Protein AF-A0A1F8N422-F1 (afdb_monomer)

Solvent-accessible surface area (backbone atoms only — not comparable to full-atom values): 19936 Å² total; per-residue (Å²): 132,85,66,84,59,51,69,72,65,34,72,54,84,63,34,72,61,37,48,51,51,52,52,21,50,42,45,12,54,57,44,58,40,43,26,62,42,36,45,63,30,42,44,76,55,97,70,25,42,36,47,41,44,82,74,24,45,30,50,83,42,97,75,78,74,66,43,79,41,54,53,89,69,44,58,52,29,37,40,37,36,17,7,52,69,37,64,40,37,51,39,30,50,46,73,60,44,51,88,63,47,69,27,40,32,36,19,33,44,63,91,62,82,89,84,61,88,69,41,45,75,30,61,8,36,71,86,57,52,44,71,42,6,33,52,33,42,51,53,41,56,62,69,41,58,87,51,39,64,51,23,41,36,38,36,37,38,22,60,62,24,78,20,18,51,32,37,57,32,92,81,39,52,67,66,47,54,41,49,40,51,43,45,39,49,68,77,50,61,46,54,67,80,55,48,29,40,41,55,31,61,45,27,62,39,28,24,14,40,53,44,73,50,40,62,66,14,38,35,40,38,39,34,68,37,51,40,49,42,34,64,49,48,34,63,64,22,63,72,56,27,72,33,21,13,60,58,47,53,65,53,19,52,47,39,30,51,76,50,73,35,54,88,72,39,48,68,48,54,51,56,56,47,74,62,56,54,73,92,59,53,47,34,37,41,82,65,52,69,76,52,55,70,47,66,33,11,48,38,29,68,85,60,17,34,64,53,40,21,36,50,46,28,42,77,74,68,23,49,54,37,84,74,47,71,72,42,75,44,55,28,69,64,50,50,54,52,54,52,49,51,53,51,39,18,75,76,70,42,40,100,48,60,71,64,56,40,82,40,71,45,58,62,48,35,72,90,59,87,90,65,86,78,90,83,56,54,89,112

Sequence (379 aa):
MRILNRETLASHGNIRGREALLQILEAGLEAADPYNNTRRLIRLEDGKLIVGYKDFEPTGSPKTGDEVYDLSEVGRIFVFGAGKGSQRVAQAIEDCLGDRLTGGHIIAKKGDDITLKRIGVTLGAHPVPDEDCVRGCQKILAMMQGLKEEDLVFTIAANGVSSLLTLPVPGVSLEDVRKTTYIMQIERGAHTGDLNPVRNHLDLMKGGRISIHIPPAMAIHLVVFPPSSHDQLMHHNNWLHNLPECTTFAVAIENLKKHDAWDAVPASVRKFLERADPKYETIKAEEFEKMRFRIFGIMPDHLGMIPTAMQKAAELGFKPVNLATRLDVEANQTAQVIAAIARTIETQGEPFEPPCALISGGELLVTVGQETGIGGRNQ

Radius of gyration: 22.3 Å; Cα contacts (8 Å, |Δi|>4): 754; chains: 1; bounding box: 60×45×60 Å

pLDDT: mean 95.5, std 4.01, range [69.75, 98.88]

Secondary structure (DSSP, 8-state):
---TTHHHHHSSSSHHHHHHHHHHHHHHHHHT-HHHHHHHHEEEETTEEEE--GGGSPBT-SS-S-EEEETTT---EEEEEESTTHHHHHHHHHHHHGGG--EEEEEEETT-----SSSEEEEE-SSS--HHHHHHHHHHHHHTTT--TT-EEEEEE-TTHHHHS--BPTT--HHHHHHHHHIIIIIS---HHHHHHHHHHTBSSTTTTTGGGSTTSEEEEEESS---BHHHHHHS-SS-TTS-----HHHHHHHHHHTT-TTTS-HHHHHHHHH--GGGSPPPHHHHTTS-EEEEESS-GGGSHHHHHHHHHHHTT-EEEEEEEEE-SBHHHHHHHHHHHHHHHHHH--SSPSSEEEEEEE--B---TT------TT-

Foldseek 3Di:
DPPPCLCVQQVDDPNLVSNLLVLLQVLQVVLLQLLVLLLVQWAADPQKTKGADPQWAAAPPPDHDIDIHNLVQADAEEEEEEDESVQSNVVSVCVRCPPRHQEYEYEYAPPDDRDDDRYHYFHFHPPQTDVSLQVRLVVRLVVLPPADLRYEYEYEYYHSRLRSNAHFDPLADSVLLRQLCCCQCPVQVHDPQLCLLLSLLGGCQFQLNVQVSNPPYAYEYEYSAARHHPCCQQQVDRGRRNTHDNDALVSNCVSCVVRVNQVVGDPSSNVSSVVRPVVSTHGHNVRRVVYHYGYTYSNHPCSHSQVSSCVSCVVVPAREDAPEEAPAEAQVVVVVVVVVQVVCCVPPVPPHHPPHDYDYYHDHDHDQDPHPDDDGSVD

Nearest PDB structures (foldseek):
  1x3l-assembly1_A  TM=7.450E-01  e=1.619E-24  Pyrococcus horikoshii OT3
  2b8n-assembly2_B  TM=7.972E-01  e=8.785E-23  Thermotoga maritima MSB8
  8z3k-assembly1_A  TM=4.777E-01  e=3.537E-01  Limisphaera ngatamarikiensis
  6y1v-assembly1_B  TM=2.770E-01  e=5.092E-02  Mycobacterium tuberculosis CDC1551
  4k2s-assembly1_B  TM=2.237E-01  e=5.031E-01  Chromohalobacter israelensis DSM 3043

Structure (mmCIF, N/CA/C/O backbone):
data_AF-A0A1F8N422-F1
#
_entry.id   AF-A0A1F8N422-F1
#
loop_
_atom_site.group_PDB
_atom_site.id
_atom_site.type_symbol
_atom_site.label_atom_id
_atom_site.label_alt_id
_atom_site.label_comp_id
_atom_site.label_asym_id
_atom_site.label_entity_id
_atom_site.label_seq_id
_atom_site.pdbx_PDB_ins_code
_atom_site.Cartn_x
_atom_site.Cartn_y
_atom_site.Cartn_z
_atom_site.occupancy
_atom_site.B_iso_or_equiv
_atom_site.auth_seq_id
_atom_site.auth_comp_id
_atom_site.auth_asym_id
_atom_site.auth_atom_id
_atom_site.pdbx_PDB_model_num
ATOM 1 N N . MET A 1 1 ? 11.310 -19.385 -3.125 1.00 69.75 1 MET A N 1
ATOM 2 C CA . MET A 1 1 ? 11.695 -18.986 -4.489 1.00 69.75 1 MET A CA 1
ATOM 3 C C . MET A 1 1 ? 10.525 -18.268 -5.142 1.00 69.75 1 MET A C 1
ATOM 5 O O . MET A 1 1 ? 9.423 -18.807 -5.164 1.00 69.75 1 MET A O 1
ATOM 9 N N . ARG A 1 2 ? 10.748 -17.031 -5.577 1.00 84.25 2 ARG A N 1
ATOM 10 C CA . ARG A 1 2 ? 9.801 -16.087 -6.171 1.00 84.25 2 ARG A CA 1
ATOM 11 C C . ARG A 1 2 ? 9.771 -16.223 -7.690 1.00 84.25 2 ARG A C 1
ATOM 13 O O . ARG A 1 2 ? 8.709 -16.059 -8.283 1.00 84.25 2 ARG A O 1
ATOM 20 N N . ILE A 1 3 ? 10.903 -16.554 -8.313 1.00 90.62 3 ILE A N 1
ATOM 21 C CA . ILE A 1 3 ? 10.981 -16.829 -9.751 1.00 90.62 3 ILE A CA 1
ATOM 22 C C . ILE A 1 3 ? 10.577 -18.285 -10.013 1.00 90.62 3 ILE A C 1
ATOM 24 O O . ILE A 1 3 ? 11.342 -19.213 -9.762 1.00 90.62 3 ILE A O 1
ATOM 28 N N . LEU A 1 4 ? 9.361 -18.486 -10.525 1.00 90.81 4 LEU A N 1
ATOM 29 C CA . LEU A 1 4 ? 8.748 -19.815 -10.662 1.00 90.81 4 LEU A CA 1
ATOM 30 C C . LEU A 1 4 ? 9.287 -20.632 -11.846 1.00 90.81 4 LEU A C 1
ATOM 32 O O . LEU A 1 4 ? 9.300 -21.855 -11.801 1.00 90.81 4 LEU A O 1
ATOM 36 N N . ASN A 1 5 ? 9.742 -19.966 -12.905 1.00 92.62 5 ASN A N 1
ATOM 37 C CA . ASN A 1 5 ? 10.233 -20.577 -14.143 1.00 92.62 5 ASN A CA 1
ATOM 38 C C . ASN A 1 5 ? 11.766 -20.516 -14.255 1.00 92.62 5 ASN A C 1
ATOM 40 O O . ASN A 1 5 ? 12.308 -20.368 -15.353 1.00 92.62 5 ASN A O 1
ATOM 44 N N . ARG A 1 6 ? 12.468 -20.604 -13.116 1.00 94.75 6 ARG A N 1
ATOM 45 C CA . ARG A 1 6 ? 13.930 -20.468 -13.033 1.00 94.75 6 ARG A CA 1
ATOM 46 C C . ARG A 1 6 ? 14.657 -21.398 -14.006 1.00 94.75 6 ARG A C 1
ATOM 48 O O . ARG A 1 6 ? 15.504 -20.931 -14.761 1.00 94.75 6 ARG A O 1
ATOM 55 N N . GLU A 1 7 ? 14.295 -22.681 -14.011 1.00 94.25 7 GLU A N 1
ATOM 56 C CA . GLU A 1 7 ? 14.932 -23.699 -14.856 1.00 94.25 7 GLU A CA 1
ATOM 57 C C . GLU A 1 7 ? 14.831 -23.340 -16.341 1.00 94.25 7 GLU A C 1
ATOM 59 O O . GLU A 1 7 ? 15.832 -23.349 -17.051 1.00 94.25 7 GLU A O 1
ATOM 64 N N . THR A 1 8 ? 13.647 -22.926 -16.801 1.00 96.31 8 THR A N 1
ATOM 65 C CA . THR A 1 8 ? 13.426 -22.487 -18.185 1.00 96.31 8 THR A CA 1
ATOM 66 C C . THR A 1 8 ? 14.236 -21.237 -18.528 1.00 96.31 8 THR A C 1
ATOM 68 O O . THR A 1 8 ? 14.824 -21.152 -19.603 1.00 96.31 8 THR A O 1
ATOM 71 N N . LEU A 1 9 ? 14.296 -20.255 -17.623 1.00 94.31 9 LEU A N 1
ATOM 72 C CA . LEU A 1 9 ? 15.049 -19.019 -17.855 1.00 94.31 9 LEU A CA 1
ATOM 73 C C . LEU A 1 9 ? 16.563 -19.258 -17.916 1.00 94.31 9 LEU A C 1
ATOM 75 O O . LEU A 1 9 ? 17.261 -18.531 -18.626 1.00 94.31 9 LEU A O 1
ATOM 79 N N . ALA A 1 10 ? 17.067 -20.267 -17.208 1.00 95.31 10 ALA A N 1
ATOM 80 C CA . ALA A 1 10 ? 18.482 -20.621 -17.174 1.00 95.31 10 ALA A CA 1
ATOM 81 C C . ALA A 1 10 ? 18.907 -21.647 -18.242 1.00 95.31 10 ALA A C 1
ATOM 83 O O . ALA A 1 10 ? 20.102 -21.861 -18.424 1.00 95.31 10 ALA A O 1
ATOM 84 N N . SER A 1 11 ? 17.979 -22.267 -18.981 1.00 95.69 11 SER A N 1
ATOM 85 C CA . SER A 1 11 ? 18.290 -23.429 -19.831 1.00 95.69 11 SER A CA 1
ATOM 86 C C . SER A 1 11 ? 18.901 -23.113 -21.204 1.00 95.69 11 SER A C 1
ATOM 88 O O . SER A 1 11 ? 19.131 -24.034 -21.988 1.00 95.69 11 SER A O 1
ATOM 90 N N . HIS A 1 12 ? 19.120 -21.843 -21.559 1.00 95.06 12 HIS A N 1
ATOM 91 C CA . HIS A 1 12 ? 19.567 -21.463 -22.905 1.00 95.06 12 HIS A CA 1
ATOM 92 C C . HIS A 1 12 ? 20.387 -20.162 -22.936 1.00 95.06 12 HIS A C 1
ATOM 94 O O . HIS A 1 12 ? 20.330 -19.347 -22.019 1.00 95.06 12 HIS A O 1
ATOM 100 N N . GLY A 1 13 ? 21.132 -19.931 -24.025 1.00 94.38 13 GLY A N 1
ATOM 101 C CA . GLY A 1 13 ? 21.965 -18.733 -24.200 1.00 94.38 13 GLY A CA 1
ATOM 102 C C . GLY A 1 13 ? 23.169 -18.695 -23.248 1.00 94.38 13 GLY A C 1
ATOM 103 O O . GLY A 1 13 ? 23.803 -19.718 -23.003 1.00 94.38 13 GLY A O 1
ATOM 104 N N . ASN A 1 14 ? 23.500 -17.518 -22.703 1.00 93.38 14 ASN A N 1
ATOM 105 C CA . ASN A 1 14 ? 24.531 -17.381 -21.667 1.00 93.38 14 ASN A CA 1
ATOM 106 C C . ASN A 1 14 ? 24.013 -17.912 -20.316 1.00 93.38 14 ASN A C 1
ATOM 108 O O . ASN A 1 14 ? 23.533 -17.141 -19.482 1.00 93.38 14 ASN A O 1
ATOM 112 N N . ILE A 1 15 ? 24.108 -19.230 -20.118 1.00 96.00 15 ILE A N 1
ATOM 113 C CA . ILE A 1 15 ? 23.609 -19.941 -18.927 1.00 96.00 15 ILE A CA 1
ATOM 114 C C . ILE A 1 15 ? 24.206 -19.355 -17.640 1.00 96.00 15 ILE A C 1
ATOM 116 O O . ILE A 1 15 ? 23.470 -19.023 -16.715 1.00 96.00 15 ILE A O 1
ATOM 120 N N . ARG A 1 16 ? 25.531 -19.148 -17.592 1.00 94.56 16 ARG A N 1
ATOM 121 C CA . ARG A 1 16 ? 26.214 -18.605 -16.404 1.00 94.56 16 ARG A CA 1
ATOM 122 C C . ARG A 1 16 ? 25.715 -17.201 -16.050 1.00 94.56 16 ARG A C 1
ATOM 124 O O . ARG A 1 16 ? 25.454 -16.925 -14.882 1.00 94.56 16 ARG A O 1
ATOM 131 N N . GLY A 1 17 ? 25.575 -16.323 -17.045 1.00 94.56 17 GLY A N 1
ATOM 132 C CA . GLY A 1 17 ? 25.057 -14.966 -16.847 1.00 94.56 17 GLY A CA 1
ATOM 133 C C . GLY A 1 17 ? 23.590 -14.952 -16.412 1.00 94.56 17 GLY A C 1
ATOM 134 O O . GLY A 1 17 ? 23.222 -14.193 -15.520 1.00 94.56 17 GLY A O 1
ATOM 135 N N . ARG A 1 18 ? 22.761 -15.831 -16.986 1.00 96.06 18 ARG A N 1
ATOM 136 C CA . ARG A 1 18 ? 21.348 -15.987 -16.608 1.00 96.06 18 ARG A CA 1
ATOM 137 C C . ARG A 1 18 ? 21.191 -16.496 -15.183 1.00 96.06 18 ARG A C 1
ATOM 139 O O . ARG A 1 18 ? 20.417 -15.917 -14.434 1.00 96.06 18 ARG A O 1
ATOM 146 N N . GLU A 1 19 ? 21.960 -17.500 -14.773 1.00 96.94 19 GLU A N 1
ATOM 147 C CA . GLU A 1 19 ? 21.952 -17.981 -13.387 1.00 96.94 19 GLU A CA 1
ATOM 148 C C . GLU A 1 19 ? 22.347 -16.885 -12.392 1.00 96.94 19 GLU A C 1
ATOM 150 O O . GLU A 1 19 ? 21.688 -16.723 -11.363 1.00 96.94 19 GLU A O 1
ATOM 155 N N . ALA A 1 20 ? 23.376 -16.092 -12.712 1.00 97.12 20 ALA A N 1
ATOM 156 C CA . ALA A 1 20 ? 23.759 -14.946 -11.894 1.00 97.12 20 ALA A CA 1
ATOM 157 C C . ALA A 1 20 ? 22.631 -13.904 -11.811 1.00 97.12 20 ALA A C 1
ATOM 159 O O . ALA A 1 20 ? 22.251 -13.504 -10.712 1.00 97.12 20 ALA A O 1
ATOM 160 N N . LEU A 1 21 ? 22.037 -13.522 -12.948 1.00 95.88 21 LEU A N 1
ATOM 161 C CA . LEU A 1 21 ? 20.914 -12.581 -12.997 1.00 95.88 21 LEU A CA 1
ATOM 162 C C . LEU A 1 21 ? 19.720 -13.075 -12.170 1.00 95.88 21 LEU A C 1
ATOM 164 O O . LEU A 1 21 ? 19.136 -12.306 -11.412 1.00 95.88 21 LEU A O 1
ATOM 168 N N . LEU A 1 22 ? 19.381 -14.361 -12.275 1.00 96.94 22 LEU A N 1
ATOM 169 C CA . LEU A 1 22 ? 18.289 -14.972 -11.521 1.00 96.94 22 LEU A CA 1
ATOM 170 C C . LEU A 1 22 ? 18.574 -14.993 -10.014 1.00 96.94 22 LEU A C 1
ATOM 172 O O . LEU A 1 22 ? 17.646 -14.837 -9.232 1.00 96.94 22 LEU A O 1
ATOM 176 N N . GLN A 1 23 ? 19.826 -15.176 -9.580 1.00 97.56 23 GLN A N 1
ATOM 177 C CA . GLN A 1 23 ? 20.192 -15.065 -8.157 1.00 97.56 23 GLN A CA 1
ATOM 178 C C . GLN A 1 23 ? 20.104 -13.622 -7.648 1.00 97.56 23 GLN A C 1
ATOM 180 O O . GLN A 1 23 ? 19.586 -13.394 -6.558 1.00 97.56 23 GLN A O 1
ATOM 185 N N . ILE A 1 24 ? 20.582 -12.657 -8.439 1.00 97.62 24 ILE A N 1
ATOM 186 C CA . ILE A 1 24 ? 20.517 -11.220 -8.128 1.00 97.62 24 ILE A CA 1
ATOM 187 C C . ILE A 1 24 ? 19.058 -10.769 -7.999 1.00 97.62 24 ILE A C 1
ATOM 189 O O . ILE A 1 24 ? 18.691 -10.127 -7.015 1.00 97.62 24 ILE A O 1
ATOM 193 N N . LEU A 1 25 ? 18.222 -11.134 -8.974 1.00 95.62 25 LEU A N 1
ATOM 194 C CA . LEU A 1 25 ? 16.808 -10.777 -8.997 1.00 95.62 25 LEU A CA 1
ATOM 195 C C . LEU A 1 25 ? 16.036 -11.447 -7.857 1.00 95.62 25 LEU A C 1
ATOM 197 O O . LEU A 1 25 ? 15.250 -10.779 -7.194 1.00 95.62 25 LEU A O 1
ATOM 201 N N . GLU A 1 26 ? 16.276 -12.735 -7.596 1.00 95.50 26 GLU A N 1
ATOM 202 C CA . GLU A 1 26 ? 15.645 -13.455 -6.484 1.00 95.50 26 GLU A CA 1
ATOM 203 C C . GLU A 1 26 ? 15.977 -12.796 -5.139 1.00 95.50 26 GLU A C 1
ATOM 205 O O . GLU A 1 26 ? 15.062 -12.514 -4.372 1.00 95.50 26 GLU A O 1
ATOM 210 N N . ALA A 1 27 ? 17.246 -12.448 -4.893 1.00 95.38 27 ALA A N 1
ATOM 211 C CA . ALA A 1 27 ? 17.651 -11.762 -3.665 1.00 95.38 27 ALA A CA 1
ATOM 212 C C . ALA A 1 27 ? 16.943 -10.403 -3.500 1.00 95.38 27 ALA A C 1
ATOM 214 O O . ALA A 1 27 ? 16.464 -10.077 -2.414 1.00 95.38 27 ALA A O 1
ATOM 215 N N . GLY A 1 28 ? 16.818 -9.628 -4.584 1.00 94.00 28 GLY A N 1
ATOM 216 C CA . GLY A 1 28 ? 16.046 -8.384 -4.578 1.00 94.00 28 GLY A CA 1
ATOM 217 C C . GLY A 1 28 ? 14.556 -8.611 -4.287 1.00 94.00 28 GLY A C 1
ATOM 218 O O . GLY A 1 28 ? 13.975 -7.908 -3.463 1.00 94.00 28 GLY A O 1
ATOM 219 N N . LEU A 1 29 ? 13.930 -9.612 -4.915 1.00 90.94 29 LEU A N 1
ATOM 220 C CA . LEU A 1 29 ? 12.515 -9.947 -4.706 1.00 90.94 29 LEU A CA 1
ATOM 221 C C . LEU A 1 29 ? 12.231 -10.460 -3.287 1.00 90.94 29 LEU A C 1
ATOM 223 O O . LEU A 1 29 ? 11.180 -10.151 -2.727 1.00 90.94 29 LEU A O 1
ATOM 227 N N . GLU A 1 30 ? 13.148 -11.227 -2.699 1.00 90.00 30 GLU A N 1
ATOM 228 C CA . GLU A 1 30 ? 13.057 -11.679 -1.308 1.00 90.00 30 GLU A CA 1
ATOM 229 C C . GLU A 1 30 ? 13.183 -10.512 -0.322 1.00 90.00 30 GLU A C 1
ATOM 231 O O . GLU A 1 30 ? 12.430 -10.459 0.650 1.00 90.00 30 GLU A O 1
ATOM 236 N N . ALA A 1 31 ? 14.054 -9.536 -0.601 1.00 90.00 31 ALA A N 1
ATOM 237 C CA . ALA A 1 31 ? 14.169 -8.312 0.194 1.00 90.00 31 ALA A CA 1
ATOM 238 C C . ALA A 1 31 ? 12.902 -7.437 0.145 1.00 90.00 31 ALA A C 1
ATOM 240 O O . ALA A 1 31 ? 12.569 -6.755 1.113 1.00 90.00 31 ALA A O 1
ATOM 241 N N . ALA A 1 32 ? 12.153 -7.491 -0.960 1.00 86.38 32 ALA A N 1
ATOM 242 C CA . ALA A 1 32 ? 10.843 -6.850 -1.074 1.00 86.38 32 ALA A CA 1
ATOM 243 C C . ALA A 1 32 ? 9.698 -7.613 -0.393 1.00 86.38 32 ALA A C 1
ATOM 245 O O . ALA A 1 32 ? 8.580 -7.097 -0.370 1.00 86.38 32 ALA A O 1
ATOM 246 N N . ASP A 1 33 ? 9.920 -8.819 0.141 1.00 90.31 33 ASP A N 1
ATOM 247 C CA . ASP A 1 33 ? 8.877 -9.551 0.856 1.00 90.31 33 ASP A CA 1
ATOM 248 C C . ASP A 1 33 ? 8.581 -8.887 2.206 1.00 90.31 33 ASP A C 1
ATOM 250 O O . ASP A 1 33 ? 9.391 -8.971 3.138 1.00 90.31 33 ASP A O 1
ATOM 254 N N . PRO A 1 34 ? 7.395 -8.283 2.383 1.00 93.50 34 PRO A N 1
ATOM 255 C CA . PRO A 1 34 ? 7.124 -7.524 3.588 1.00 93.50 34 PRO A CA 1
ATOM 256 C C . PRO A 1 34 ? 6.899 -8.427 4.811 1.00 93.50 34 PRO A C 1
ATOM 258 O O . PRO A 1 34 ? 6.886 -7.922 5.933 1.00 93.50 34 PRO A O 1
ATOM 261 N N . TYR A 1 35 ? 6.767 -9.753 4.634 1.00 95.69 35 TYR A N 1
ATOM 262 C CA . TYR A 1 35 ? 6.666 -10.709 5.743 1.00 95.69 35 TYR A CA 1
ATOM 263 C C . TYR A 1 35 ? 7.867 -10.598 6.693 1.00 95.69 35 TYR A C 1
ATOM 265 O O . TYR A 1 35 ? 7.691 -10.413 7.896 1.00 95.69 35 TYR A O 1
ATOM 273 N N . ASN A 1 36 ? 9.094 -10.646 6.163 1.00 93.31 36 ASN A N 1
ATOM 274 C CA . ASN A 1 36 ? 10.307 -10.659 6.986 1.00 93.31 36 ASN A CA 1
ATOM 275 C C . ASN A 1 36 ? 10.501 -9.335 7.735 1.00 93.31 36 ASN A C 1
ATOM 277 O O . ASN A 1 36 ? 10.812 -9.338 8.926 1.00 93.31 36 ASN A O 1
ATOM 281 N N . ASN A 1 37 ? 10.245 -8.203 7.076 1.00 95.12 37 ASN A N 1
ATOM 282 C CA . ASN A 1 37 ? 10.303 -6.893 7.725 1.00 95.12 37 ASN A CA 1
ATOM 283 C C . ASN A 1 37 ? 9.220 -6.748 8.800 1.00 95.12 37 ASN A C 1
ATOM 285 O O . ASN A 1 37 ? 9.491 -6.216 9.872 1.00 95.12 37 ASN A O 1
ATOM 289 N N . THR A 1 38 ? 8.031 -7.311 8.576 1.00 97.19 38 THR A N 1
ATOM 290 C CA . THR A 1 38 ? 6.969 -7.339 9.592 1.00 97.19 38 THR A CA 1
ATOM 291 C C . THR A 1 38 ? 7.359 -8.202 10.793 1.00 97.19 38 THR A C 1
ATOM 293 O O . THR A 1 38 ? 7.159 -7.774 11.924 1.00 97.19 38 THR A O 1
ATOM 296 N N . ARG A 1 39 ? 7.985 -9.371 10.585 1.00 96.62 39 ARG A N 1
ATOM 297 C CA . ARG A 1 39 ? 8.533 -10.208 11.674 1.00 96.62 39 ARG A CA 1
ATOM 298 C C . ARG A 1 39 ? 9.659 -9.516 12.445 1.00 96.62 39 ARG A C 1
ATOM 300 O O . ARG A 1 39 ? 9.850 -9.798 13.622 1.00 96.62 39 ARG A O 1
ATOM 307 N N . ARG A 1 40 ? 10.409 -8.620 11.793 1.00 95.62 40 ARG A N 1
ATOM 308 C CA . ARG A 1 40 ? 11.386 -7.759 12.469 1.00 95.62 40 ARG A CA 1
ATOM 309 C C . ARG A 1 40 ? 10.704 -6.654 13.258 1.00 95.62 40 ARG A C 1
ATOM 311 O O . ARG A 1 40 ? 11.148 -6.405 14.364 1.00 95.62 40 ARG A O 1
ATOM 318 N N . LEU A 1 41 ? 9.667 -6.009 12.724 1.00 97.25 41 LEU A N 1
ATOM 319 C CA . LEU A 1 41 ? 8.934 -4.923 13.388 1.00 97.25 41 LEU A CA 1
ATOM 320 C C . LEU A 1 41 ? 8.124 -5.407 14.600 1.00 97.25 41 LEU A C 1
ATOM 322 O O . LEU A 1 41 ? 8.074 -4.710 15.610 1.00 97.25 41 LEU A O 1
ATOM 326 N N . ILE A 1 42 ? 7.474 -6.566 14.471 1.00 98.19 42 ILE A N 1
ATOM 327 C CA . ILE A 1 42 ? 6.499 -7.102 15.423 1.00 98.19 42 ILE A CA 1
ATOM 328 C C . ILE A 1 42 ? 7.060 -8.377 16.044 1.00 98.19 42 ILE A C 1
ATOM 330 O O . ILE A 1 42 ? 7.253 -9.386 15.358 1.00 98.19 42 ILE A O 1
ATOM 334 N N . ARG A 1 43 ? 7.312 -8.323 17.350 1.00 97.75 43 ARG A N 1
ATOM 335 C CA . ARG A 1 43 ? 7.966 -9.385 18.120 1.00 97.75 43 ARG A CA 1
ATOM 336 C C . ARG A 1 43 ? 7.146 -9.712 19.362 1.00 97.75 43 ARG A C 1
ATOM 338 O O . ARG A 1 43 ? 6.422 -8.864 19.876 1.00 97.75 43 ARG A O 1
ATOM 345 N N . LEU A 1 44 ? 7.266 -10.946 19.838 1.00 96.94 44 LEU A N 1
ATOM 346 C CA . LEU A 1 44 ? 6.651 -11.399 21.080 1.00 96.94 44 LEU A CA 1
ATOM 347 C C . LEU A 1 44 ? 7.760 -11.840 22.032 1.00 96.94 44 LEU A C 1
ATOM 349 O O . LEU A 1 44 ? 8.491 -12.779 21.720 1.00 96.94 44 LEU A O 1
ATOM 353 N N . GLU A 1 45 ? 7.872 -11.165 23.171 1.00 96.31 45 GLU A N 1
ATOM 354 C CA . GLU A 1 45 ? 8.915 -11.399 24.172 1.00 96.31 45 GLU A CA 1
ATOM 355 C C . GLU A 1 45 ? 8.264 -11.411 25.561 1.00 96.31 45 GLU A C 1
ATOM 357 O O . GLU A 1 45 ? 7.587 -10.458 25.934 1.00 96.31 45 GLU A O 1
ATOM 362 N N . ASP A 1 46 ? 8.401 -12.514 26.304 1.00 94.44 46 ASP A N 1
ATOM 363 C CA . ASP A 1 46 ? 7.881 -12.673 27.674 1.00 94.44 46 ASP A CA 1
ATOM 364 C C . ASP A 1 46 ? 6.407 -12.255 27.866 1.00 94.44 46 ASP A C 1
ATOM 366 O O . ASP A 1 46 ? 6.043 -11.586 28.833 1.00 94.44 46 ASP A O 1
ATOM 370 N N . GLY A 1 47 ? 5.539 -12.629 26.917 1.00 93.69 47 GLY A N 1
ATOM 371 C CA . GLY A 1 47 ? 4.108 -12.289 26.946 1.00 93.69 47 GLY A CA 1
ATOM 372 C C . GLY A 1 47 ? 3.784 -10.845 26.545 1.00 93.69 47 GLY A C 1
ATOM 373 O O . GLY A 1 47 ? 2.616 -10.456 26.560 1.00 93.69 47 GLY A O 1
ATOM 374 N N . LYS A 1 48 ? 4.786 -10.062 26.138 1.00 97.94 48 LYS A N 1
ATOM 375 C CA . LYS A 1 48 ? 4.635 -8.686 25.667 1.00 97.94 48 LYS A CA 1
ATOM 376 C C . LYS A 1 48 ? 4.787 -8.613 24.158 1.00 97.94 48 LYS A C 1
ATOM 378 O O . LYS A 1 48 ? 5.748 -9.124 23.582 1.00 97.94 48 LYS A O 1
ATOM 383 N N . LEU A 1 49 ? 3.837 -7.949 23.517 1.00 98.44 49 LEU A N 1
ATOM 384 C CA . LEU A 1 49 ? 3.908 -7.617 22.106 1.00 98.44 49 LEU A CA 1
ATOM 385 C C . LEU A 1 49 ? 4.727 -6.340 21.941 1.00 98.44 49 LEU A C 1
ATOM 387 O O . LEU A 1 49 ? 4.332 -5.280 22.425 1.00 98.44 49 LEU A O 1
ATOM 391 N N . ILE A 1 50 ? 5.843 -6.450 21.234 1.00 98.50 50 ILE A N 1
ATOM 392 C CA . ILE A 1 50 ? 6.707 -5.327 20.892 1.00 98.50 50 ILE A CA 1
ATOM 393 C C . ILE A 1 50 ? 6.439 -4.941 19.441 1.00 98.50 50 ILE A C 1
ATOM 395 O O . ILE A 1 50 ? 6.550 -5.775 18.539 1.00 98.50 50 ILE A O 1
ATOM 399 N N . VAL A 1 51 ? 6.094 -3.675 19.216 1.00 98.25 51 VAL A N 1
ATOM 400 C CA . VAL A 1 51 ? 5.870 -3.097 17.889 1.00 98.25 51 VAL A CA 1
ATOM 401 C C . VAL A 1 51 ? 6.768 -1.880 17.733 1.00 98.25 51 VAL A C 1
ATOM 403 O O . VAL A 1 51 ? 6.483 -0.798 18.243 1.00 98.25 51 VAL A O 1
ATOM 406 N N . GLY A 1 52 ? 7.862 -2.058 17.008 1.00 96.25 52 GLY A N 1
ATOM 407 C CA . GLY A 1 52 ? 8.815 -0.988 16.757 1.00 96.25 52 GLY A CA 1
ATOM 408 C C . GLY A 1 52 ? 10.167 -1.517 16.319 1.00 96.25 52 GLY A C 1
ATOM 409 O O . GLY A 1 52 ? 10.580 -2.630 16.657 1.00 96.25 52 GLY A O 1
ATOM 410 N N . TYR A 1 53 ? 10.817 -0.735 15.468 1.00 94.44 53 TYR A N 1
ATOM 411 C CA . TYR A 1 53 ? 12.203 -0.918 15.069 1.00 94.44 53 TYR A CA 1
ATOM 412 C C . TYR A 1 53 ? 12.631 0.335 14.310 1.00 94.44 53 TYR A C 1
ATOM 414 O O . TYR A 1 53 ? 11.906 0.781 13.420 1.00 94.44 53 TYR A O 1
ATOM 422 N N . LYS A 1 54 ? 13.816 0.871 14.617 1.00 93.56 54 LYS A N 1
ATOM 423 C CA . LYS A 1 54 ? 14.294 2.156 14.077 1.00 93.56 54 LYS A CA 1
ATOM 424 C C . LYS A 1 54 ? 14.201 2.254 12.549 1.00 93.56 54 LYS A C 1
ATOM 426 O O . LYS A 1 54 ? 13.821 3.299 12.036 1.00 93.56 54 LYS A O 1
ATOM 431 N N . ASP A 1 55 ? 14.511 1.171 11.836 1.00 94.44 55 ASP A N 1
ATOM 432 C CA . ASP A 1 55 ? 14.492 1.153 10.366 1.00 94.44 55 ASP A CA 1
ATOM 433 C C . ASP A 1 55 ? 13.095 1.367 9.766 1.00 94.44 55 ASP A C 1
ATOM 435 O O . ASP A 1 55 ? 13.010 1.676 8.587 1.00 94.44 55 ASP A O 1
ATOM 439 N N . PHE A 1 56 ? 12.010 1.192 10.526 1.00 96.25 56 PHE A N 1
ATOM 440 C CA . PHE A 1 56 ? 10.635 1.286 10.016 1.00 96.25 56 PHE A CA 1
ATOM 441 C C . PHE A 1 56 ? 9.902 2.549 10.481 1.00 96.25 56 PHE A C 1
ATOM 443 O O . PHE A 1 56 ? 8.728 2.739 10.152 1.00 96.25 56 PHE A O 1
ATOM 450 N N . GLU A 1 57 ? 10.561 3.403 11.265 1.00 95.81 57 GLU A N 1
ATOM 451 C CA . GLU A 1 57 ? 9.946 4.604 11.826 1.00 95.81 57 GLU A CA 1
ATOM 452 C C . GLU A 1 57 ? 9.977 5.773 10.839 1.00 95.81 57 GLU A C 1
ATOM 454 O O . GLU A 1 57 ? 11.024 6.054 10.248 1.00 95.81 57 GLU A O 1
ATOM 459 N N . PRO A 1 58 ? 8.863 6.511 10.689 1.00 96.44 58 PRO A N 1
ATOM 460 C CA . PRO A 1 58 ? 8.873 7.769 9.967 1.00 96.44 58 PRO A CA 1
ATOM 461 C C . PRO A 1 58 ? 9.832 8.774 10.605 1.00 96.44 58 PRO A C 1
ATOM 463 O O . PRO A 1 58 ? 9.828 8.982 11.823 1.00 96.44 58 PRO A O 1
ATOM 466 N N . THR A 1 59 ? 10.626 9.455 9.783 1.00 96.81 59 THR A N 1
ATOM 467 C CA . THR A 1 59 ? 11.509 10.515 10.280 1.00 96.81 59 THR A CA 1
ATOM 468 C C . THR A 1 59 ? 10.681 11.698 10.785 1.00 96.81 59 THR A C 1
ATOM 470 O O . THR A 1 59 ? 9.689 12.087 10.171 1.00 96.81 59 THR A O 1
ATOM 473 N N . GLY A 1 60 ? 11.055 12.267 11.933 1.00 96.19 60 GLY A N 1
ATOM 474 C CA . GLY A 1 60 ? 10.295 13.361 12.553 1.00 96.19 60 GLY A CA 1
ATOM 475 C C . GLY A 1 60 ? 8.970 12.941 13.201 1.00 96.19 60 GLY A C 1
ATOM 476 O O . GLY A 1 60 ? 8.167 13.810 13.522 1.00 96.19 60 GLY A O 1
ATOM 477 N N . SER A 1 61 ? 8.727 11.637 13.400 1.00 95.19 61 SER A N 1
ATOM 478 C CA . SER A 1 61 ? 7.566 11.164 14.163 1.00 95.19 61 SER A CA 1
ATOM 479 C C . SER A 1 61 ? 7.574 11.745 15.588 1.00 95.19 61 SER A C 1
ATOM 481 O O . SER A 1 61 ? 8.617 11.691 16.248 1.00 95.19 61 SER A O 1
ATOM 483 N N . PRO A 1 62 ? 6.436 12.250 16.107 1.00 93.62 62 PRO A N 1
ATOM 484 C CA . PRO A 1 62 ? 6.350 12.792 17.466 1.00 93.62 62 PRO A CA 1
ATOM 485 C C . PRO A 1 62 ? 6.530 11.714 18.543 1.00 93.62 62 PRO A C 1
ATOM 487 O O . PRO A 1 62 ? 6.904 12.020 19.674 1.00 93.62 62 PRO A O 1
ATOM 490 N N . LYS A 1 63 ? 6.284 10.445 18.191 1.00 93.31 63 LYS A N 1
ATOM 491 C CA . LYS A 1 63 ? 6.531 9.277 19.039 1.00 93.31 63 LYS A CA 1
ATOM 492 C C . LYS A 1 63 ? 7.475 8.310 18.325 1.00 93.31 63 LYS A C 1
ATOM 494 O O . LYS A 1 63 ? 7.211 7.917 17.186 1.00 93.31 63 LYS A O 1
ATOM 499 N N . THR A 1 64 ? 8.560 7.939 18.996 1.00 95.00 64 THR A N 1
ATOM 500 C CA . THR A 1 64 ? 9.632 7.077 18.479 1.00 95.00 64 THR A CA 1
ATOM 501 C C . THR A 1 64 ? 9.933 5.939 19.449 1.00 95.00 64 THR A C 1
ATOM 503 O O . THR A 1 64 ? 9.539 5.981 20.618 1.00 95.00 64 THR A O 1
ATOM 506 N N . GLY A 1 65 ? 10.628 4.918 18.958 1.00 95.75 65 GLY A N 1
ATOM 507 C CA . GLY A 1 65 ? 10.955 3.711 19.704 1.00 95.75 65 GLY A CA 1
ATOM 508 C C . GLY A 1 65 ? 9.813 2.700 19.772 1.00 95.75 65 GLY A C 1
ATOM 509 O O . GLY A 1 65 ? 8.724 2.883 19.218 1.00 95.75 65 GLY A O 1
ATOM 510 N N . ASP A 1 66 ? 10.084 1.613 20.479 1.00 96.75 66 ASP A N 1
ATOM 511 C CA . ASP A 1 66 ? 9.184 0.473 20.584 1.00 96.75 66 ASP A CA 1
ATOM 512 C C . ASP A 1 66 ? 7.911 0.810 21.376 1.00 96.75 66 ASP A C 1
ATOM 514 O O . ASP A 1 66 ? 7.965 1.364 22.474 1.00 96.75 66 ASP A O 1
ATOM 518 N N . GLU A 1 67 ? 6.751 0.435 20.833 1.00 96.25 67 GLU A N 1
ATOM 519 C CA . GLU A 1 67 ? 5.548 0.240 21.641 1.00 96.25 67 GLU A CA 1
ATOM 520 C C . GLU A 1 67 ? 5.603 -1.141 22.278 1.00 96.25 67 GLU A C 1
ATOM 522 O O . GLU A 1 67 ? 5.852 -2.135 21.593 1.00 96.25 67 GLU A O 1
ATOM 527 N N . VAL A 1 68 ? 5.322 -1.213 23.573 1.00 97.81 68 VAL A N 1
ATOM 528 C CA . VAL A 1 68 ? 5.287 -2.473 24.311 1.00 97.81 68 VAL A CA 1
ATOM 529 C C . VAL A 1 68 ? 3.904 -2.633 24.919 1.00 97.81 68 VAL A C 1
ATOM 531 O O . VAL A 1 68 ? 3.480 -1.806 25.723 1.00 97.81 68 VAL A O 1
ATOM 534 N N . TYR A 1 69 ? 3.216 -3.703 24.536 1.00 97.88 69 TYR A N 1
ATOM 535 C CA . TYR A 1 69 ? 1.885 -4.040 25.027 1.00 97.88 69 TYR A CA 1
ATOM 536 C C . TYR A 1 69 ? 1.942 -5.322 25.849 1.00 97.88 69 TYR A C 1
ATOM 538 O O . TYR A 1 69 ? 2.341 -6.369 25.335 1.00 97.88 69 TYR A O 1
ATOM 546 N N . ASP A 1 70 ? 1.514 -5.264 27.109 1.00 97.44 70 ASP A N 1
ATOM 547 C CA . ASP A 1 70 ? 1.275 -6.473 27.893 1.00 97.44 70 ASP A CA 1
ATOM 548 C C . ASP A 1 70 ? 0.023 -7.178 27.353 1.00 97.44 70 ASP A C 1
ATOM 550 O O . ASP A 1 70 ? -1.086 -6.646 27.420 1.00 97.44 70 ASP A O 1
ATOM 554 N N . LEU A 1 71 ? 0.179 -8.378 26.783 1.00 96.88 71 LEU A N 1
ATOM 555 C CA . LEU A 1 71 ? -0.941 -9.083 26.153 1.00 96.88 71 LEU A CA 1
ATOM 556 C C . LEU A 1 71 ? -2.007 -9.567 27.141 1.00 96.88 71 LEU A C 1
ATOM 558 O O . LEU A 1 71 ? -3.063 -10.023 26.686 1.00 96.88 71 LEU A O 1
ATOM 562 N N . SER A 1 72 ? -1.740 -9.501 28.450 1.00 96.12 72 SER A N 1
ATOM 563 C CA . SER A 1 72 ? -2.744 -9.738 29.491 1.00 96.12 72 SER A CA 1
ATOM 564 C C . SER A 1 72 ? -3.686 -8.544 29.692 1.00 96.12 72 SER A C 1
ATOM 566 O O . SER A 1 72 ? -4.816 -8.740 30.137 1.00 96.12 72 SER A O 1
ATOM 568 N N . GLU A 1 73 ? -3.260 -7.339 29.303 1.00 96.56 73 GLU A N 1
ATOM 569 C CA . GLU A 1 73 ? -4.041 -6.096 29.381 1.00 96.56 73 GLU A CA 1
ATOM 570 C C . GLU A 1 73 ? -4.676 -5.715 28.034 1.00 96.56 73 GLU A C 1
ATOM 572 O O . GLU A 1 73 ? -5.644 -4.956 27.990 1.00 96.56 73 GLU A O 1
ATOM 577 N N . VAL A 1 74 ? -4.163 -6.259 26.924 1.00 97.88 74 VAL A N 1
ATOM 578 C CA . VAL A 1 74 ? -4.752 -6.079 25.590 1.00 97.88 74 VAL A CA 1
ATOM 579 C C . VAL A 1 74 ? -6.003 -6.943 25.433 1.00 97.88 74 VAL A C 1
ATOM 581 O O . VAL A 1 74 ? -5.961 -8.167 25.596 1.00 97.88 74 VAL A O 1
ATOM 584 N N . GLY A 1 75 ? -7.099 -6.296 25.034 1.00 98.00 75 GLY A N 1
ATOM 585 C CA . GLY A 1 75 ? -8.365 -6.926 24.683 1.00 98.00 75 GLY A CA 1
ATOM 586 C C . GLY A 1 75 ? -8.275 -7.718 23.377 1.00 98.00 75 GLY A C 1
ATOM 587 O O . GLY A 1 75 ? -7.594 -8.746 23.283 1.00 98.00 75 GLY A O 1
ATOM 588 N N . ARG A 1 76 ? -9.017 -7.281 22.356 1.00 98.50 76 ARG A N 1
ATOM 589 C CA . ARG A 1 76 ? -9.032 -7.938 21.043 1.00 98.50 76 ARG A CA 1
ATOM 590 C C . ARG A 1 76 ? -7.961 -7.346 20.139 1.00 98.50 76 ARG A C 1
ATOM 592 O O . ARG A 1 76 ? -7.694 -6.148 20.176 1.00 98.50 76 ARG A O 1
ATOM 599 N N . ILE A 1 77 ? -7.390 -8.189 19.286 1.00 98.75 77 ILE A N 1
ATOM 600 C CA . ILE A 1 77 ? -6.392 -7.774 18.298 1.00 98.75 77 ILE A CA 1
ATOM 601 C C . ILE A 1 77 ? -6.931 -8.049 16.902 1.00 98.75 77 ILE A C 1
ATOM 603 O O . ILE A 1 77 ? -7.242 -9.198 16.576 1.00 98.75 77 ILE A O 1
ATOM 607 N N . PHE A 1 78 ? -7.021 -7.005 16.083 1.00 98.88 78 PHE A N 1
ATOM 608 C CA . PHE A 1 78 ? -7.542 -7.088 14.722 1.00 98.88 78 PHE A CA 1
ATOM 609 C C . PHE A 1 78 ? -6.518 -6.663 13.675 1.00 98.88 78 PHE A C 1
ATOM 611 O O . PHE A 1 78 ? -5.675 -5.805 13.928 1.00 98.88 78 PHE A O 1
ATOM 618 N N . VAL A 1 79 ? -6.630 -7.233 12.474 1.00 98.88 79 VAL A N 1
ATOM 619 C CA . VAL A 1 79 ? -5.845 -6.832 11.299 1.00 98.88 79 VAL A CA 1
ATOM 620 C C . VAL A 1 79 ? -6.782 -6.530 10.131 1.00 98.88 79 VAL A C 1
ATOM 622 O O . VAL A 1 79 ? -7.494 -7.409 9.650 1.00 98.88 79 VAL A O 1
ATOM 625 N N . PHE A 1 80 ? -6.761 -5.300 9.632 1.00 98.88 80 PHE A N 1
ATOM 626 C CA . PHE A 1 80 ? -7.555 -4.885 8.474 1.00 98.88 80 PHE A CA 1
ATOM 627 C C . PHE A 1 80 ? -6.667 -4.312 7.382 1.00 98.88 80 PHE A C 1
ATOM 629 O O . PHE A 1 80 ? -5.624 -3.731 7.660 1.00 98.88 80 PHE A O 1
ATOM 636 N N . GLY A 1 81 ? -7.059 -4.423 6.120 1.00 98.12 81 GLY A N 1
ATOM 637 C CA . GLY A 1 81 ? -6.272 -3.792 5.070 1.00 98.12 81 GLY A CA 1
ATOM 638 C C . GLY A 1 81 ? -6.585 -4.261 3.670 1.00 98.12 81 GLY A C 1
ATOM 639 O O . GLY A 1 81 ? -7.421 -5.134 3.441 1.00 98.12 81 GLY A O 1
ATOM 640 N N . ALA A 1 82 ? -5.884 -3.660 2.719 1.00 98.31 82 ALA A N 1
ATOM 641 C CA . ALA A 1 82 ? -6.025 -3.983 1.314 1.00 98.31 82 ALA A CA 1
ATOM 642 C C . ALA A 1 82 ? -4.744 -3.665 0.541 1.00 98.31 82 ALA A C 1
ATOM 644 O O . ALA A 1 82 ? -3.957 -2.791 0.913 1.00 98.31 82 ALA A O 1
ATOM 645 N N . GLY A 1 83 ? -4.554 -4.371 -0.571 1.00 96.69 83 GLY A N 1
ATOM 646 C CA . GLY A 1 83 ? -3.399 -4.193 -1.446 1.00 96.69 83 GLY A CA 1
ATOM 647 C C . GLY A 1 83 ? -2.716 -5.512 -1.794 1.00 96.69 83 GLY A C 1
ATOM 648 O O . GLY A 1 83 ? -2.865 -6.524 -1.107 1.00 96.69 83 GLY A O 1
ATOM 649 N N . LYS A 1 84 ? -1.930 -5.508 -2.864 1.00 92.69 84 LYS A N 1
ATOM 650 C CA . LYS A 1 84 ? -1.068 -6.626 -3.259 1.00 92.69 84 LYS A CA 1
ATOM 651 C C . LYS A 1 84 ? -0.003 -6.845 -2.188 1.00 92.69 84 LYS A C 1
ATOM 653 O O . LYS A 1 84 ? 0.548 -5.886 -1.656 1.00 92.69 84 LYS A O 1
ATOM 658 N N . GLY A 1 85 ? 0.277 -8.102 -1.859 1.00 90.00 85 GLY A N 1
ATOM 659 C CA . GLY A 1 85 ? 1.250 -8.444 -0.817 1.00 90.00 85 GLY A CA 1
ATOM 660 C C . GLY A 1 85 ? 0.788 -8.158 0.619 1.00 90.00 85 GLY A C 1
ATOM 661 O O . GLY A 1 85 ? 1.485 -8.548 1.549 1.00 90.00 85 GLY A O 1
ATOM 662 N N . SER A 1 86 ? -0.397 -7.569 0.837 1.00 96.19 86 SER A N 1
ATOM 663 C CA . SER A 1 86 ? -0.941 -7.336 2.187 1.00 96.19 86 SER A CA 1
ATOM 664 C C . SER A 1 86 ? -1.140 -8.637 2.976 1.00 96.19 86 SER A C 1
ATOM 666 O O . SER A 1 86 ? -0.900 -8.654 4.181 1.00 96.19 86 SER A O 1
ATOM 668 N N . GLN A 1 87 ? -1.457 -9.753 2.299 1.00 97.56 87 GLN A N 1
ATOM 669 C CA . GLN A 1 87 ? -1.498 -11.082 2.922 1.00 97.56 87 GLN A CA 1
ATOM 670 C C . GLN A 1 87 ? -0.157 -11.469 3.558 1.00 97.56 87 GLN A C 1
ATOM 672 O O . GLN A 1 87 ? -0.152 -12.094 4.607 1.00 97.56 87 GLN A O 1
ATOM 677 N N . ARG A 1 88 ? 0.990 -11.075 2.987 1.00 97.00 88 ARG A N 1
ATOM 678 C CA . ARG A 1 88 ? 2.312 -11.398 3.558 1.00 97.00 88 ARG A CA 1
ATOM 679 C C . ARG A 1 88 ? 2.562 -10.664 4.875 1.00 97.00 88 ARG A C 1
ATOM 681 O O . ARG A 1 88 ? 3.115 -11.248 5.798 1.00 97.00 88 ARG A O 1
ATOM 688 N N . VAL A 1 89 ? 2.109 -9.417 4.983 1.00 98.12 89 VAL A N 1
ATOM 689 C CA . VAL A 1 89 ? 2.160 -8.638 6.233 1.00 98.12 89 VAL A CA 1
ATOM 690 C C . VAL A 1 89 ? 1.223 -9.240 7.270 1.00 98.12 89 VAL A C 1
ATOM 692 O O . VAL A 1 89 ? 1.631 -9.522 8.392 1.00 98.12 89 VAL A O 1
ATOM 695 N N . ALA A 1 90 ? -0.024 -9.496 6.873 1.00 98.56 90 ALA A N 1
ATOM 696 C CA . ALA A 1 90 ? -1.027 -10.103 7.735 1.00 98.56 90 ALA A CA 1
ATOM 697 C C . ALA A 1 90 ? -0.574 -11.478 8.251 1.00 98.56 90 ALA A C 1
ATOM 699 O O . ALA A 1 90 ? -0.701 -11.751 9.438 1.00 98.56 90 ALA A O 1
ATOM 700 N N . GLN A 1 91 ? 0.047 -12.295 7.398 1.00 98.50 91 GLN A N 1
ATOM 701 C CA . GLN A 1 91 ? 0.589 -13.602 7.765 1.00 98.50 91 GLN A CA 1
ATOM 702 C C . GLN A 1 91 ? 1.688 -13.488 8.824 1.00 98.50 91 GLN A C 1
ATOM 704 O O . GLN A 1 91 ? 1.681 -14.242 9.788 1.00 98.50 91 GLN A O 1
ATOM 709 N N . ALA A 1 92 ? 2.595 -12.513 8.707 1.00 98.38 92 ALA A N 1
ATOM 710 C CA . ALA A 1 92 ? 3.614 -12.283 9.732 1.00 98.38 92 ALA A CA 1
ATOM 711 C C . ALA A 1 92 ? 3.007 -11.907 11.093 1.00 98.38 92 ALA A C 1
ATOM 713 O O . ALA A 1 92 ? 3.570 -12.269 12.128 1.00 98.38 92 ALA A O 1
ATOM 714 N N . ILE A 1 93 ? 1.869 -11.205 11.095 1.00 98.62 93 ILE A N 1
ATOM 715 C CA . ILE A 1 93 ? 1.111 -10.885 12.311 1.00 98.62 93 ILE A CA 1
ATOM 716 C C . ILE A 1 93 ? 0.412 -12.139 12.858 1.00 98.62 93 ILE A C 1
ATOM 718 O O . ILE A 1 93 ? 0.505 -12.391 14.059 1.00 98.62 93 ILE A O 1
ATOM 722 N N . GLU A 1 94 ? -0.233 -12.948 12.006 1.00 98.31 94 GLU A N 1
ATOM 723 C CA . GLU A 1 94 ? -0.834 -14.235 12.406 1.00 98.31 94 GLU A CA 1
ATOM 724 C C . GLU A 1 94 ? 0.194 -15.159 13.056 1.00 98.31 94 GLU A C 1
ATOM 726 O O . GLU A 1 94 ? -0.048 -15.682 14.144 1.00 98.31 94 GLU A O 1
ATOM 731 N N . ASP A 1 95 ? 1.348 -15.323 12.412 1.00 98.06 95 ASP A N 1
ATOM 732 C CA . ASP A 1 95 ? 2.426 -16.192 12.877 1.00 98.06 95 ASP A CA 1
ATOM 733 C C . ASP A 1 95 ? 3.067 -15.655 14.168 1.00 98.06 95 ASP A C 1
ATOM 735 O O . ASP A 1 95 ? 3.559 -16.433 14.984 1.00 98.06 95 ASP A O 1
ATOM 739 N N . CYS A 1 96 ? 3.043 -14.333 14.390 1.00 97.94 96 CYS A N 1
ATOM 740 C CA . CYS A 1 96 ? 3.528 -13.725 15.629 1.00 97.94 96 CYS A CA 1
ATOM 741 C C . CYS A 1 96 ? 2.574 -13.917 16.809 1.00 97.94 96 CYS A C 1
ATOM 743 O O . CYS A 1 96 ? 3.019 -14.191 17.921 1.00 97.94 96 CYS A O 1
ATOM 745 N N . LEU A 1 97 ? 1.280 -13.677 16.589 1.00 97.81 97 LEU A N 1
ATOM 746 C CA . LEU A 1 97 ? 0.289 -13.571 17.660 1.00 97.81 97 LEU A CA 1
ATOM 747 C C . LEU A 1 97 ? -0.428 -14.890 17.949 1.00 97.81 97 LEU A C 1
ATOM 749 O O . LEU A 1 97 ? -0.960 -15.062 19.047 1.00 97.81 97 LEU A O 1
ATOM 753 N N . GLY A 1 98 ? -0.475 -15.812 16.983 1.00 96.31 98 GLY A N 1
ATOM 754 C CA . GLY A 1 98 ? -1.158 -17.093 17.127 1.00 96.31 98 GLY A CA 1
ATOM 755 C C . GLY A 1 98 ? -2.596 -16.921 17.624 1.00 96.31 98 GLY A C 1
ATOM 756 O O . GLY A 1 98 ? -3.397 -16.212 17.018 1.00 96.31 98 GLY A O 1
ATOM 757 N N . ASP A 1 99 ? -2.920 -17.557 18.750 1.00 95.62 99 ASP A N 1
ATOM 758 C CA . ASP A 1 99 ? -4.256 -17.515 19.362 1.00 95.62 99 ASP A CA 1
ATOM 759 C C . ASP A 1 99 ? -4.624 -16.168 20.002 1.00 95.62 99 ASP A C 1
ATOM 761 O O . ASP A 1 99 ? -5.793 -15.938 20.311 1.00 95.62 99 ASP A O 1
ATOM 765 N N . ARG A 1 100 ? -3.667 -15.249 20.191 1.00 97.25 100 ARG A N 1
ATOM 766 C CA . ARG A 1 100 ? -3.974 -13.897 20.691 1.00 97.25 100 ARG A CA 1
ATOM 767 C C . ARG A 1 100 ? -4.566 -12.991 19.618 1.00 97.25 100 ARG A C 1
ATOM 769 O O . ARG A 1 100 ? -5.210 -12.000 19.957 1.00 97.25 100 ARG A O 1
ATOM 776 N N . LEU A 1 101 ? -4.410 -13.339 18.342 1.00 98.31 101 LEU A N 1
ATOM 777 C CA . LEU A 1 101 ? -5.063 -12.625 17.256 1.00 98.31 101 LEU A CA 1
ATOM 778 C C . LEU A 1 101 ? -6.554 -12.979 17.208 1.00 98.31 101 LEU A C 1
ATOM 780 O O . LEU A 1 101 ? -6.920 -14.127 16.967 1.00 98.31 101 LEU A O 1
ATOM 784 N N . THR A 1 102 ? -7.419 -11.980 17.394 1.00 98.31 102 THR A N 1
ATOM 785 C CA . THR A 1 102 ? -8.878 -12.167 17.362 1.00 98.31 102 THR A CA 1
ATOM 786 C C . THR A 1 102 ? -9.388 -12.424 15.948 1.00 98.31 102 THR A C 1
ATOM 788 O O . THR A 1 102 ? -10.321 -13.199 15.759 1.00 98.31 102 THR A O 1
ATOM 791 N N . GLY A 1 103 ? -8.778 -11.789 14.950 1.00 97.94 103 GLY A N 1
ATOM 792 C CA . GLY A 1 103 ? -9.102 -12.000 13.546 1.00 97.94 103 GLY A CA 1
ATOM 793 C C . GLY A 1 103 ? -8.862 -10.742 12.731 1.00 97.94 103 GLY A C 1
ATOM 794 O O . GLY A 1 103 ? -8.022 -9.908 13.061 1.00 97.94 103 GLY A O 1
ATOM 795 N N . GLY A 1 104 ? -9.610 -10.594 11.648 1.00 98.56 104 GLY A N 1
ATOM 796 C CA . GLY A 1 104 ? -9.460 -9.460 10.755 1.00 98.56 104 GLY A CA 1
ATOM 797 C C . GLY A 1 104 ? -9.959 -9.770 9.359 1.00 98.56 104 GLY A C 1
ATOM 798 O O . GLY A 1 104 ? -10.494 -10.855 9.115 1.00 98.56 104 GLY A O 1
ATOM 799 N N . HIS A 1 105 ? -9.744 -8.837 8.435 1.00 98.88 105 HIS A N 1
ATOM 800 C CA . HIS A 1 105 ? -10.069 -9.058 7.032 1.00 98.88 105 HIS A CA 1
ATOM 801 C C . HIS A 1 105 ? -9.140 -8.286 6.091 1.00 98.88 105 HIS A C 1
ATOM 803 O O . HIS A 1 105 ? -8.919 -7.086 6.264 1.00 98.88 105 HIS A O 1
ATOM 809 N N . ILE A 1 106 ? -8.626 -8.975 5.073 1.00 98.62 106 ILE A N 1
ATOM 810 C CA . ILE A 1 106 ? -7.740 -8.433 4.040 1.00 98.62 106 ILE A CA 1
ATOM 811 C C . ILE A 1 106 ? -8.415 -8.508 2.673 1.00 98.62 106 ILE A C 1
ATOM 813 O O . ILE A 1 106 ? -9.004 -9.526 2.305 1.00 98.62 106 ILE A O 1
ATOM 817 N N . ILE A 1 107 ? -8.289 -7.440 1.887 1.00 98.69 107 ILE A N 1
ATOM 818 C CA . ILE A 1 107 ? -8.676 -7.440 0.473 1.00 98.69 107 ILE A CA 1
ATOM 819 C C . ILE A 1 107 ? -7.418 -7.594 -0.387 1.00 98.69 107 ILE A C 1
ATOM 821 O O . ILE A 1 107 ? -6.625 -6.659 -0.539 1.00 98.69 107 ILE A O 1
ATOM 825 N N . ALA A 1 108 ? -7.235 -8.791 -0.939 1.00 97.81 108 ALA A N 1
ATOM 826 C CA . ALA A 1 108 ? -6.111 -9.151 -1.802 1.00 97.81 108 ALA A CA 1
ATOM 827 C C . ALA A 1 108 ? -6.545 -9.219 -3.274 1.00 97.81 108 ALA A C 1
ATOM 829 O O . ALA A 1 108 ? -7.727 -9.080 -3.591 1.00 97.81 108 ALA A O 1
ATOM 830 N N . LYS A 1 109 ? -5.595 -9.386 -4.199 1.00 96.31 109 LYS A N 1
ATOM 831 C CA . LYS A 1 109 ? -5.889 -9.360 -5.635 1.00 96.31 109 LYS A CA 1
ATOM 832 C C . LYS A 1 109 ? -6.401 -10.725 -6.107 1.00 96.31 109 LYS A C 1
ATOM 834 O O . LYS A 1 109 ? -5.856 -11.763 -5.754 1.00 96.31 109 LYS A O 1
ATOM 839 N N . LYS A 1 110 ? -7.393 -10.728 -7.000 1.00 96.06 110 LYS A N 1
ATOM 840 C CA . LYS A 1 110 ? -7.798 -11.933 -7.743 1.00 96.06 110 LYS A CA 1
ATOM 841 C C . LYS A 1 110 ? -6.619 -12.601 -8.461 1.00 96.06 110 LYS A C 1
ATOM 843 O O . LYS A 1 110 ? -5.810 -11.941 -9.126 1.00 96.06 110 LYS A O 1
ATOM 848 N N . GLY A 1 111 ? -6.575 -13.925 -8.343 1.00 92.50 111 GLY A N 1
ATOM 849 C CA . GLY A 1 111 ? -5.482 -14.769 -8.822 1.00 92.50 111 GLY A CA 1
ATOM 850 C C . GLY A 1 111 ? -4.385 -15.024 -7.786 1.00 92.50 111 GLY A C 1
ATOM 851 O O . GLY A 1 111 ? -3.515 -15.840 -8.062 1.00 92.50 111 GLY A O 1
ATOM 852 N N . ASP A 1 112 ? -4.423 -14.366 -6.624 1.00 92.69 112 ASP A N 1
ATOM 853 C CA . ASP A 1 112 ? -3.561 -14.723 -5.496 1.00 92.69 112 ASP A CA 1
ATOM 854 C C . ASP A 1 112 ? -4.158 -15.925 -4.741 1.00 92.69 112 ASP A C 1
ATOM 856 O O . ASP A 1 112 ? -5.380 -16.023 -4.581 1.00 92.69 112 ASP A O 1
ATOM 860 N N . ASP A 1 113 ? -3.297 -16.798 -4.217 1.00 94.44 113 ASP A N 1
ATOM 861 C CA . ASP A 1 113 ? -3.704 -17.832 -3.264 1.00 94.44 113 ASP A CA 1
ATOM 862 C C . ASP A 1 113 ? -4.072 -17.212 -1.909 1.00 94.44 113 ASP A C 1
ATOM 864 O O . ASP A 1 113 ? -3.501 -16.202 -1.483 1.00 94.44 113 ASP A O 1
ATOM 868 N N . ILE A 1 114 ? -5.012 -17.840 -1.199 1.00 97.25 114 ILE A N 1
ATOM 869 C CA . ILE A 1 114 ? -5.348 -17.468 0.180 1.00 97.25 114 ILE A CA 1
ATOM 870 C C . ILE A 1 114 ? -4.389 -18.198 1.119 1.00 97.25 114 ILE A C 1
ATOM 872 O O . ILE A 1 114 ? -4.433 -19.422 1.230 1.00 97.25 114 ILE A O 1
ATOM 876 N N . THR A 1 115 ? -3.529 -17.442 1.804 1.00 94.12 115 THR A N 1
ATOM 877 C CA . THR A 1 115 ? -2.491 -18.006 2.688 1.00 94.12 115 THR A CA 1
ATOM 878 C C . THR A 1 115 ? -2.784 -17.831 4.178 1.00 94.12 115 THR A C 1
ATOM 880 O O . THR A 1 115 ? -2.106 -18.441 5.003 1.00 94.12 115 THR A O 1
ATOM 883 N N . LEU A 1 116 ? -3.754 -16.982 4.526 1.00 98.00 116 LEU A N 1
ATOM 884 C CA . LEU A 1 116 ? -4.114 -16.647 5.906 1.00 98.00 116 LEU A CA 1
ATOM 885 C C . LEU A 1 116 ? -5.034 -17.703 6.519 1.00 98.00 116 LEU A C 1
ATOM 887 O O . LEU A 1 116 ? -5.865 -18.293 5.825 1.00 98.00 116 LEU A O 1
ATOM 891 N N . LYS A 1 117 ? -4.887 -17.936 7.826 1.00 96.69 117 LYS A N 1
ATOM 892 C CA . LYS A 1 117 ? -5.644 -18.970 8.556 1.00 96.69 117 LYS A CA 1
ATOM 893 C C . LYS A 1 117 ? -6.677 -18.402 9.525 1.00 96.69 117 LYS A C 1
ATOM 895 O O . LYS A 1 117 ? -7.670 -19.070 9.798 1.00 96.69 117 LYS A O 1
ATOM 900 N N . ARG A 1 118 ? -6.439 -17.210 10.078 1.00 96.94 118 ARG A N 1
ATOM 901 C CA . ARG A 1 118 ? -7.273 -16.573 11.118 1.00 96.94 118 ARG A CA 1
ATOM 902 C C . ARG A 1 118 ? -7.947 -15.298 10.619 1.00 96.94 118 ARG A C 1
ATOM 904 O O . ARG A 1 118 ? -9.041 -14.956 11.056 1.00 96.94 118 ARG A O 1
ATOM 911 N N . ILE A 1 119 ? -7.295 -14.597 9.707 1.00 98.62 119 ILE A N 1
ATOM 912 C CA . ILE A 1 119 ? -7.739 -13.369 9.068 1.00 98.62 119 ILE A CA 1
ATOM 913 C C . ILE A 1 119 ? -8.483 -13.751 7.789 1.00 98.62 119 ILE A C 1
ATOM 915 O O . ILE A 1 119 ? -7.975 -14.497 6.950 1.00 98.62 119 ILE A O 1
ATOM 919 N N . GLY A 1 120 ? -9.696 -13.226 7.624 1.00 98.62 120 GLY A N 1
ATOM 920 C CA . GLY A 1 120 ? -10.478 -13.439 6.413 1.00 98.62 120 GLY A CA 1
ATOM 921 C C . GLY A 1 120 ? -9.827 -12.778 5.196 1.00 98.62 120 GLY A C 1
ATOM 922 O O . GLY A 1 120 ? -9.182 -11.737 5.305 1.00 98.62 120 GLY A O 1
ATOM 923 N N . VAL A 1 121 ? -10.022 -13.362 4.014 1.00 98.81 121 VAL A N 1
ATOM 924 C CA . VAL A 1 121 ? -9.535 -12.788 2.753 1.00 98.81 121 VAL A CA 1
ATOM 925 C C . VAL A 1 121 ? -10.685 -12.670 1.763 1.00 98.81 121 VAL A C 1
ATOM 927 O O . VAL A 1 121 ? -11.446 -13.616 1.560 1.00 98.81 121 VAL A O 1
ATOM 930 N N . THR A 1 122 ? -10.823 -11.501 1.139 1.00 98.75 122 THR A N 1
ATOM 931 C CA . THR A 1 122 ? -11.613 -11.337 -0.088 1.00 98.75 122 THR A CA 1
ATOM 932 C C . THR A 1 122 ? -10.661 -11.051 -1.241 1.00 98.75 122 THR A C 1
ATOM 934 O O . THR A 1 122 ? -9.809 -10.172 -1.134 1.00 98.75 122 THR A O 1
ATOM 937 N N . LEU A 1 123 ? -10.815 -11.773 -2.351 1.00 98.50 123 LEU A N 1
ATOM 938 C CA . LEU A 1 123 ? -10.046 -11.539 -3.570 1.00 98.50 123 LEU A CA 1
ATOM 939 C C . LEU A 1 123 ? -10.813 -10.571 -4.481 1.00 98.50 123 LEU A C 1
ATOM 941 O O . LEU A 1 123 ? -11.808 -10.962 -5.087 1.00 98.50 123 LEU A O 1
ATOM 945 N N . GLY A 1 124 ? -10.360 -9.320 -4.566 1.00 97.44 124 GLY A N 1
ATOM 946 C CA . GLY A 1 124 ? -10.951 -8.255 -5.385 1.00 97.44 124 GLY A CA 1
ATOM 947 C C . GLY A 1 124 ? -10.207 -8.000 -6.700 1.00 97.44 124 GLY A C 1
ATOM 948 O O . GLY A 1 124 ? -9.044 -8.390 -6.872 1.00 97.44 124 GLY A O 1
ATOM 949 N N . ALA A 1 125 ? -10.870 -7.343 -7.653 1.00 94.56 125 ALA A N 1
ATOM 950 C CA . ALA A 1 125 ? -10.250 -6.977 -8.924 1.00 94.56 125 ALA A CA 1
ATOM 951 C C . ALA A 1 125 ? -9.291 -5.775 -8.817 1.00 94.56 125 ALA A C 1
ATOM 953 O O . ALA A 1 125 ? -9.453 -4.834 -8.036 1.00 94.56 125 ALA A O 1
ATOM 954 N N . HIS A 1 126 ? -8.256 -5.825 -9.654 1.00 90.81 126 HIS A N 1
ATOM 955 C CA . HIS A 1 126 ? -7.267 -4.773 -9.862 1.00 90.81 126 HIS A CA 1
ATOM 956 C C . HIS A 1 126 ? -6.776 -4.868 -11.317 1.00 90.81 126 HIS A C 1
ATOM 958 O O . HIS A 1 126 ? -6.473 -5.982 -11.754 1.00 90.81 126 HIS A O 1
ATOM 964 N N . PRO A 1 127 ? -6.590 -3.751 -12.051 1.00 85.12 127 PRO A N 1
ATOM 965 C CA . PRO A 1 127 ? -6.551 -2.360 -11.566 1.00 85.12 127 PRO A CA 1
ATOM 966 C C . PRO A 1 127 ? -7.906 -1.652 -11.456 1.00 85.12 127 PRO A C 1
ATOM 968 O O . PRO A 1 127 ? -7.960 -0.560 -10.900 1.00 85.12 127 PRO A O 1
ATOM 971 N N . VAL A 1 128 ? -8.976 -2.260 -11.968 1.00 88.06 128 VAL A N 1
ATOM 972 C CA . VAL A 1 128 ? -10.339 -1.718 -11.908 1.00 88.06 128 VAL A CA 1
ATOM 973 C C . VAL A 1 128 ? -11.129 -2.492 -10.843 1.00 88.06 128 VAL A C 1
ATOM 975 O O . VAL A 1 128 ? -11.092 -3.724 -10.883 1.00 88.06 128 VAL A O 1
ATOM 978 N N . PRO A 1 129 ? -11.817 -1.818 -9.900 1.00 94.69 129 PRO A N 1
ATOM 979 C CA . PRO A 1 129 ? -12.524 -2.478 -8.804 1.00 94.69 129 PRO A CA 1
ATOM 980 C C . PRO A 1 129 ? -13.761 -3.244 -9.279 1.00 94.69 129 PRO A C 1
ATOM 982 O O . PRO A 1 129 ? -14.396 -2.871 -10.266 1.00 94.69 129 PRO A O 1
ATOM 985 N N . ASP A 1 130 ? -14.135 -4.274 -8.526 1.00 96.94 130 ASP A N 1
ATOM 986 C CA . ASP A 1 130 ? -15.340 -5.077 -8.736 1.00 96.94 130 ASP A CA 1
ATOM 987 C C . ASP A 1 130 ? -16.154 -5.246 -7.440 1.00 96.94 130 ASP A C 1
ATOM 989 O O . ASP A 1 130 ? -15.867 -4.645 -6.400 1.00 96.94 130 ASP A O 1
ATOM 993 N N . GLU A 1 131 ? -17.214 -6.047 -7.498 1.00 98.38 131 GLU A N 1
ATOM 994 C CA . GLU A 1 131 ? -18.133 -6.257 -6.382 1.00 98.38 131 GLU A CA 1
ATOM 995 C C . GLU A 1 131 ? -17.472 -6.985 -5.202 1.00 98.38 131 GLU A C 1
ATOM 997 O O . GLU A 1 131 ? -17.933 -6.853 -4.067 1.00 98.38 131 GLU A O 1
ATOM 1002 N N . ASP A 1 132 ? -16.397 -7.745 -5.436 1.00 98.62 132 ASP A N 1
ATOM 1003 C CA . ASP A 1 132 ? -15.609 -8.353 -4.362 1.00 98.62 132 ASP A CA 1
ATOM 1004 C C . ASP A 1 132 ? -14.864 -7.294 -3.544 1.00 98.62 132 ASP A C 1
ATOM 1006 O O . ASP A 1 132 ? -14.828 -7.407 -2.317 1.00 98.62 132 ASP A O 1
ATOM 1010 N N . CYS A 1 133 ? -14.353 -6.230 -4.176 1.00 98.56 133 CYS A N 1
ATOM 1011 C CA . CYS A 1 133 ? -13.788 -5.089 -3.445 1.00 98.56 133 CYS A CA 1
ATOM 1012 C C . CYS A 1 133 ? -14.818 -4.502 -2.463 1.00 98.56 133 CYS A C 1
ATOM 1014 O O . CYS A 1 133 ? -14.541 -4.370 -1.269 1.00 98.56 133 CYS A O 1
ATOM 1016 N N . VAL A 1 134 ? -16.045 -4.259 -2.942 1.00 98.75 134 VAL A N 1
ATOM 1017 C CA . VAL A 1 134 ? -17.153 -3.722 -2.130 1.00 98.75 134 VAL A CA 1
ATOM 1018 C C . VAL A 1 134 ? -17.503 -4.657 -0.973 1.00 98.75 134 VAL A C 1
ATOM 1020 O O . VAL A 1 134 ? -17.597 -4.216 0.175 1.00 98.75 134 VAL A O 1
ATOM 1023 N N . ARG A 1 135 ? -17.642 -5.963 -1.241 1.00 98.81 135 ARG A N 1
ATOM 1024 C CA . ARG A 1 135 ? -17.911 -6.967 -0.198 1.00 98.81 135 ARG A CA 1
ATOM 1025 C C . ARG A 1 135 ? -16.799 -7.029 0.847 1.00 98.81 135 ARG A C 1
ATOM 1027 O O . ARG A 1 135 ? -17.084 -7.188 2.031 1.00 98.81 135 ARG A O 1
ATOM 1034 N N . GLY A 1 136 ? -15.538 -6.933 0.425 1.00 98.75 136 GLY A N 1
ATOM 1035 C CA . GLY A 1 136 ? -14.385 -6.892 1.324 1.00 98.75 136 GLY A CA 1
ATOM 1036 C C . GLY A 1 136 ? -14.437 -5.690 2.267 1.00 98.75 136 GLY A C 1
ATOM 1037 O O . GLY A 1 136 ? -14.315 -5.859 3.479 1.00 98.75 136 GLY A O 1
ATOM 1038 N N . CYS A 1 137 ? -14.709 -4.501 1.728 1.00 98.75 137 CYS A N 1
ATOM 1039 C CA . CYS A 1 137 ? -14.873 -3.275 2.507 1.00 98.75 137 CYS A CA 1
ATOM 1040 C C . CYS A 1 137 ? -16.018 -3.377 3.525 1.00 98.75 137 CYS A C 1
ATOM 1042 O O . CYS A 1 137 ? -15.846 -3.025 4.690 1.00 98.75 137 CYS A O 1
ATOM 1044 N N . GLN A 1 138 ? -17.168 -3.920 3.117 1.00 98.69 138 GLN A N 1
ATOM 1045 C CA . GLN A 1 138 ? -18.313 -4.124 4.011 1.00 98.69 138 GLN A CA 1
ATOM 1046 C C . GLN A 1 138 ? -17.989 -5.070 5.175 1.00 98.69 138 GLN A C 1
ATOM 1048 O O . GLN A 1 138 ? -18.381 -4.793 6.307 1.00 98.69 138 GLN A O 1
ATOM 1053 N N . LYS A 1 139 ? -17.240 -6.155 4.925 1.00 98.81 139 LYS A N 1
ATOM 1054 C CA . LYS A 1 139 ? -16.771 -7.062 5.986 1.00 98.81 139 LYS A CA 1
ATOM 1055 C C . LYS A 1 139 ? -15.848 -6.350 6.973 1.00 98.81 139 LYS A C 1
ATOM 1057 O O . LYS A 1 139 ? -16.048 -6.487 8.175 1.00 98.81 139 LYS A O 1
ATOM 1062 N N . ILE A 1 140 ? -14.883 -5.569 6.476 1.00 98.81 140 ILE A N 1
ATOM 1063 C CA . ILE A 1 140 ? -13.981 -4.777 7.328 1.00 98.81 140 ILE A CA 1
ATOM 1064 C C . ILE A 1 140 ? -14.793 -3.829 8.218 1.00 98.81 140 ILE A C 1
ATOM 1066 O O . ILE A 1 140 ? -14.640 -3.862 9.435 1.00 98.81 140 ILE A O 1
ATOM 1070 N N . LEU A 1 141 ? -15.704 -3.041 7.635 1.00 98.31 141 LEU A N 1
ATOM 1071 C CA . LEU A 1 141 ? -16.524 -2.092 8.396 1.00 98.31 141 LEU A CA 1
ATOM 1072 C C . LEU A 1 141 ? -17.392 -2.773 9.453 1.00 98.31 141 LEU A C 1
ATOM 1074 O O . LEU A 1 141 ? -17.506 -2.258 10.561 1.00 98.31 141 LEU A O 1
ATOM 1078 N N . ALA A 1 142 ? -17.978 -3.931 9.139 1.00 98.38 142 ALA A N 1
ATOM 1079 C CA . ALA A 1 142 ? -18.762 -4.693 10.105 1.00 98.38 142 ALA A CA 1
ATOM 1080 C C . ALA A 1 142 ? -17.913 -5.145 11.306 1.00 98.38 142 ALA A C 1
ATOM 1082 O O . ALA A 1 142 ? -18.373 -5.079 12.441 1.00 98.38 142 ALA A O 1
ATOM 1083 N N . MET A 1 143 ? -16.663 -5.557 11.073 1.00 98.12 143 MET A N 1
ATOM 1084 C CA . MET A 1 143 ? -15.748 -5.991 12.136 1.00 98.12 143 MET A CA 1
ATOM 1085 C C . MET A 1 143 ? -15.172 -4.835 12.962 1.00 98.12 143 MET A C 1
ATOM 1087 O O . MET A 1 143 ? -14.785 -5.050 14.107 1.00 98.12 143 MET A O 1
ATOM 1091 N N . MET A 1 144 ? -15.123 -3.623 12.406 1.00 98.19 144 MET A N 1
ATOM 1092 C CA . MET A 1 144 ? -14.704 -2.416 13.127 1.00 98.19 144 MET A CA 1
ATOM 1093 C C . MET A 1 144 ? -15.795 -1.862 14.061 1.00 98.19 144 MET A C 1
ATOM 1095 O O . MET A 1 144 ? -15.540 -0.939 14.830 1.00 98.19 144 MET A O 1
ATOM 1099 N N . GLN A 1 145 ? -17.018 -2.403 14.033 1.00 96.50 145 GLN A N 1
ATOM 1100 C CA . GLN A 1 145 ? -18.079 -1.950 14.930 1.00 96.50 145 GLN A CA 1
ATOM 1101 C C . GLN A 1 145 ? -17.809 -2.358 16.382 1.00 96.50 145 GLN A C 1
ATOM 1103 O O . GLN A 1 145 ? -17.550 -3.521 16.692 1.00 96.50 145 GLN A O 1
ATOM 1108 N N . GLY A 1 146 ? -17.938 -1.391 17.294 1.00 95.19 146 GLY A N 1
ATOM 1109 C CA . GLY A 1 146 ? -17.818 -1.633 18.731 1.00 95.19 146 GLY A CA 1
ATOM 1110 C C . GLY A 1 146 ? -16.397 -1.968 19.182 1.00 95.19 146 GLY A C 1
ATOM 1111 O O . GLY A 1 146 ? -16.237 -2.751 20.121 1.00 95.19 146 GLY A O 1
ATOM 1112 N N . LEU A 1 147 ? -15.379 -1.427 18.504 1.00 98.38 147 LEU A N 1
ATOM 1113 C CA . LEU A 1 147 ? -14.007 -1.399 19.011 1.00 98.38 147 LEU A CA 1
ATOM 1114 C C . LEU A 1 147 ? -13.948 -0.642 20.344 1.00 98.38 147 LEU A C 1
ATOM 1116 O O . LEU A 1 147 ? -14.717 0.292 20.581 1.00 98.38 147 LEU A O 1
ATOM 1120 N N . LYS A 1 148 ? -13.063 -1.090 21.231 1.00 98.38 148 LYS A N 1
ATOM 1121 C CA . LYS A 1 148 ? -12.921 -0.593 22.601 1.00 98.38 148 LYS A CA 1
ATOM 1122 C C . LYS A 1 148 ? -11.513 -0.074 22.858 1.00 98.38 148 LYS A C 1
ATOM 1124 O O . LYS A 1 148 ? -10.604 -0.301 22.070 1.00 98.38 148 LYS A O 1
ATOM 1129 N N . GLU A 1 149 ? -11.335 0.628 23.968 1.00 98.25 149 GLU A N 1
ATOM 1130 C CA . GLU A 1 149 ? -10.087 1.321 24.292 1.00 98.25 149 GLU A CA 1
ATOM 1131 C C . GLU A 1 149 ? -8.908 0.358 24.512 1.00 98.25 149 GLU A C 1
ATOM 1133 O O . GLU A 1 149 ? -7.766 0.705 24.195 1.00 98.25 149 GLU A O 1
ATOM 1138 N N . GLU A 1 150 ? -9.204 -0.847 25.007 1.00 98.19 150 GLU A N 1
ATOM 1139 C CA . GLU A 1 150 ? -8.269 -1.951 25.231 1.00 98.19 150 GLU A CA 1
ATOM 1140 C C . GLU A 1 150 ? -7.943 -2.769 23.967 1.00 98.19 150 GLU A C 1
ATOM 1142 O O . GLU A 1 150 ? -7.062 -3.631 24.004 1.00 98.19 150 GLU A O 1
ATOM 1147 N N . ASP A 1 151 ? -8.645 -2.539 22.852 1.00 98.69 151 ASP A N 1
ATOM 1148 C CA . ASP A 1 151 ? -8.380 -3.247 21.601 1.00 98.69 151 ASP A CA 1
ATOM 1149 C C . ASP A 1 151 ? -7.163 -2.656 20.865 1.00 98.69 151 ASP A C 1
ATOM 1151 O O . ASP A 1 151 ? -6.861 -1.458 20.936 1.00 98.69 151 ASP A O 1
ATOM 1155 N N . LEU A 1 152 ? -6.491 -3.509 20.088 1.00 98.81 152 LEU A N 1
ATOM 1156 C CA . LEU A 1 152 ? -5.370 -3.148 19.223 1.00 98.81 152 LEU A CA 1
ATOM 1157 C C . LEU A 1 152 ? -5.708 -3.470 17.765 1.00 98.81 152 LEU A C 1
ATOM 1159 O O . LEU A 1 152 ? -6.047 -4.605 17.426 1.00 98.81 152 LEU A O 1
ATOM 1163 N N . VAL A 1 153 ? -5.590 -2.484 16.881 1.00 98.88 153 VAL A N 1
ATOM 1164 C CA . VAL A 1 153 ? -5.954 -2.622 15.468 1.00 98.88 153 VAL A CA 1
ATOM 1165 C C . VAL A 1 153 ? -4.754 -2.340 14.580 1.00 98.88 153 VAL A C 1
ATOM 1167 O O . VAL A 1 153 ? -4.288 -1.210 14.478 1.00 98.88 153 VAL A O 1
ATOM 1170 N N . PHE A 1 154 ? -4.290 -3.358 13.864 1.00 98.88 154 PHE A N 1
ATOM 1171 C CA . PHE A 1 154 ? -3.351 -3.185 12.766 1.00 98.88 154 PHE A CA 1
ATOM 1172 C C . PHE A 1 154 ? -4.113 -2.835 11.491 1.00 98.88 154 PHE A C 1
ATOM 1174 O O . PHE A 1 154 ? -5.086 -3.502 11.134 1.00 98.88 154 PHE A O 1
ATOM 1181 N N . THR A 1 155 ? -3.639 -1.826 10.764 1.00 98.81 155 THR A N 1
ATOM 1182 C CA . THR A 1 155 ? -4.111 -1.558 9.400 1.00 98.81 155 THR A CA 1
ATOM 1183 C C . THR A 1 155 ? -2.980 -1.721 8.401 1.00 98.81 155 THR A C 1
ATOM 1185 O O . THR A 1 155 ? -1.847 -1.350 8.693 1.00 98.81 155 THR A O 1
ATOM 1188 N N . ILE A 1 156 ? -3.277 -2.259 7.221 1.00 98.62 156 ILE A N 1
ATOM 1189 C CA . ILE A 1 156 ? -2.291 -2.509 6.168 1.00 98.62 156 ILE A CA 1
ATOM 1190 C C . ILE A 1 156 ? -2.725 -1.787 4.893 1.00 98.62 156 ILE A C 1
ATOM 1192 O O . ILE A 1 156 ? -3.790 -2.075 4.340 1.00 98.62 156 ILE A O 1
ATOM 1196 N N . ALA A 1 157 ? -1.871 -0.892 4.398 1.00 97.75 157 ALA A N 1
ATOM 1197 C CA . ALA A 1 157 ? -2.008 -0.285 3.077 1.00 97.75 157 ALA A CA 1
ATOM 1198 C C . ALA A 1 157 ? -0.824 -0.688 2.193 1.00 97.75 157 ALA A C 1
ATOM 1200 O O . ALA A 1 157 ? 0.333 -0.440 2.536 1.00 97.75 157 ALA A O 1
ATOM 1201 N N . ALA A 1 158 ? -1.116 -1.321 1.054 1.00 96.19 158 ALA A N 1
ATOM 1202 C CA . ALA A 1 158 ? -0.107 -1.787 0.104 1.00 96.19 158 ALA A CA 1
ATOM 1203 C C . ALA A 1 158 ? -0.444 -1.405 -1.347 1.00 96.19 158 ALA A C 1
ATOM 1205 O O . ALA A 1 158 ? -1.530 -0.913 -1.655 1.00 96.19 158 ALA A O 1
ATOM 1206 N N . ASN A 1 159 ? 0.477 -1.665 -2.277 1.00 92.31 159 ASN A N 1
ATOM 1207 C CA . ASN A 1 159 ? 0.281 -1.370 -3.699 1.00 92.31 159 ASN A CA 1
ATOM 1208 C C . ASN A 1 159 ? -1.044 -1.918 -4.251 1.00 92.31 159 ASN A C 1
ATOM 1210 O O . ASN A 1 159 ? -1.397 -3.074 -4.041 1.00 92.31 159 ASN A O 1
ATOM 1214 N N . GLY A 1 160 ? -1.791 -1.090 -4.984 1.00 92.69 160 GLY A N 1
ATOM 1215 C CA . GLY A 1 160 ? -3.124 -1.439 -5.491 1.00 92.69 160 GLY A CA 1
ATOM 1216 C C . GLY A 1 160 ? -4.281 -1.227 -4.504 1.00 92.69 160 GLY A C 1
ATOM 1217 O O . GLY A 1 160 ? -5.424 -1.520 -4.866 1.00 92.69 160 GLY A O 1
ATOM 1218 N N . VAL A 1 161 ? -4.020 -0.687 -3.303 1.00 96.75 161 VAL A N 1
ATOM 1219 C CA . VAL A 1 161 ? -5.044 -0.373 -2.286 1.00 96.75 161 VAL A CA 1
ATOM 1220 C C . VAL A 1 161 ? -6.201 0.460 -2.846 1.00 96.75 161 VAL A C 1
ATOM 1222 O O . VAL A 1 161 ? -7.344 0.178 -2.517 1.00 96.75 161 VAL A O 1
ATOM 1225 N N . SER A 1 162 ? -5.963 1.406 -3.760 1.00 94.62 162 SER A N 1
ATOM 1226 C CA . SER A 1 162 ? -7.029 2.269 -4.296 1.00 94.62 162 SER A CA 1
ATOM 1227 C C . SER A 1 162 ? -8.074 1.535 -5.140 1.00 94.62 162 SER A C 1
ATOM 1229 O O . SER A 1 162 ? -9.214 1.981 -5.205 1.00 94.62 162 SER A O 1
ATOM 1231 N N . SER A 1 163 ? -7.716 0.413 -5.772 1.00 94.38 163 SER A N 1
ATOM 1232 C CA . SER A 1 163 ? -8.698 -0.456 -6.440 1.00 94.38 163 SER A CA 1
ATOM 1233 C C . SER A 1 163 ? -9.341 -1.408 -5.434 1.00 94.38 163 SER A C 1
ATOM 1235 O O . SER A 1 163 ? -10.559 -1.558 -5.396 1.00 94.38 163 SER A O 1
ATOM 1237 N N . LEU A 1 164 ? -8.529 -2.045 -4.589 1.00 98.06 164 LEU A N 1
ATOM 1238 C CA . LEU A 1 164 ? -8.988 -3.125 -3.714 1.00 98.06 164 LEU A CA 1
ATOM 1239 C C . LEU A 1 164 ? -9.857 -2.625 -2.548 1.00 98.06 164 LEU A C 1
ATOM 1241 O O . LEU A 1 164 ? -10.847 -3.263 -2.211 1.00 98.06 164 LEU A O 1
ATOM 1245 N N . LEU A 1 165 ? -9.543 -1.464 -1.974 1.00 98.06 165 LEU A N 1
ATOM 1246 C CA . LEU A 1 165 ? -10.338 -0.811 -0.934 1.00 98.06 165 LEU A CA 1
ATOM 1247 C C . LEU A 1 165 ? -11.388 0.104 -1.574 1.00 98.06 165 LEU A C 1
ATOM 1249 O O . LEU A 1 165 ? -11.247 1.324 -1.517 1.00 98.06 165 LEU A O 1
ATOM 1253 N N . THR A 1 166 ? -12.395 -0.469 -2.238 1.00 98.38 166 THR A N 1
ATOM 1254 C CA . THR A 1 166 ? -13.445 0.307 -2.918 1.00 98.38 166 THR A CA 1
ATOM 1255 C C . THR A 1 166 ? -14.830 0.068 -2.339 1.00 98.38 166 THR A C 1
ATOM 1257 O O . THR A 1 166 ? -15.379 -1.022 -2.464 1.00 98.38 166 THR A O 1
ATOM 1260 N N . LEU A 1 167 ? -15.414 1.127 -1.782 1.00 98.50 167 LEU A N 1
ATOM 1261 C CA . LEU A 1 167 ? -16.782 1.200 -1.292 1.00 98.50 167 LEU A CA 1
ATOM 1262 C C . LEU A 1 167 ? -17.393 2.552 -1.701 1.00 98.50 167 LEU A C 1
ATOM 1264 O O . LEU A 1 167 ? -17.186 3.543 -1.001 1.00 98.50 167 LEU A O 1
ATOM 1268 N N . PRO A 1 168 ? -18.132 2.620 -2.823 1.00 98.56 168 PRO A N 1
ATOM 1269 C CA . PRO A 1 168 ? -18.656 3.880 -3.336 1.00 98.56 168 PRO A CA 1
ATOM 1270 C C . PRO A 1 168 ? -19.560 4.619 -2.341 1.00 98.56 168 PRO A C 1
ATOM 1272 O O . PRO A 1 168 ? -20.316 4.015 -1.577 1.00 98.56 168 PRO A O 1
ATOM 1275 N N . VAL A 1 169 ? -19.505 5.945 -2.393 1.00 98.50 169 VAL A N 1
ATOM 1276 C CA . VAL A 1 169 ? -20.406 6.845 -1.660 1.00 98.50 169 VAL A CA 1
ATOM 1277 C C . VAL A 1 169 ? -21.872 6.720 -2.114 1.00 98.50 169 VAL A C 1
ATOM 1279 O O . VAL A 1 169 ? -22.145 6.354 -3.261 1.00 98.50 169 VAL A O 1
ATOM 1282 N N . PRO A 1 170 ? -22.853 7.074 -1.257 1.00 97.50 170 PRO A N 1
ATOM 1283 C CA . PRO A 1 170 ? -24.263 7.039 -1.634 1.00 97.50 170 PRO A CA 1
ATOM 1284 C C . PRO A 1 170 ? -24.565 7.894 -2.869 1.00 97.50 170 PRO A C 1
ATOM 1286 O O . PRO A 1 170 ? -24.188 9.064 -2.939 1.00 97.50 170 PRO A O 1
ATOM 1289 N N . GLY A 1 171 ? -25.304 7.318 -3.818 1.00 97.38 171 GLY A N 1
ATOM 1290 C CA . GLY A 1 171 ? -25.687 7.981 -5.069 1.00 97.38 171 GLY A CA 1
ATOM 1291 C C . GLY A 1 171 ? -24.677 7.834 -6.211 1.00 97.38 171 GLY A C 1
ATOM 1292 O O . GLY A 1 171 ? -24.990 8.244 -7.327 1.00 97.38 171 GLY A O 1
ATOM 1293 N N . VAL A 1 172 ? -23.518 7.214 -5.968 1.00 98.62 172 VAL A N 1
ATOM 1294 C CA . VAL A 1 172 ? -22.534 6.857 -6.999 1.00 98.62 172 VAL A CA 1
ATOM 1295 C C . VAL A 1 172 ? -22.437 5.336 -7.070 1.00 98.62 172 VAL A C 1
ATOM 1297 O O . VAL A 1 172 ? -22.198 4.670 -6.065 1.00 98.62 172 VAL A O 1
ATOM 1300 N N . SER A 1 173 ? -22.658 4.763 -8.253 1.00 98.56 173 SER A N 1
ATOM 1301 C CA . SER A 1 173 ? -22.566 3.311 -8.432 1.00 98.56 173 SER A CA 1
ATOM 1302 C C . SER A 1 173 ? -21.108 2.853 -8.561 1.00 98.56 173 SER A C 1
ATOM 1304 O O . SER A 1 173 ? -20.235 3.625 -8.960 1.00 98.56 173 SER A O 1
ATOM 1306 N N . LEU A 1 174 ? -20.834 1.573 -8.282 1.00 98.44 174 LEU A N 1
ATOM 1307 C CA . LEU A 1 174 ? -19.519 0.983 -8.566 1.00 98.44 174 LEU A CA 1
ATOM 1308 C C . LEU A 1 174 ? -19.154 1.132 -10.050 1.00 98.44 174 LEU A C 1
ATOM 1310 O O . LEU A 1 174 ? -18.012 1.443 -10.372 1.00 98.44 174 LEU A O 1
ATOM 1314 N N . GLU A 1 175 ? -20.125 0.966 -10.947 1.00 98.44 175 GLU A N 1
ATOM 1315 C CA . GLU A 1 175 ? -19.913 1.132 -12.384 1.00 98.44 175 GLU A CA 1
ATOM 1316 C C . GLU A 1 175 ? -19.494 2.564 -12.746 1.00 98.44 175 GLU A C 1
ATOM 1318 O O . GLU A 1 175 ? -18.610 2.758 -13.578 1.00 98.44 175 GLU A O 1
ATOM 1323 N N . ASP A 1 176 ? -20.046 3.578 -12.078 1.00 98.50 176 ASP A N 1
ATOM 1324 C CA . ASP A 1 176 ? -19.633 4.966 -12.300 1.00 98.50 176 ASP A CA 1
ATOM 1325 C C . ASP A 1 176 ? -18.201 5.230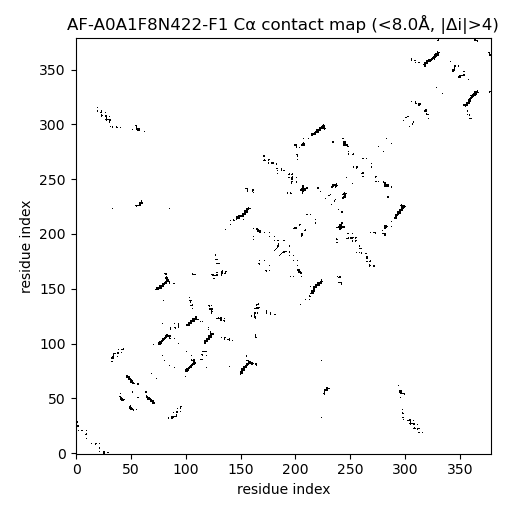 -11.816 1.00 98.50 176 ASP A C 1
ATOM 1327 O O . ASP A 1 176 ? -17.446 5.950 -12.476 1.00 98.50 176 ASP A O 1
ATOM 1331 N N . VAL A 1 177 ? -17.793 4.609 -10.702 1.00 98.00 177 VAL A N 1
ATOM 1332 C CA . VAL A 1 177 ? -16.398 4.644 -10.224 1.00 98.00 177 VAL A CA 1
ATOM 1333 C C . VAL A 1 177 ? -15.460 3.960 -11.225 1.00 98.00 177 VAL A C 1
ATOM 1335 O O . VAL A 1 177 ? -14.388 4.495 -11.532 1.00 98.00 177 VAL A O 1
ATOM 1338 N N . ARG A 1 178 ? -15.862 2.808 -11.783 1.00 97.00 178 ARG A N 1
ATOM 1339 C CA . ARG A 1 178 ? -15.097 2.082 -12.812 1.00 97.00 178 ARG A CA 1
ATOM 1340 C C . ARG A 1 178 ? -14.933 2.917 -14.078 1.00 97.00 178 ARG A C 1
ATOM 1342 O O . ARG A 1 178 ? -13.806 3.085 -14.539 1.00 97.00 178 ARG A O 1
ATOM 1349 N N . LYS A 1 179 ? -16.023 3.495 -14.591 1.00 97.38 179 LYS A N 1
ATOM 1350 C CA . LYS A 1 179 ? -16.011 4.391 -15.758 1.00 97.38 179 LYS A CA 1
ATOM 1351 C C . LYS A 1 179 ? -15.136 5.614 -15.530 1.00 97.38 179 LYS A C 1
ATOM 1353 O O . LYS A 1 179 ? -14.310 5.930 -16.373 1.00 97.38 179 LYS A O 1
ATOM 1358 N N . THR A 1 180 ? -15.256 6.258 -14.373 1.00 96.81 180 THR A N 1
ATOM 1359 C CA . THR A 1 180 ? -14.425 7.422 -14.020 1.00 96.81 180 THR A CA 1
ATOM 1360 C C . THR A 1 180 ? -12.940 7.072 -14.010 1.00 96.81 180 THR A C 1
ATOM 1362 O O . THR A 1 180 ? -12.126 7.805 -14.564 1.00 96.81 180 THR A O 1
ATOM 1365 N N . THR A 1 181 ? -12.591 5.924 -13.423 1.00 93.38 181 THR A N 1
ATOM 1366 C CA . THR A 1 181 ? -11.212 5.414 -13.406 1.00 93.38 181 THR A CA 1
ATOM 1367 C C . THR A 1 181 ? -10.710 5.127 -14.821 1.00 93.38 181 THR A C 1
ATOM 1369 O O . THR A 1 181 ? -9.601 5.529 -15.158 1.00 93.38 181 THR A O 1
ATOM 1372 N N . TYR A 1 182 ? -11.525 4.481 -15.657 1.00 92.50 182 TYR A N 1
ATOM 1373 C CA . TYR A 1 182 ? -11.182 4.172 -17.045 1.00 92.50 182 TYR A CA 1
ATOM 1374 C C . TYR A 1 182 ? -10.960 5.436 -17.883 1.00 92.50 182 TYR A C 1
ATOM 1376 O O . TYR A 1 182 ? -9.915 5.563 -18.514 1.00 92.50 182 TYR A O 1
ATOM 1384 N N . ILE A 1 183 ? -11.889 6.395 -17.829 1.00 94.06 183 ILE A N 1
ATOM 1385 C CA . ILE A 1 183 ? -11.775 7.676 -18.538 1.00 94.06 183 ILE A CA 1
ATOM 1386 C C . ILE A 1 183 ? -10.473 8.367 -18.137 1.00 94.06 183 ILE A C 1
ATOM 1388 O O . ILE A 1 183 ? -9.658 8.702 -18.988 1.00 94.06 183 ILE A O 1
ATOM 1392 N N . MET A 1 184 ? -10.231 8.523 -16.835 1.00 92.75 184 MET A N 1
ATOM 1393 C CA . MET A 1 184 ? -9.036 9.208 -16.351 1.00 92.75 184 MET A CA 1
ATOM 1394 C C . MET A 1 184 ? -7.745 8.478 -16.742 1.00 92.75 184 MET A C 1
ATOM 1396 O O . MET A 1 184 ? -6.864 9.096 -17.324 1.00 92.75 184 MET A O 1
ATOM 1400 N N . GLN A 1 185 ? -7.606 7.182 -16.447 1.00 86.25 185 GLN A N 1
ATOM 1401 C CA . GLN A 1 185 ? -6.330 6.477 -16.646 1.00 86.25 185 GLN A CA 1
ATOM 1402 C C . GLN A 1 185 ? -6.069 6.087 -18.097 1.00 86.25 185 GLN A C 1
ATOM 1404 O O . GLN A 1 185 ? -4.930 6.162 -18.545 1.00 86.25 185 GLN A O 1
ATOM 1409 N N . ILE A 1 186 ? -7.098 5.617 -18.801 1.00 84.94 186 ILE A N 1
ATOM 1410 C CA . ILE A 1 186 ? -6.951 4.992 -20.117 1.00 84.94 186 ILE A CA 1
ATOM 1411 C C . ILE A 1 186 ? -7.241 5.999 -21.224 1.00 84.94 186 ILE A C 1
ATOM 1413 O O . ILE A 1 186 ? -6.412 6.172 -22.109 1.00 84.94 186 ILE A O 1
ATOM 1417 N N . GLU A 1 187 ? -8.383 6.690 -21.178 1.00 88.12 187 GLU A N 1
ATOM 1418 C CA . GLU A 1 187 ? -8.755 7.615 -22.259 1.00 88.12 187 GLU A CA 1
ATOM 1419 C C . GLU A 1 187 ? -7.990 8.942 -22.193 1.00 88.12 187 GLU A C 1
ATOM 1421 O O . GLU A 1 187 ? -7.671 9.522 -23.230 1.00 88.12 187 GLU A O 1
ATOM 1426 N N . ARG A 1 188 ? -7.709 9.437 -20.981 1.00 88.12 188 ARG A N 1
ATOM 1427 C CA . ARG A 1 188 ? -7.054 10.737 -20.754 1.00 88.12 188 ARG A CA 1
ATOM 1428 C C . ARG A 1 188 ? -5.588 10.637 -20.341 1.00 88.12 188 ARG A C 1
ATOM 1430 O O . ARG A 1 188 ? -4.909 11.655 -20.316 1.00 88.12 188 ARG A O 1
ATOM 1437 N N . GLY A 1 189 ? -5.091 9.440 -20.023 1.00 84.12 189 GLY A N 1
ATOM 1438 C CA . GLY A 1 189 ? -3.701 9.247 -19.599 1.00 84.12 189 GLY A CA 1
ATOM 1439 C C . GLY A 1 189 ? -3.341 9.985 -18.303 1.00 84.12 189 GLY A C 1
ATOM 1440 O O . GLY A 1 189 ? -2.183 10.346 -18.100 1.00 84.12 189 GLY A O 1
ATOM 1441 N N . ALA A 1 190 ? -4.318 10.241 -17.430 1.00 87.75 190 ALA A N 1
ATOM 1442 C CA . ALA A 1 190 ? -4.107 10.973 -16.192 1.00 87.75 190 ALA A CA 1
ATOM 1443 C C . ALA A 1 190 ? -3.174 10.203 -15.250 1.00 87.75 190 ALA A C 1
ATOM 1445 O O . ALA A 1 190 ? -3.383 9.022 -14.950 1.00 87.75 190 ALA A O 1
ATOM 1446 N N . HIS A 1 191 ? -2.169 10.901 -14.719 1.00 85.19 191 HIS A N 1
ATOM 1447 C CA . HIS A 1 191 ? -1.267 10.337 -13.722 1.00 85.19 191 HIS A CA 1
ATOM 1448 C C . HIS A 1 191 ? -2.031 9.908 -12.462 1.00 85.19 191 HIS A C 1
ATOM 1450 O O . HIS A 1 191 ? -2.964 10.577 -12.009 1.00 85.19 191 HIS A O 1
ATOM 1456 N N . THR A 1 192 ? -1.585 8.816 -11.836 1.00 85.44 192 THR A N 1
ATOM 1457 C CA . THR A 1 192 ? -2.224 8.250 -10.635 1.00 85.44 192 THR A CA 1
ATOM 1458 C C . THR A 1 192 ? -2.380 9.271 -9.505 1.00 85.44 192 THR A C 1
ATOM 1460 O O . THR A 1 192 ? -3.401 9.255 -8.819 1.00 85.44 192 THR A O 1
ATOM 1463 N N . GLY A 1 193 ? -1.413 10.182 -9.339 1.00 90.12 193 GLY A N 1
ATOM 1464 C CA . GLY A 1 193 ? -1.470 11.246 -8.333 1.00 90.12 193 GLY A CA 1
ATOM 1465 C C . GLY A 1 193 ? -2.654 12.202 -8.510 1.00 90.12 193 GLY A C 1
ATOM 1466 O O . GLY A 1 193 ? -3.245 12.606 -7.515 1.00 90.12 193 GLY A O 1
ATOM 1467 N N . ASP A 1 194 ? -3.061 12.490 -9.750 1.00 94.00 194 ASP A N 1
ATOM 1468 C CA . ASP A 1 194 ? -4.212 13.358 -10.037 1.00 94.00 194 ASP A CA 1
ATOM 1469 C C . ASP A 1 194 ? -5.543 12.599 -9.919 1.00 94.00 194 ASP A C 1
ATOM 1471 O O . ASP A 1 194 ? -6.570 13.154 -9.522 1.00 94.00 194 ASP A O 1
ATOM 1475 N N . LEU A 1 195 ? -5.538 11.301 -10.225 1.00 94.94 195 LEU A N 1
ATOM 1476 C CA . LEU A 1 195 ? -6.715 10.448 -10.083 1.00 94.94 195 LEU A CA 1
ATOM 1477 C C . LEU A 1 195 ? -7.044 10.113 -8.621 1.00 94.94 195 LEU A C 1
ATOM 1479 O O . LEU A 1 195 ? -8.209 9.895 -8.281 1.00 94.94 195 LEU A O 1
ATOM 1483 N N . ASN A 1 196 ? -6.032 10.023 -7.760 1.00 96.44 196 ASN A N 1
ATOM 1484 C CA . ASN A 1 196 ? -6.192 9.692 -6.346 1.00 96.44 196 ASN A CA 1
ATOM 1485 C C . ASN A 1 196 ? -7.254 10.568 -5.653 1.00 96.44 196 ASN A C 1
ATOM 1487 O O . ASN A 1 196 ? -8.247 9.991 -5.205 1.00 96.44 196 ASN A O 1
ATOM 1491 N N . PRO A 1 197 ? -7.158 11.914 -5.674 1.00 97.81 197 PRO A N 1
ATOM 1492 C CA . PRO A 1 197 ? -8.175 12.794 -5.096 1.00 97.81 197 PRO A CA 1
ATOM 1493 C C . PRO A 1 197 ? -9.588 12.478 -5.578 1.00 97.81 197 PRO A C 1
ATOM 1495 O O . PRO A 1 197 ? -10.506 12.368 -4.772 1.00 97.81 197 PRO A O 1
ATOM 1498 N N . VAL A 1 198 ? -9.770 12.241 -6.880 1.00 98.00 198 VAL A N 1
ATOM 1499 C CA . VAL A 1 198 ? -11.082 11.908 -7.453 1.00 98.00 198 VAL A CA 1
ATOM 1500 C C . VAL A 1 198 ? -11.636 10.622 -6.845 1.00 98.00 198 VAL A C 1
ATOM 1502 O O . VAL A 1 198 ? -12.764 10.601 -6.362 1.00 98.00 198 VAL A O 1
ATOM 1505 N N . ARG A 1 199 ? -10.846 9.542 -6.824 1.00 96.81 199 ARG A N 1
ATOM 1506 C CA . ARG A 1 199 ? -11.297 8.248 -6.283 1.00 96.81 199 ARG A CA 1
ATOM 1507 C C . ARG A 1 199 ? -11.554 8.308 -4.784 1.00 96.81 199 ARG A C 1
ATOM 1509 O O . ARG A 1 199 ? -12.492 7.672 -4.315 1.00 96.81 199 ARG A O 1
ATOM 1516 N N . ASN A 1 200 ? -10.744 9.060 -4.046 1.00 98.00 200 ASN A N 1
ATOM 1517 C CA . ASN A 1 200 ? -10.851 9.152 -2.594 1.00 98.00 200 ASN A CA 1
ATOM 1518 C C . ASN A 1 200 ? -12.144 9.872 -2.182 1.00 98.00 200 ASN A C 1
ATOM 1520 O O . ASN A 1 200 ? -12.858 9.414 -1.291 1.00 98.00 200 ASN A O 1
ATOM 1524 N N . HIS A 1 201 ? -12.520 10.925 -2.913 1.00 98.50 201 HIS A N 1
ATOM 1525 C CA . HIS A 1 201 ? -13.761 11.669 -2.678 1.00 98.50 201 HIS A CA 1
ATOM 1526 C C . HIS A 1 201 ? -15.029 10.931 -3.132 1.00 98.50 201 HIS A C 1
ATOM 1528 O O . HIS A 1 201 ? -16.130 11.343 -2.777 1.00 98.50 201 HIS A O 1
ATOM 1534 N N . LEU A 1 202 ? -14.900 9.821 -3.863 1.00 98.31 202 LEU A N 1
ATOM 1535 C CA . LEU A 1 202 ? -16.017 8.969 -4.284 1.00 98.31 202 LEU A CA 1
ATOM 1536 C C . LEU A 1 202 ? -16.170 7.701 -3.430 1.00 98.31 202 LEU A C 1
ATOM 1538 O O . LEU A 1 202 ? -16.972 6.830 -3.773 1.00 98.31 202 LEU A O 1
ATOM 1542 N N . ASP A 1 203 ? -15.428 7.575 -2.327 1.00 98.31 203 ASP A N 1
ATOM 1543 C CA . ASP A 1 203 ? -15.334 6.332 -1.560 1.00 98.31 203 ASP A CA 1
ATOM 1544 C C . A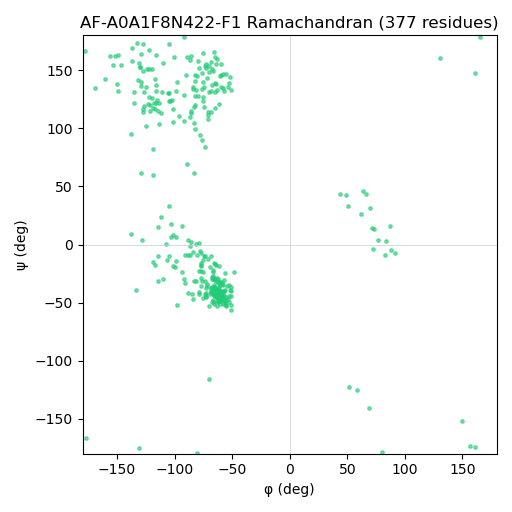SP A 1 203 ? -15.526 6.514 -0.050 1.00 98.31 203 ASP A C 1
ATOM 1546 O O . ASP A 1 203 ? -15.029 7.461 0.540 1.00 98.31 203 ASP A O 1
ATOM 1550 N N . LEU A 1 204 ? -16.209 5.592 0.620 1.00 98.12 204 LEU A N 1
ATOM 1551 C CA . LEU A 1 204 ? -16.493 5.678 2.054 1.00 98.12 204 LEU A CA 1
ATOM 1552 C C . LEU A 1 204 ? -15.313 5.316 2.968 1.00 98.12 204 LEU A C 1
ATOM 1554 O O . LEU A 1 204 ? -15.371 5.635 4.149 1.00 98.12 204 LEU A O 1
ATOM 1558 N N . MET A 1 205 ? -14.263 4.664 2.463 1.00 97.75 205 MET A N 1
ATOM 1559 C CA . MET A 1 205 ? -13.140 4.171 3.274 1.00 97.75 205 MET A CA 1
ATOM 1560 C C . MET A 1 205 ? -11.790 4.811 2.931 1.00 97.75 205 MET A C 1
ATOM 1562 O O . MET A 1 205 ? -10.855 4.722 3.728 1.00 97.75 205 MET A O 1
ATOM 1566 N N . LYS A 1 206 ? -11.663 5.441 1.759 1.00 98.19 206 LYS A N 1
ATOM 1567 C CA . LYS A 1 206 ? -10.419 6.093 1.324 1.00 98.19 206 LYS A CA 1
ATOM 1568 C C . LYS A 1 206 ? -10.166 7.432 2.031 1.00 98.19 206 LYS A C 1
ATOM 1570 O O . LYS A 1 206 ? -11.060 8.001 2.649 1.00 98.19 206 LYS A O 1
ATOM 1575 N N . GLY A 1 207 ? -8.930 7.926 1.932 1.00 97.31 207 GLY A N 1
ATOM 1576 C CA . GLY A 1 207 ? -8.531 9.245 2.446 1.00 97.31 207 GLY A CA 1
ATOM 1577 C C . GLY A 1 207 ? -8.651 9.388 3.962 1.00 97.31 207 GLY A C 1
ATOM 1578 O O . GLY A 1 207 ? -9.262 10.334 4.451 1.00 97.31 207 GLY A O 1
ATOM 1579 N N . GLY A 1 208 ? -8.167 8.391 4.703 1.00 97.75 208 GLY A N 1
ATOM 1580 C CA . GLY A 1 208 ? -8.190 8.343 6.166 1.00 97.75 208 GLY A CA 1
ATOM 1581 C C . GLY A 1 208 ? -9.511 7.862 6.765 1.00 97.75 208 GLY A C 1
ATOM 1582 O O . GLY A 1 208 ? -9.564 7.573 7.960 1.00 97.75 208 GLY A O 1
ATOM 1583 N N . ARG A 1 209 ? -10.574 7.708 5.962 1.00 97.88 209 ARG A N 1
ATOM 1584 C CA . ARG A 1 209 ? -11.916 7.366 6.466 1.00 97.88 209 ARG A CA 1
ATOM 1585 C C . ARG A 1 209 ? -12.011 5.970 7.067 1.00 97.88 209 ARG A C 1
ATOM 1587 O O . ARG A 1 209 ? -12.771 5.781 8.001 1.00 97.88 209 ARG A O 1
ATOM 1594 N N . ILE A 1 210 ? -11.216 4.996 6.622 1.00 98.12 210 ILE A N 1
ATOM 1595 C CA . ILE A 1 210 ? -11.140 3.695 7.310 1.00 98.12 210 ILE A CA 1
ATOM 1596 C C . ILE A 1 210 ? -10.699 3.847 8.778 1.00 98.12 210 ILE A C 1
ATOM 1598 O O . ILE A 1 210 ? -11.167 3.106 9.639 1.00 98.12 210 ILE A O 1
ATOM 1602 N N . SER A 1 211 ? -9.835 4.819 9.079 1.00 98.25 211 SER A N 1
ATOM 1603 C CA . SER A 1 211 ? -9.233 4.983 10.406 1.00 98.25 211 SER A CA 1
ATOM 1604 C C . SER A 1 211 ? -10.166 5.653 11.411 1.00 98.25 211 SER A C 1
ATOM 1606 O O . SER A 1 211 ? -10.043 5.385 12.603 1.00 98.25 211 SER A O 1
ATOM 1608 N N . ILE A 1 212 ? -11.168 6.422 10.962 1.00 96.88 212 ILE A N 1
ATOM 1609 C CA . ILE A 1 212 ? -12.165 7.038 11.863 1.00 96.88 212 ILE A CA 1
ATOM 1610 C C . ILE A 1 212 ? -13.030 6.001 12.587 1.00 96.88 212 ILE A C 1
ATOM 1612 O O . ILE A 1 212 ? -13.694 6.323 13.567 1.00 96.88 212 ILE A O 1
ATOM 1616 N N . HIS A 1 213 ? -13.043 4.760 12.097 1.00 98.06 213 HIS A N 1
ATOM 1617 C CA . HIS A 1 213 ? -13.773 3.655 12.707 1.00 98.06 213 HIS A CA 1
ATOM 1618 C C . HIS A 1 213 ? -12.995 2.970 13.837 1.00 98.06 213 HIS A C 1
ATOM 1620 O O . HIS A 1 213 ? -13.551 2.091 14.485 1.00 98.06 213 HIS A O 1
ATOM 1626 N N . ILE A 1 214 ? -11.726 3.334 14.061 1.00 98.62 214 ILE A N 1
ATOM 1627 C CA . ILE A 1 214 ? -10.853 2.684 15.046 1.00 98.62 214 ILE A CA 1
ATOM 1628 C C . ILE A 1 214 ? -11.021 3.242 16.470 1.00 98.62 214 ILE A C 1
ATOM 1630 O O . ILE A 1 214 ? -11.060 2.430 17.398 1.00 98.62 214 ILE A O 1
ATOM 1634 N N . PRO A 1 215 ? -11.126 4.571 16.699 1.00 98.31 215 PRO A N 1
ATOM 1635 C CA . PRO A 1 215 ? -11.295 5.104 18.047 1.00 98.31 215 PRO A CA 1
ATOM 1636 C C . PRO A 1 215 ? -12.464 4.450 18.807 1.00 98.31 215 PRO A C 1
ATOM 1638 O O . PRO A 1 215 ? -13.529 4.240 18.221 1.00 98.31 215 PRO A O 1
ATOM 1641 N N . PRO A 1 216 ? -12.297 4.147 20.111 1.00 98.00 216 PRO A N 1
ATOM 1642 C CA . PRO A 1 216 ? -11.189 4.561 20.987 1.00 98.00 216 PRO A CA 1
ATOM 1643 C C . PRO A 1 216 ? -9.957 3.626 21.002 1.00 98.00 216 PRO A C 1
ATOM 1645 O O . PRO A 1 216 ? -9.027 3.871 21.777 1.00 98.00 216 PRO A O 1
ATOM 1648 N N . ALA A 1 217 ? -9.936 2.569 20.183 1.00 98.69 217 ALA A N 1
ATOM 1649 C CA . ALA A 1 217 ? -8.847 1.588 20.145 1.00 98.69 217 ALA A CA 1
ATOM 1650 C C . ALA A 1 217 ? -7.510 2.190 19.676 1.00 98.69 217 ALA A C 1
ATOM 1652 O O . ALA A 1 217 ? -7.467 3.244 19.036 1.00 98.69 217 ALA A O 1
ATOM 1653 N N . MET A 1 218 ? -6.408 1.493 19.968 1.00 98.38 218 MET A N 1
ATOM 1654 C CA . MET A 1 218 ? -5.080 1.850 19.460 1.00 98.38 218 MET A CA 1
ATOM 1655 C C . MET A 1 218 ? -4.905 1.370 18.014 1.00 98.38 218 MET A C 1
ATOM 1657 O O . MET A 1 218 ? -5.077 0.183 17.731 1.00 98.38 218 MET A O 1
ATOM 1661 N N . ALA A 1 219 ? -4.493 2.262 17.110 1.00 98.62 219 ALA A N 1
ATOM 1662 C CA . ALA A 1 219 ? -4.183 1.928 15.722 1.00 98.62 219 ALA A CA 1
ATOM 1663 C C . ALA A 1 219 ? -2.671 1.759 15.479 1.00 98.62 219 ALA A C 1
ATOM 1665 O O . ALA A 1 219 ? -1.867 2.626 15.811 1.00 98.62 219 ALA A O 1
ATOM 1666 N N . ILE A 1 220 ? -2.269 0.681 14.813 1.00 98.75 220 ILE A N 1
ATOM 1667 C CA . ILE A 1 220 ? -0.923 0.508 14.255 1.00 98.75 220 ILE A CA 1
ATOM 1668 C C . ILE A 1 220 ? -1.043 0.475 12.732 1.00 98.75 220 ILE A C 1
ATOM 1670 O O . ILE A 1 220 ? -1.468 -0.519 12.139 1.00 98.75 220 ILE A O 1
ATOM 1674 N N . HIS A 1 221 ? -0.684 1.573 12.077 1.00 98.75 221 HIS A N 1
ATOM 1675 C CA . HIS A 1 221 ? -0.712 1.694 10.624 1.00 98.75 221 HIS A CA 1
ATOM 1676 C C . HIS A 1 221 ? 0.585 1.157 10.016 1.00 98.75 221 HIS A C 1
ATOM 1678 O O . HIS A 1 221 ? 1.659 1.723 10.204 1.00 98.75 221 HIS A O 1
ATOM 1684 N N . LEU A 1 222 ? 0.475 0.071 9.255 1.00 98.56 222 LEU A N 1
ATOM 1685 C CA . LEU A 1 222 ? 1.561 -0.519 8.483 1.00 98.56 222 LEU A CA 1
ATOM 1686 C C . LEU A 1 222 ? 1.409 -0.105 7.020 1.00 98.56 222 LEU A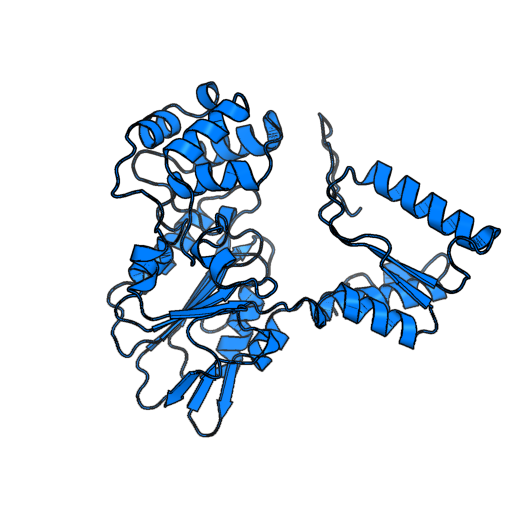 C 1
ATOM 1688 O O . LEU A 1 222 ? 0.432 -0.460 6.352 1.00 98.56 222 LEU A O 1
ATOM 1692 N N . VAL A 1 223 ? 2.387 0.640 6.514 1.00 97.00 223 VAL A N 1
ATOM 1693 C CA . VAL A 1 223 ? 2.456 1.004 5.097 1.00 97.00 223 VAL A CA 1
ATOM 1694 C C . VAL A 1 223 ? 3.517 0.148 4.424 1.00 97.00 223 VAL A C 1
ATOM 1696 O O . VAL A 1 223 ? 4.672 0.098 4.852 1.00 97.00 223 VAL A O 1
ATOM 1699 N N . VAL A 1 224 ? 3.121 -0.576 3.377 1.00 95.31 224 VAL A N 1
ATOM 1700 C CA . VAL A 1 224 ? 4.005 -1.478 2.621 1.00 95.31 224 VAL A CA 1
ATOM 1701 C C . VAL A 1 224 ? 4.782 -0.660 1.587 1.00 95.31 224 VAL A C 1
ATOM 1703 O O . VAL A 1 224 ? 4.601 -0.798 0.378 1.00 95.31 224 VAL A O 1
ATOM 1706 N N . PHE A 1 225 ? 5.571 0.276 2.111 1.00 92.00 225 PHE A N 1
ATOM 1707 C CA . PHE A 1 225 ? 6.380 1.260 1.401 1.00 92.00 225 PHE A CA 1
ATOM 1708 C C . PHE A 1 225 ? 7.534 1.715 2.322 1.00 92.00 225 PHE A C 1
ATOM 1710 O O . PHE A 1 225 ? 7.453 1.486 3.538 1.00 92.00 225 PHE A O 1
ATOM 1717 N N . PRO A 1 226 ? 8.612 2.326 1.793 1.00 92.00 226 PRO A N 1
ATOM 1718 C CA . PRO A 1 226 ? 9.633 2.940 2.632 1.00 92.00 226 PRO A CA 1
ATOM 1719 C C . PRO A 1 226 ? 9.063 3.912 3.675 1.00 92.00 226 PRO A C 1
ATOM 1721 O O . PRO A 1 226 ? 8.091 4.624 3.388 1.00 92.00 226 PRO A O 1
ATOM 1724 N N . PRO A 1 227 ? 9.656 3.971 4.883 1.00 91.50 227 PRO A N 1
ATOM 1725 C CA . PRO A 1 227 ? 9.288 4.971 5.871 1.00 91.50 227 PRO A CA 1
ATOM 1726 C C . PRO A 1 227 ? 9.581 6.361 5.300 1.00 91.50 227 PRO A C 1
ATOM 1728 O O . PRO A 1 227 ? 10.704 6.680 4.917 1.00 91.50 227 PRO A O 1
ATOM 1731 N N . SER A 1 228 ? 8.536 7.178 5.206 1.00 93.56 228 SER A N 1
ATOM 1732 C CA . SER A 1 228 ? 8.624 8.580 4.781 1.00 93.56 228 SER A CA 1
ATOM 1733 C C . SER A 1 228 ? 8.803 9.495 5.997 1.00 93.56 228 SER A C 1
ATOM 1735 O O . SER A 1 228 ? 8.820 9.020 7.131 1.00 93.56 228 SER A O 1
ATOM 1737 N N . SER A 1 229 ? 8.925 10.810 5.801 1.00 96.94 229 SER A N 1
ATOM 1738 C CA . SER A 1 229 ? 8.812 11.731 6.936 1.00 96.94 229 SER A CA 1
ATOM 1739 C C . SER A 1 229 ? 7.386 11.734 7.488 1.00 96.94 229 SER A C 1
ATOM 1741 O O . SER A 1 229 ? 6.420 11.497 6.759 1.00 96.94 229 SER A O 1
ATOM 1743 N N . HIS A 1 230 ? 7.245 12.013 8.781 1.00 96.88 230 HIS A N 1
ATOM 1744 C CA . HIS A 1 230 ? 5.940 12.169 9.414 1.00 96.88 230 HIS A CA 1
ATOM 1745 C C . HIS A 1 230 ? 5.122 13.269 8.725 1.00 96.88 230 HIS A C 1
ATOM 1747 O O . HIS A 1 230 ? 3.972 13.041 8.369 1.00 96.88 230 HIS A O 1
ATOM 1753 N N . ASP A 1 231 ? 5.755 14.402 8.421 1.00 97.56 231 ASP A N 1
ATOM 1754 C CA . ASP A 1 231 ? 5.156 15.509 7.670 1.00 97.56 231 ASP A CA 1
ATOM 1755 C C . ASP A 1 231 ? 4.603 15.069 6.299 1.00 97.56 231 ASP A C 1
ATOM 1757 O O . ASP A 1 231 ? 3.444 15.332 5.977 1.00 97.56 231 ASP A O 1
ATOM 1761 N N . GLN A 1 232 ? 5.367 14.276 5.535 1.00 97.44 232 GLN A N 1
ATOM 1762 C CA . GLN A 1 232 ? 4.912 13.734 4.252 1.00 97.44 232 GLN A CA 1
ATOM 1763 C C . GLN A 1 232 ? 3.669 12.845 4.408 1.00 97.44 232 GLN A C 1
ATOM 1765 O O . GLN A 1 232 ? 2.758 12.896 3.580 1.00 97.44 232 GLN A O 1
ATOM 1770 N N . LEU A 1 233 ? 3.633 12.016 5.454 1.00 97.19 233 LEU A N 1
ATOM 1771 C CA . LEU A 1 233 ? 2.524 11.097 5.719 1.00 97.19 233 LEU A CA 1
ATOM 1772 C C . LEU A 1 233 ? 1.264 11.824 6.204 1.00 97.19 233 LEU A C 1
ATOM 1774 O O . LEU A 1 233 ? 0.163 11.386 5.877 1.00 97.19 233 LEU A O 1
ATOM 1778 N N . MET A 1 234 ? 1.422 12.915 6.956 1.00 97.75 234 MET A N 1
ATOM 1779 C CA . MET A 1 234 ? 0.311 13.651 7.561 1.00 97.75 234 MET A CA 1
ATOM 1780 C C . MET A 1 234 ? -0.264 14.733 6.639 1.00 97.75 234 MET A C 1
ATOM 1782 O O . MET A 1 234 ? -1.483 14.869 6.535 1.00 97.75 234 MET A O 1
ATOM 1786 N N . HIS A 1 235 ? 0.595 15.480 5.940 1.00 97.56 235 HIS A N 1
ATOM 1787 C CA . HIS A 1 235 ? 0.208 16.708 5.232 1.00 97.56 235 HIS A CA 1
ATOM 1788 C C . HIS A 1 235 ? 0.333 16.629 3.707 1.00 97.56 235 HIS A C 1
ATOM 1790 O O . HIS A 1 235 ? -0.171 17.504 3.003 1.00 97.56 235 HIS A O 1
ATOM 1796 N N . HIS A 1 236 ? 0.954 15.576 3.169 1.00 96.81 236 HIS A N 1
ATOM 1797 C CA . HIS A 1 236 ? 1.192 15.436 1.727 1.00 96.81 236 HIS A CA 1
ATOM 1798 C C . HIS A 1 236 ? 0.713 14.101 1.140 1.00 96.81 236 HIS A C 1
ATOM 1800 O O . HIS A 1 236 ? 0.909 13.832 -0.048 1.00 96.81 236 HIS A O 1
ATOM 1806 N N . ASN A 1 237 ? 0.067 13.257 1.945 1.00 96.44 237 ASN A N 1
ATOM 1807 C CA . ASN A 1 237 ? -0.484 11.989 1.493 1.00 96.44 237 ASN A CA 1
ATOM 1808 C C . ASN A 1 237 ? -1.777 12.178 0.679 1.00 96.44 237 ASN A C 1
ATOM 1810 O O . ASN A 1 237 ? -2.653 12.964 1.033 1.00 96.44 237 ASN A O 1
ATOM 1814 N N . ASN A 1 238 ? -1.920 11.392 -0.391 1.00 94.62 238 ASN A N 1
ATOM 1815 C CA . ASN A 1 238 ? -3.155 11.267 -1.173 1.00 94.62 238 ASN A CA 1
ATOM 1816 C C . ASN A 1 238 ? -3.479 9.812 -1.564 1.00 94.62 238 ASN A C 1
ATOM 1818 O O . ASN A 1 238 ? -4.352 9.559 -2.390 1.00 94.62 238 ASN A O 1
ATOM 1822 N N . TRP A 1 239 ? -2.758 8.833 -1.017 1.00 94.50 239 TRP A N 1
ATOM 1823 C CA . TRP A 1 239 ? -2.789 7.455 -1.513 1.00 94.50 239 TRP A CA 1
ATOM 1824 C C . TRP A 1 239 ? -2.931 6.416 -0.402 1.00 94.50 239 TRP A C 1
ATOM 1826 O O . TRP A 1 239 ? -3.665 5.439 -0.552 1.00 94.50 239 TRP A O 1
ATOM 1836 N N . LEU A 1 240 ? -2.261 6.629 0.727 1.00 96.62 240 LEU A N 1
ATOM 1837 C CA . LEU A 1 240 ? -2.292 5.735 1.877 1.00 96.62 240 LEU A CA 1
ATOM 1838 C C . LEU A 1 240 ? -3.616 5.943 2.612 1.00 96.62 240 LEU A C 1
ATOM 1840 O O . LEU A 1 240 ? -3.748 6.821 3.453 1.00 96.62 240 LEU A O 1
ATOM 1844 N N . HIS A 1 241 ? -4.632 5.173 2.231 1.00 97.69 241 HIS A N 1
ATOM 1845 C CA . HIS A 1 241 ? -6.021 5.391 2.644 1.00 97.69 241 HIS A CA 1
ATOM 1846 C C . HIS A 1 241 ? -6.295 5.207 4.142 1.00 97.69 241 HIS A C 1
ATOM 1848 O O . HIS A 1 241 ? -7.336 5.649 4.612 1.00 97.69 241 HIS A O 1
ATOM 1854 N N . ASN A 1 242 ? -5.383 4.577 4.883 1.00 97.38 242 ASN A N 1
ATOM 1855 C CA . ASN A 1 242 ? -5.416 4.462 6.341 1.00 97.38 242 ASN A CA 1
ATOM 1856 C C . ASN A 1 242 ? -4.768 5.654 7.071 1.00 97.38 242 ASN A C 1
ATOM 1858 O O . ASN A 1 242 ? -4.762 5.672 8.298 1.00 97.38 242 ASN A O 1
ATOM 1862 N N . LEU A 1 243 ? -4.232 6.628 6.340 1.00 98.38 243 LEU A N 1
ATOM 1863 C CA . LEU A 1 243 ? -3.603 7.850 6.845 1.00 98.38 243 LEU A CA 1
ATOM 1864 C C . LEU A 1 243 ? -4.415 9.080 6.395 1.00 98.38 243 LEU A C 1
ATOM 1866 O O . LEU A 1 243 ? -5.233 8.941 5.477 1.00 98.38 243 LEU A O 1
ATOM 1870 N N . PRO A 1 244 ? -4.231 10.266 7.010 1.00 98.12 244 PRO A N 1
ATOM 1871 C CA . PRO A 1 244 ? -4.945 11.464 6.579 1.00 98.12 244 PRO A CA 1
ATOM 1872 C C . PRO A 1 244 ? -4.560 11.850 5.153 1.00 98.12 244 PRO A C 1
ATOM 1874 O O . PRO A 1 244 ? -3.514 11.455 4.635 1.00 98.12 244 PRO A O 1
ATOM 1877 N N . GLU A 1 245 ? -5.419 12.627 4.510 1.00 96.19 245 GLU A N 1
ATOM 1878 C CA . GLU A 1 245 ? -5.236 13.081 3.141 1.00 96.19 245 GLU A CA 1
ATOM 1879 C C . GLU A 1 245 ? -5.418 14.595 3.025 1.00 96.19 245 GLU A C 1
ATOM 1881 O O . GLU A 1 245 ? -6.354 15.183 3.566 1.00 96.19 245 GLU A O 1
ATOM 1886 N N . CYS A 1 246 ? -4.526 15.232 2.266 1.00 96.25 246 CYS A N 1
ATOM 1887 C CA . CYS A 1 246 ? -4.469 16.688 2.150 1.00 96.25 246 CYS A CA 1
ATOM 1888 C C . CYS A 1 246 ? -5.357 17.286 1.050 1.00 96.25 246 CYS A C 1
ATOM 1890 O O . CYS A 1 246 ? -5.499 18.504 0.969 1.00 96.25 246 CYS A O 1
ATOM 1892 N N . THR A 1 247 ? -5.956 16.460 0.191 1.00 97.94 247 THR A N 1
ATOM 1893 C CA . THR A 1 247 ? -6.716 16.939 -0.978 1.00 97.94 247 THR A CA 1
ATOM 1894 C C . THR A 1 247 ? -8.180 17.179 -0.638 1.00 97.94 247 THR A C 1
ATOM 1896 O O . THR A 1 247 ? -8.648 16.687 0.375 1.00 97.94 247 THR A O 1
ATOM 1899 N N . THR A 1 248 ? -8.910 17.952 -1.438 1.00 98.38 248 THR A N 1
ATOM 1900 C CA . THR A 1 248 ? -10.311 18.319 -1.159 1.00 98.38 248 THR A CA 1
ATOM 1901 C C . THR A 1 248 ? -11.217 18.004 -2.341 1.00 98.38 248 THR A C 1
ATOM 1903 O O . THR A 1 248 ? -10.740 17.714 -3.445 1.00 98.38 248 THR A O 1
ATOM 1906 N N . PHE A 1 249 ? -12.531 18.155 -2.153 1.00 98.69 249 PHE A N 1
ATOM 1907 C CA . PHE A 1 249 ? -13.482 18.117 -3.269 1.00 98.69 249 PHE A CA 1
ATOM 1908 C C . PHE A 1 249 ? -13.095 19.069 -4.408 1.00 98.69 249 PHE A C 1
ATOM 1910 O O . PHE A 1 249 ? -13.209 18.701 -5.577 1.00 98.69 249 PHE A O 1
ATOM 1917 N N . ALA A 1 250 ? -12.596 20.267 -4.084 1.00 98.56 250 ALA A N 1
ATOM 1918 C CA . ALA A 1 250 ? -12.149 21.231 -5.087 1.00 98.56 250 ALA A CA 1
ATOM 1919 C C . ALA A 1 250 ? -10.980 20.674 -5.912 1.00 98.56 250 ALA A C 1
ATOM 1921 O O . ALA A 1 250 ? -11.052 20.687 -7.138 1.00 98.56 250 ALA A O 1
ATOM 1922 N N . VAL A 1 251 ? -9.978 20.077 -5.258 1.00 98.44 251 VAL A N 1
ATOM 1923 C CA . VAL A 1 251 ? -8.839 19.431 -5.936 1.00 98.44 251 VAL A CA 1
ATOM 1924 C C . VAL A 1 251 ? -9.302 18.267 -6.818 1.00 98.44 251 VAL A C 1
ATOM 1926 O O . VAL A 1 251 ? -8.823 18.108 -7.939 1.00 98.44 251 VAL A O 1
ATOM 1929 N N . ALA A 1 252 ? -10.267 17.462 -6.363 1.00 98.56 252 ALA A N 1
ATOM 1930 C CA . ALA A 1 252 ? -10.839 16.391 -7.180 1.00 98.56 252 ALA A CA 1
ATOM 1931 C C . ALA A 1 252 ? -11.504 16.933 -8.463 1.00 98.56 252 ALA A C 1
ATOM 1933 O O . ALA A 1 252 ? -11.286 16.397 -9.551 1.00 98.56 252 ALA A O 1
ATOM 1934 N N . ILE A 1 253 ? -12.283 18.014 -8.358 1.00 98.75 253 ILE A N 1
ATOM 1935 C CA . ILE A 1 253 ? -12.917 18.672 -9.513 1.00 98.75 253 ILE A CA 1
ATOM 1936 C C . ILE A 1 253 ? -11.861 19.297 -10.435 1.00 98.75 253 ILE A C 1
ATOM 1938 O O . ILE A 1 253 ? -11.950 19.156 -11.655 1.00 98.75 253 ILE A O 1
ATOM 1942 N N . GLU A 1 254 ? -10.858 19.969 -9.873 1.00 98.62 254 GLU A N 1
ATOM 1943 C CA . GLU A 1 254 ? -9.745 20.561 -10.621 1.00 98.62 254 GLU A CA 1
ATOM 1944 C C . GLU A 1 254 ? -8.974 19.505 -11.409 1.00 98.62 254 GLU A C 1
ATOM 1946 O O . GLU A 1 254 ? -8.727 19.706 -12.594 1.00 98.62 254 GLU A O 1
ATOM 1951 N N . ASN A 1 255 ? -8.683 18.347 -10.813 1.00 98.31 255 ASN A N 1
ATOM 1952 C CA . ASN A 1 255 ? -8.004 17.251 -11.503 1.00 98.31 255 ASN A CA 1
ATOM 1953 C C . ASN A 1 255 ? -8.845 16.667 -12.644 1.00 98.31 255 ASN A C 1
ATOM 1955 O O . ASN A 1 255 ? -8.307 16.374 -13.709 1.00 98.31 255 ASN A O 1
ATOM 1959 N N . LEU A 1 256 ? -10.164 16.544 -12.471 1.00 98.50 256 LEU A N 1
ATOM 1960 C CA . LEU A 1 256 ? -11.051 16.142 -13.569 1.00 98.50 256 LEU A CA 1
ATOM 1961 C C . LEU A 1 256 ? -11.048 17.162 -14.715 1.00 98.50 256 LEU A C 1
ATOM 1963 O O . LEU A 1 256 ? -11.097 16.771 -15.879 1.00 98.50 256 LEU A O 1
ATOM 1967 N N . LYS A 1 257 ? -10.994 18.461 -14.410 1.00 98.44 257 LYS A N 1
ATOM 1968 C CA . LYS A 1 257 ? -10.936 19.525 -15.425 1.00 98.44 257 LYS A CA 1
ATOM 1969 C C . LYS A 1 257 ? -9.572 19.599 -16.108 1.00 98.44 257 LYS A C 1
ATOM 1971 O O . LYS A 1 257 ? -9.523 19.716 -17.322 1.00 98.44 257 LYS A O 1
ATOM 1976 N N . LYS A 1 258 ? -8.483 19.471 -15.345 1.00 97.44 258 LYS A N 1
ATOM 1977 C CA . LYS A 1 258 ? -7.092 19.451 -15.826 1.00 97.44 258 LYS A CA 1
ATOM 1978 C C . LYS A 1 258 ? -6.874 18.417 -16.934 1.00 97.44 258 LYS A C 1
ATOM 1980 O O . LYS A 1 258 ? -6.075 18.657 -17.828 1.00 97.44 258 LYS A O 1
ATOM 1985 N N . HIS A 1 259 ? -7.575 17.286 -16.853 1.00 95.06 259 HIS A N 1
ATOM 1986 C CA . HIS A 1 259 ? -7.479 16.167 -17.798 1.00 95.06 259 HIS A CA 1
ATOM 1987 C C . HIS A 1 259 ? -8.650 16.095 -18.793 1.00 95.06 259 HIS A C 1
ATOM 1989 O O . HIS A 1 259 ? -8.895 15.032 -19.362 1.00 95.06 259 HIS A O 1
ATOM 1995 N N . ASP A 1 260 ? -9.421 17.178 -18.969 1.00 96.50 260 ASP A N 1
ATOM 1996 C CA . ASP A 1 260 ? -10.595 17.233 -19.862 1.00 96.50 260 ASP A CA 1
ATOM 1997 C C . ASP A 1 260 ? -11.590 16.066 -19.646 1.00 96.50 260 ASP A C 1
ATOM 1999 O O . ASP A 1 260 ? -12.233 15.543 -20.567 1.00 96.50 260 ASP A O 1
ATOM 2003 N N . ALA A 1 261 ? -11.704 15.615 -18.394 1.00 97.44 261 ALA A N 1
ATOM 2004 C CA . ALA A 1 261 ? -12.517 14.473 -17.986 1.00 97.44 261 ALA A CA 1
ATOM 2005 C C . ALA A 1 261 ? -13.846 14.889 -17.342 1.00 97.44 261 ALA A C 1
ATOM 2007 O O . ALA A 1 261 ? -14.770 14.078 -17.287 1.00 97.44 261 ALA A O 1
ATOM 2008 N N . TRP A 1 262 ? -13.973 16.136 -16.874 1.00 98.31 262 TRP A N 1
ATOM 2009 C CA . TRP A 1 262 ? -15.145 16.616 -16.130 1.00 98.31 262 TRP A CA 1
ATOM 2010 C C . TRP A 1 262 ? -16.477 16.319 -16.832 1.00 98.31 262 TRP A C 1
ATOM 2012 O O . TRP A 1 262 ? -17.370 15.698 -16.252 1.00 98.31 262 TRP A O 1
ATOM 2022 N N . ASP A 1 263 ? -16.604 16.690 -18.104 1.00 97.94 263 ASP A N 1
ATOM 2023 C CA . ASP A 1 263 ? -17.847 16.484 -18.854 1.00 97.94 263 ASP A CA 1
ATOM 2024 C C . ASP A 1 263 ? -18.038 15.031 -19.324 1.00 97.94 263 ASP A C 1
ATOM 2026 O O . ASP A 1 263 ? -19.170 14.607 -19.574 1.00 97.94 263 ASP A O 1
ATOM 2030 N N . ALA A 1 264 ? -16.961 14.240 -19.355 1.00 97.56 264 ALA A N 1
ATOM 2031 C CA . ALA A 1 264 ? -16.975 12.839 -19.771 1.00 97.56 264 ALA A CA 1
ATOM 2032 C C . ALA A 1 264 ? -17.386 11.871 -18.648 1.00 97.56 264 ALA A C 1
ATOM 2034 O O . ALA A 1 264 ? -17.995 10.835 -18.923 1.00 97.56 264 ALA A O 1
ATOM 2035 N N . VAL A 1 265 ? -17.078 12.184 -17.383 1.00 98.38 265 VAL A N 1
ATOM 2036 C CA . VAL A 1 265 ? -17.437 11.303 -16.260 1.00 98.38 265 VAL A CA 1
ATOM 2037 C C . VAL A 1 265 ? -18.957 11.245 -16.029 1.00 98.38 265 VAL A C 1
ATOM 2039 O O . VAL A 1 265 ? -19.685 12.168 -16.404 1.00 98.38 265 VAL A O 1
ATOM 2042 N N . PRO A 1 266 ? -19.478 10.177 -15.396 1.00 98.69 266 PRO A N 1
ATOM 2043 C CA . PRO A 1 266 ? -20.908 10.041 -15.133 1.00 98.69 266 PRO A CA 1
ATOM 2044 C C . PRO A 1 266 ? -21.509 11.219 -14.354 1.00 98.69 266 PRO A C 1
ATOM 2046 O O . PRO A 1 266 ? -20.893 11.792 -13.454 1.00 98.69 266 PRO A O 1
ATOM 2049 N N . ALA A 1 267 ? -22.771 11.546 -14.642 1.00 98.50 267 ALA A N 1
ATOM 2050 C CA . ALA A 1 267 ? -23.461 12.659 -13.988 1.00 98.50 267 ALA A CA 1
ATOM 2051 C C . ALA A 1 267 ? -23.610 12.473 -12.464 1.00 98.50 267 ALA A C 1
ATOM 2053 O O . ALA A 1 267 ? -23.643 13.461 -11.736 1.00 98.50 267 ALA A O 1
ATOM 2054 N N . SER A 1 268 ? -23.697 11.230 -11.977 1.00 98.69 268 SER A N 1
ATOM 2055 C CA . SER A 1 268 ? -23.706 10.898 -10.543 1.00 98.69 268 SER A CA 1
ATOM 2056 C C . SER A 1 268 ? -22.427 11.364 -9.843 1.00 98.69 268 SER A C 1
ATOM 2058 O O . SER A 1 268 ? -22.501 11.953 -8.769 1.00 98.69 268 SER A O 1
ATOM 2060 N N . VAL A 1 269 ? -21.273 11.172 -10.487 1.00 98.75 269 VAL A N 1
ATOM 2061 C CA . VAL A 1 269 ? -19.954 11.587 -9.991 1.00 98.75 269 VAL A CA 1
ATOM 2062 C C . VAL A 1 269 ? -19.857 13.104 -9.922 1.00 98.75 269 VAL A C 1
ATOM 2064 O O . VAL A 1 269 ? -19.553 13.634 -8.855 1.00 98.75 269 VAL A O 1
ATOM 2067 N N . ARG A 1 270 ? -20.195 13.812 -11.011 1.00 98.62 270 ARG A N 1
ATOM 2068 C CA . ARG A 1 270 ? -20.206 15.286 -11.013 1.00 98.62 270 ARG A CA 1
ATOM 2069 C C .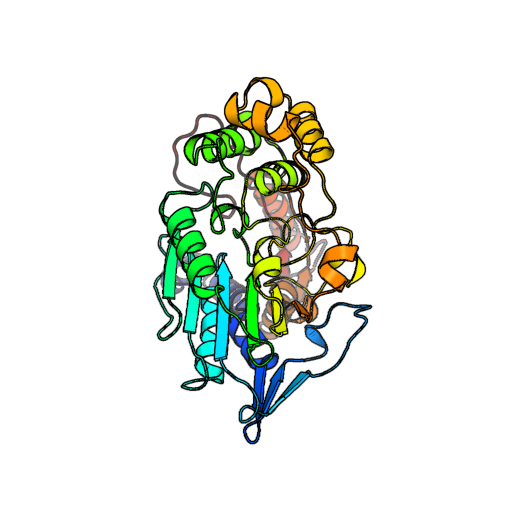 ARG A 1 270 ? -21.095 15.845 -9.908 1.00 98.62 270 ARG A C 1
ATOM 2071 O O . ARG A 1 270 ? -20.619 16.609 -9.078 1.00 98.62 270 ARG A O 1
ATOM 2078 N N . LYS A 1 271 ? -22.352 15.388 -9.844 1.00 98.44 271 LYS A N 1
ATOM 2079 C CA . LYS A 1 271 ? -23.322 15.834 -8.833 1.00 98.44 271 LYS A CA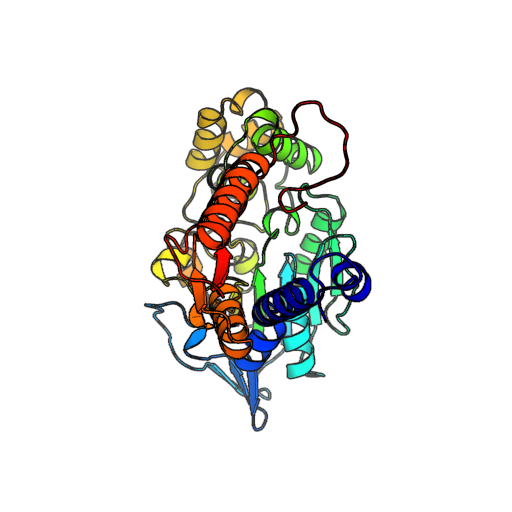 1
ATOM 2080 C C . LYS A 1 271 ? -22.833 15.579 -7.409 1.00 98.44 271 LYS A C 1
ATOM 2082 O O . LYS A 1 271 ? -23.063 16.408 -6.534 1.00 98.44 271 LYS A O 1
ATOM 2087 N N . PHE A 1 272 ? -22.193 14.434 -7.161 1.00 98.75 272 PHE A N 1
ATOM 2088 C CA . PHE A 1 272 ? -21.657 14.120 -5.840 1.00 98.75 272 PHE A CA 1
ATOM 2089 C C . PHE A 1 272 ? -20.509 15.062 -5.459 1.00 98.75 272 PHE A C 1
ATOM 2091 O O . PHE A 1 272 ? -20.525 15.610 -4.358 1.00 98.75 272 PHE A O 1
ATOM 2098 N N . LEU A 1 273 ? -19.548 15.275 -6.366 1.00 98.62 273 LEU A N 1
ATOM 2099 C CA . LEU A 1 273 ? -18.396 16.148 -6.124 1.00 98.62 273 LEU A CA 1
ATOM 2100 C C . LEU A 1 273 ? -18.811 17.620 -5.976 1.00 98.62 273 LEU A C 1
ATOM 2102 O O . LEU A 1 273 ? -18.343 18.284 -5.058 1.00 98.62 273 LEU A O 1
ATOM 2106 N N . GLU A 1 274 ? -19.727 18.117 -6.815 1.00 98.25 274 GLU A N 1
ATOM 2107 C CA . GLU A 1 274 ? -20.251 19.494 -6.740 1.00 98.25 274 GLU A CA 1
ATOM 2108 C C . GLU A 1 274 ? -21.016 19.770 -5.446 1.00 98.25 274 GLU A C 1
ATOM 2110 O O . GLU A 1 274 ? -21.006 20.897 -4.956 1.00 98.25 274 GLU A O 1
ATOM 2115 N N . ARG A 1 275 ? -21.673 18.750 -4.875 1.00 97.75 275 ARG A N 1
ATOM 2116 C CA . ARG A 1 275 ? -22.353 18.893 -3.584 1.00 97.75 275 ARG A CA 1
ATOM 2117 C C . ARG A 1 275 ? -21.370 19.243 -2.466 1.00 97.75 275 ARG A C 1
ATOM 2119 O O . ARG A 1 275 ? -21.782 19.919 -1.530 1.00 97.75 275 ARG A O 1
ATOM 2126 N N . ALA A 1 276 ? -20.127 18.752 -2.556 1.00 97.25 276 ALA A N 1
ATOM 2127 C CA . ALA A 1 276 ? -19.041 18.999 -1.605 1.00 97.25 276 ALA A CA 1
ATOM 2128 C C . ALA A 1 276 ? -19.486 18.903 -0.131 1.00 97.25 276 ALA A C 1
ATOM 2130 O O . ALA A 1 276 ? -19.156 19.750 0.695 1.00 97.25 276 ALA A O 1
ATOM 2131 N N . ASP A 1 277 ? -20.291 17.882 0.184 1.00 98.00 277 ASP A N 1
ATOM 2132 C CA . ASP A 1 277 ? -20.825 17.676 1.531 1.00 98.00 277 ASP A CA 1
ATOM 2133 C C . ASP A 1 277 ? -19.662 17.368 2.494 1.00 98.00 277 ASP A C 1
ATOM 2135 O O . ASP A 1 277 ? -19.016 16.327 2.319 1.00 98.00 277 ASP A O 1
ATOM 2139 N N . PRO A 1 278 ? -19.402 18.216 3.515 1.00 96.25 278 PRO A N 1
ATOM 2140 C CA . PRO A 1 278 ? -18.267 18.052 4.425 1.00 96.25 278 PRO A CA 1
ATOM 2141 C C . PRO A 1 278 ? -18.235 16.699 5.137 1.00 96.25 278 PRO A C 1
ATOM 2143 O O . PRO A 1 278 ? -17.163 16.227 5.505 1.00 96.25 278 PRO A O 1
ATOM 2146 N N . LYS A 1 279 ? -19.389 16.030 5.285 1.00 95.81 279 LYS A N 1
ATOM 2147 C CA . LYS A 1 279 ? -19.472 14.672 5.843 1.00 95.81 279 LYS A CA 1
ATOM 2148 C C . LYS A 1 279 ? -18.628 13.655 5.066 1.00 95.81 279 LYS A C 1
ATOM 2150 O O . LYS A 1 279 ? -18.196 12.655 5.633 1.00 95.81 279 LYS A O 1
ATOM 2155 N N . TYR A 1 280 ? -18.457 13.874 3.766 1.00 96.69 280 TYR A N 1
ATOM 2156 C CA . TYR A 1 280 ? -17.697 13.005 2.873 1.00 96.69 280 TYR A CA 1
ATOM 2157 C C . TYR A 1 280 ? -16.411 13.679 2.391 1.00 96.69 280 TYR A C 1
ATOM 2159 O O . TYR A 1 280 ? -15.907 13.316 1.331 1.00 96.69 280 TYR A O 1
ATOM 2167 N N . GLU A 1 281 ? -15.881 14.658 3.123 1.00 97.88 281 GLU A N 1
ATOM 2168 C CA . GLU A 1 281 ? -14.518 15.150 2.912 1.00 97.88 281 GLU A CA 1
ATOM 2169 C C . GLU A 1 281 ? -13.510 14.098 3.421 1.00 97.88 281 GLU A C 1
ATOM 2171 O O . GLU A 1 281 ? -13.845 13.174 4.170 1.00 97.88 281 GLU A O 1
ATOM 2176 N N . THR A 1 282 ? -12.290 14.107 2.893 1.00 97.75 282 THR A N 1
ATOM 2177 C CA . THR A 1 282 ? -11.207 13.242 3.386 1.00 97.75 282 THR A CA 1
ATOM 2178 C C . THR A 1 282 ? -10.695 13.748 4.735 1.00 97.75 282 THR A C 1
ATOM 2180 O O . THR A 1 282 ? -10.811 14.932 5.055 1.00 97.75 282 THR A O 1
ATOM 2183 N N . ILE A 1 283 ? -10.140 12.848 5.543 1.00 98.25 283 ILE A N 1
ATOM 2184 C CA . ILE A 1 283 ? -9.717 13.162 6.909 1.00 98.25 283 ILE A CA 1
ATOM 2185 C C . ILE A 1 283 ? -8.422 13.961 6.868 1.00 98.25 283 ILE A C 1
ATOM 2187 O O . ILE A 1 283 ? -7.432 13.503 6.298 1.00 98.25 283 ILE A O 1
ATOM 2191 N N . LYS A 1 284 ? -8.424 15.149 7.477 1.00 98.12 284 LYS A N 1
ATOM 2192 C CA . LYS A 1 284 ? -7.243 16.020 7.547 1.00 98.12 284 LYS A CA 1
ATOM 2193 C C . LYS A 1 284 ? -6.356 15.656 8.728 1.00 98.12 284 LYS A C 1
ATOM 2195 O O . LYS A 1 284 ? -6.795 14.987 9.666 1.00 98.12 284 LYS A O 1
ATOM 2200 N N . ALA A 1 285 ? -5.110 16.117 8.679 1.00 98.00 285 ALA A N 1
ATOM 2201 C CA . ALA A 1 285 ? -4.121 15.856 9.716 1.00 98.00 285 ALA A CA 1
ATOM 2202 C C . ALA A 1 285 ? -4.635 16.242 11.110 1.00 98.00 285 ALA A C 1
ATOM 2204 O O . ALA A 1 285 ? -4.553 15.424 12.021 1.00 98.00 285 ALA A O 1
ATOM 2205 N N . GLU A 1 286 ? -5.271 17.411 11.263 1.00 97.19 286 GLU A N 1
ATOM 2206 C CA . GLU A 1 286 ? -5.718 17.895 12.577 1.00 97.19 286 GLU A CA 1
ATOM 2207 C C . GLU A 1 286 ? -6.823 17.023 13.195 1.00 97.19 286 GLU A C 1
ATOM 2209 O O . GLU A 1 286 ? -6.981 16.966 14.415 1.00 97.19 286 GLU A O 1
ATOM 2214 N N . GLU A 1 287 ? -7.638 16.363 12.369 1.00 97.12 287 GLU A N 1
ATOM 2215 C CA . GLU A 1 287 ? -8.636 15.402 12.842 1.00 97.12 287 GLU A CA 1
ATOM 2216 C C . GLU A 1 287 ? -7.991 14.056 13.178 1.00 97.12 287 GLU A C 1
ATOM 2218 O O . GLU A 1 287 ? -8.291 13.472 14.220 1.00 97.12 287 GLU A O 1
ATOM 2223 N N . PHE A 1 288 ? -7.078 13.589 12.327 1.00 98.19 288 PHE A N 1
ATOM 2224 C CA . PHE A 1 288 ? -6.383 12.317 12.499 1.00 98.19 288 PHE A CA 1
ATOM 2225 C C . PHE A 1 288 ? -5.486 12.298 13.744 1.00 98.19 288 PHE A C 1
ATOM 2227 O O . PHE A 1 288 ? -5.454 11.304 14.466 1.00 98.19 288 PHE A O 1
ATOM 2234 N N . GLU A 1 289 ? -4.818 13.411 14.054 1.00 97.31 289 GLU A N 1
ATOM 2235 C CA . GLU A 1 289 ? -3.946 13.576 15.230 1.00 97.31 289 GLU A CA 1
ATOM 2236 C C . GLU A 1 289 ? -4.664 13.403 16.573 1.00 97.31 289 GLU A C 1
ATOM 2238 O O . GLU A 1 289 ? -4.027 13.134 17.589 1.00 97.31 289 GLU A O 1
ATOM 2243 N N . LYS A 1 290 ? -5.997 13.508 16.593 1.00 97.31 290 LYS A N 1
ATOM 2244 C CA . LYS A 1 290 ? -6.803 13.267 17.800 1.00 97.31 290 LYS A CA 1
ATOM 2245 C C . LYS A 1 290 ? -6.933 11.777 18.132 1.00 97.31 290 LYS A C 1
ATOM 2247 O O . LYS A 1 290 ? -7.406 11.437 19.216 1.00 97.31 290 LYS A O 1
ATOM 2252 N N . MET A 1 291 ? -6.573 10.890 17.205 1.00 97.56 291 MET A N 1
ATOM 2253 C CA . MET A 1 291 ? -6.666 9.440 17.367 1.00 97.56 291 MET A CA 1
ATOM 2254 C C . MET A 1 291 ? -5.408 8.870 18.035 1.00 97.56 291 MET A C 1
ATOM 2256 O O . MET A 1 291 ? -4.327 9.450 17.988 1.00 97.56 291 MET A O 1
ATOM 2260 N N . ARG A 1 292 ? -5.529 7.682 18.634 1.00 97.69 292 ARG A N 1
ATOM 2261 C CA . ARG A 1 292 ? -4.390 6.941 19.196 1.00 97.69 292 ARG A CA 1
ATOM 2262 C C . ARG A 1 292 ? -3.764 6.087 18.100 1.00 97.69 292 ARG A C 1
ATOM 2264 O O . ARG A 1 292 ? -4.377 5.104 17.685 1.00 97.69 292 ARG A O 1
ATOM 2271 N N . PHE A 1 293 ? -2.563 6.436 17.635 1.00 98.19 293 PHE A N 1
ATOM 2272 C CA . PHE A 1 293 ? -1.926 5.675 16.564 1.00 98.19 293 PHE A CA 1
ATOM 2273 C C . PHE A 1 293 ? -0.392 5.640 16.594 1.00 98.19 293 PHE A C 1
ATOM 2275 O O . PHE A 1 293 ? 0.275 6.467 17.214 1.00 98.19 293 PHE A O 1
ATOM 2282 N N . ARG A 1 294 ? 0.165 4.677 15.852 1.00 98.06 294 ARG A N 1
ATOM 2283 C CA . ARG A 1 294 ? 1.546 4.661 15.347 1.00 98.06 294 ARG A CA 1
ATOM 2284 C C . ARG A 1 294 ? 1.545 4.355 13.856 1.00 98.06 294 ARG A C 1
ATOM 2286 O O . ARG A 1 294 ? 0.643 3.681 13.367 1.00 98.06 294 ARG A O 1
ATOM 2293 N N . ILE A 1 295 ? 2.568 4.824 13.147 1.00 98.31 295 ILE A N 1
ATOM 2294 C CA . ILE A 1 295 ? 2.759 4.563 11.716 1.00 98.31 295 ILE A CA 1
ATOM 2295 C C . ILE A 1 295 ? 4.140 3.946 11.513 1.00 98.31 295 ILE A C 1
ATOM 2297 O O . ILE A 1 295 ? 5.115 4.443 12.073 1.00 98.31 295 ILE A O 1
ATOM 2301 N N . PHE A 1 296 ? 4.221 2.896 10.696 1.00 98.31 296 PHE A N 1
ATOM 2302 C CA . PHE A 1 296 ? 5.473 2.246 10.320 1.00 98.31 296 PHE A CA 1
ATOM 2303 C C . PHE A 1 296 ? 5.517 1.960 8.818 1.00 98.31 296 PHE A C 1
ATOM 2305 O O . PHE A 1 296 ? 4.579 1.381 8.262 1.00 98.31 296 PHE A O 1
ATOM 2312 N N . GLY A 1 297 ? 6.625 2.334 8.175 1.00 97.06 297 GLY A N 1
ATOM 2313 C CA . GLY A 1 297 ? 6.938 1.975 6.792 1.00 97.06 297 GLY A CA 1
ATOM 2314 C C . GLY A 1 297 ? 7.834 0.748 6.749 1.00 97.06 297 GLY A C 1
ATOM 2315 O O . GLY A 1 297 ? 8.994 0.807 7.143 1.00 97.06 297 GLY A O 1
ATOM 2316 N N . ILE A 1 298 ? 7.302 -0.382 6.287 1.00 95.25 298 ILE A N 1
ATOM 2317 C CA . ILE A 1 298 ? 7.954 -1.693 6.450 1.00 95.25 298 ILE A CA 1
ATOM 2318 C C . ILE A 1 298 ? 8.826 -2.114 5.259 1.00 95.25 298 ILE A C 1
ATOM 2320 O O . ILE A 1 298 ? 9.166 -3.289 5.125 1.00 95.25 298 ILE A O 1
ATOM 2324 N N . MET A 1 299 ? 9.183 -1.185 4.371 1.00 94.25 299 MET A N 1
ATOM 2325 C CA . MET A 1 299 ? 10.080 -1.446 3.235 1.00 94.25 299 MET A CA 1
ATOM 2326 C C . MET A 1 299 ? 11.223 -0.425 3.162 1.00 94.25 299 MET A C 1
ATOM 2328 O O . MET A 1 299 ? 11.294 0.323 2.193 1.00 94.25 299 MET A O 1
ATOM 2332 N N . PRO A 1 300 ? 12.102 -0.330 4.169 1.00 93.25 300 PRO A N 1
ATOM 2333 C CA . PRO A 1 300 ? 13.123 0.706 4.200 1.00 93.25 300 PRO A CA 1
ATOM 2334 C C . PRO A 1 300 ? 14.128 0.553 3.065 1.00 93.25 300 PRO A C 1
ATOM 2336 O O . PRO A 1 300 ? 14.561 -0.557 2.754 1.00 93.25 300 PRO A O 1
ATOM 2339 N N . ASP A 1 301 ? 14.505 1.683 2.465 1.00 90.62 301 ASP A N 1
ATOM 2340 C CA . ASP A 1 301 ? 15.269 1.713 1.216 1.00 90.62 301 ASP A CA 1
ATOM 2341 C C . ASP A 1 301 ? 16.588 0.940 1.312 1.00 90.62 301 ASP A C 1
ATOM 2343 O O . ASP A 1 301 ? 16.926 0.205 0.387 1.00 90.62 301 ASP A O 1
ATOM 2347 N N . HIS A 1 302 ? 17.306 1.033 2.441 1.00 90.19 302 HIS A N 1
ATOM 2348 C CA . HIS A 1 302 ? 18.590 0.343 2.643 1.00 90.19 302 HIS A CA 1
ATOM 2349 C C . HIS A 1 302 ? 18.468 -1.180 2.759 1.00 90.19 302 HIS A C 1
ATOM 2351 O O . HIS A 1 302 ? 19.457 -1.875 2.546 1.00 90.19 302 HIS A O 1
ATOM 2357 N N . LEU A 1 303 ? 17.275 -1.696 3.069 1.00 90.00 303 LEU A N 1
ATOM 2358 C CA . LEU A 1 303 ? 16.955 -3.129 3.063 1.00 90.00 303 LEU A CA 1
ATOM 2359 C C . LEU A 1 303 ? 16.141 -3.532 1.824 1.00 90.00 303 LEU A C 1
ATOM 2361 O O . LEU A 1 303 ? 15.628 -4.645 1.768 1.00 90.00 303 LEU A O 1
ATOM 2365 N N . GLY A 1 304 ? 15.949 -2.610 0.879 1.00 89.69 304 GLY A N 1
ATOM 2366 C CA . GLY A 1 304 ? 15.083 -2.791 -0.275 1.00 89.69 304 GLY A CA 1
ATOM 2367 C C . GLY A 1 304 ? 15.724 -3.585 -1.413 1.00 89.69 304 GLY A C 1
ATOM 2368 O O . GLY A 1 304 ? 16.884 -3.995 -1.376 1.00 89.69 304 GLY A O 1
ATOM 2369 N N . MET A 1 305 ? 14.953 -3.745 -2.491 1.00 91.94 305 MET A N 1
ATOM 2370 C CA . MET A 1 305 ? 15.319 -4.572 -3.649 1.00 91.94 305 MET A CA 1
ATOM 2371 C C . MET A 1 305 ? 16.679 -4.212 -4.252 1.00 91.94 305 MET A C 1
ATOM 2373 O O . MET A 1 305 ? 17.477 -5.099 -4.542 1.00 91.94 305 MET A O 1
ATOM 2377 N N . ILE A 1 306 ? 16.934 -2.916 -4.469 1.00 93.69 306 ILE A N 1
ATOM 2378 C CA . ILE A 1 306 ? 18.120 -2.453 -5.199 1.00 93.69 306 ILE A CA 1
ATOM 2379 C C . ILE A 1 306 ? 19.398 -2.691 -4.384 1.00 93.69 306 ILE A C 1
ATOM 2381 O O . ILE A 1 306 ? 20.286 -3.356 -4.918 1.00 93.69 306 ILE A O 1
ATOM 2385 N N . PRO A 1 307 ? 19.521 -2.245 -3.115 1.00 94.75 307 PRO A N 1
ATOM 2386 C CA . PRO A 1 307 ? 20.721 -2.528 -2.326 1.00 94.75 307 PRO A CA 1
ATOM 2387 C C . PRO A 1 307 ? 21.005 -4.023 -2.171 1.00 94.75 307 PRO A C 1
ATOM 2389 O O . PRO A 1 307 ? 22.152 -4.439 -2.336 1.00 94.75 307 PRO A O 1
ATOM 2392 N N . THR A 1 308 ? 19.978 -4.850 -1.945 1.00 95.31 308 THR A N 1
ATOM 2393 C CA . THR A 1 308 ? 20.167 -6.303 -1.832 1.00 95.31 308 THR A CA 1
ATOM 2394 C C . THR A 1 308 ? 20.598 -6.936 -3.156 1.00 95.31 308 THR A C 1
ATOM 2396 O O . THR A 1 308 ? 21.510 -7.764 -3.169 1.00 95.31 308 THR A O 1
ATOM 2399 N N . ALA A 1 309 ? 20.015 -6.521 -4.286 1.00 96.69 309 ALA A N 1
ATOM 2400 C CA . ALA A 1 309 ? 20.451 -6.973 -5.606 1.00 96.69 309 ALA A CA 1
ATOM 2401 C C . ALA A 1 309 ? 21.905 -6.559 -5.893 1.00 96.69 309 ALA A C 1
ATOM 2403 O O . ALA A 1 309 ? 22.697 -7.370 -6.371 1.00 96.69 309 ALA A O 1
ATOM 2404 N N . MET A 1 310 ? 22.289 -5.324 -5.553 1.00 97.31 310 MET A N 1
ATOM 2405 C CA . MET A 1 310 ? 23.665 -4.837 -5.698 1.00 97.31 310 MET A CA 1
ATOM 2406 C C . MET A 1 310 ? 24.650 -5.641 -4.844 1.00 97.31 310 MET A C 1
ATOM 2408 O O . MET A 1 310 ? 25.715 -6.015 -5.334 1.00 97.31 310 MET A O 1
ATOM 2412 N N . GLN A 1 311 ? 24.289 -5.947 -3.594 1.00 97.81 311 GLN A N 1
ATOM 2413 C CA . GLN A 1 311 ? 25.104 -6.783 -2.716 1.00 97.81 311 GLN A CA 1
ATOM 2414 C C . GLN A 1 311 ? 25.268 -8.193 -3.296 1.00 97.81 311 GLN A C 1
ATOM 2416 O O . GLN A 1 311 ? 26.394 -8.674 -3.424 1.00 97.81 311 GLN A O 1
ATOM 2421 N N . LYS A 1 312 ? 24.170 -8.836 -3.717 1.00 98.31 312 LYS A N 1
ATOM 2422 C CA . LYS A 1 312 ? 24.229 -10.170 -4.330 1.00 98.31 312 LYS A CA 1
ATOM 2423 C C . LYS A 1 312 ? 25.059 -10.167 -5.618 1.00 98.31 312 LYS A C 1
ATOM 2425 O O . LYS A 1 312 ? 25.792 -11.118 -5.872 1.00 98.31 312 LYS A O 1
ATOM 2430 N N . ALA A 1 313 ? 24.991 -9.105 -6.419 1.00 98.19 313 ALA A N 1
ATOM 2431 C CA . ALA A 1 313 ? 25.823 -8.966 -7.611 1.00 98.19 313 ALA A CA 1
ATOM 2432 C C . ALA A 1 313 ? 27.321 -8.911 -7.263 1.00 98.19 313 ALA A C 1
ATOM 2434 O O . ALA A 1 313 ? 28.114 -9.616 -7.890 1.00 98.19 313 ALA A O 1
ATOM 2435 N N . ALA A 1 314 ? 27.691 -8.147 -6.230 1.00 98.19 314 ALA A N 1
ATOM 2436 C CA . ALA A 1 314 ? 29.064 -8.080 -5.734 1.00 98.19 314 ALA A CA 1
ATOM 2437 C C . ALA A 1 314 ? 29.562 -9.437 -5.204 1.00 98.19 314 ALA A C 1
ATOM 2439 O O . ALA A 1 314 ? 30.667 -9.855 -5.544 1.00 98.19 314 ALA A O 1
ATOM 2440 N N . GLU A 1 315 ? 28.733 -10.164 -4.446 1.00 98.25 315 GLU A N 1
ATOM 2441 C CA . GLU A 1 315 ? 29.034 -11.525 -3.963 1.00 98.25 315 GLU A CA 1
ATOM 2442 C C . GLU A 1 315 ? 29.310 -12.514 -5.107 1.00 98.25 315 GLU A C 1
ATOM 2444 O O . GLU A 1 315 ? 30.121 -13.427 -4.963 1.00 98.25 315 GLU A O 1
ATOM 2449 N N . LEU A 1 316 ? 28.657 -12.325 -6.256 1.00 98.06 316 LEU A N 1
ATOM 2450 C CA . LEU A 1 316 ? 28.838 -13.144 -7.458 1.00 98.06 316 LEU A CA 1
ATOM 2451 C C . LEU A 1 316 ? 30.006 -12.680 -8.349 1.00 98.06 316 LEU A C 1
ATOM 2453 O O . LEU A 1 316 ? 30.239 -13.273 -9.404 1.00 98.06 316 LEU A O 1
ATOM 2457 N N . GLY A 1 317 ? 30.746 -11.646 -7.935 1.00 97.44 317 GLY A N 1
ATOM 2458 C CA . GLY A 1 317 ? 31.925 -11.135 -8.637 1.00 97.44 317 GLY A CA 1
ATOM 2459 C C . GLY A 1 317 ? 31.635 -10.096 -9.723 1.00 97.44 317 GLY A C 1
ATOM 2460 O O . GLY A 1 317 ? 32.505 -9.839 -10.553 1.00 97.44 317 GLY A O 1
ATOM 2461 N N . PHE A 1 318 ? 30.441 -9.497 -9.740 1.00 97.69 318 PHE A N 1
ATOM 2462 C CA . PHE A 1 318 ? 30.107 -8.393 -10.642 1.00 97.69 318 PHE A CA 1
ATOM 2463 C C . PHE A 1 318 ? 30.249 -7.056 -9.922 1.00 97.69 318 PHE A C 1
ATOM 2465 O O . PHE A 1 318 ? 29.786 -6.909 -8.794 1.00 97.69 318 PHE A O 1
ATOM 2472 N N . LYS A 1 319 ? 30.792 -6.035 -10.593 1.00 97.62 319 LYS A N 1
ATOM 2473 C CA . LYS A 1 319 ? 30.690 -4.651 -10.110 1.00 97.62 319 LYS A CA 1
ATOM 2474 C C . LYS A 1 319 ? 29.227 -4.183 -10.215 1.00 97.62 319 LYS A C 1
ATOM 2476 O O . LYS A 1 319 ? 28.728 -4.073 -11.339 1.00 97.62 319 LYS A O 1
ATOM 2481 N N . PRO A 1 320 ? 28.510 -3.913 -9.109 1.00 97.62 320 PRO A N 1
ATOM 2482 C CA . PRO A 1 320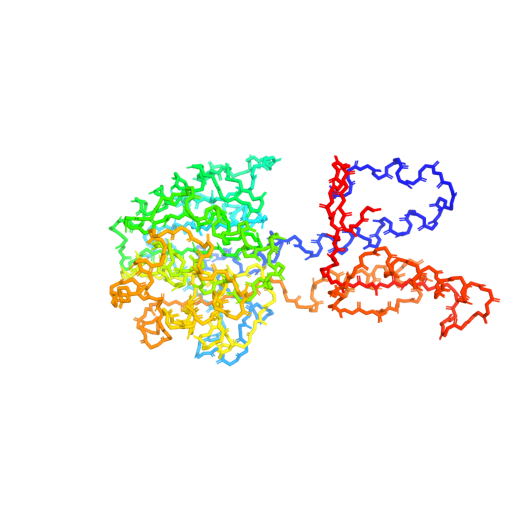 ? 27.133 -3.448 -9.193 1.00 97.62 320 PRO A CA 1
ATOM 2483 C C . PRO A 1 320 ? 27.086 -1.981 -9.628 1.00 97.62 320 PRO A C 1
ATOM 2485 O O . PRO A 1 320 ? 27.825 -1.142 -9.112 1.00 97.62 320 PRO A O 1
ATOM 2488 N N . VAL A 1 321 ? 26.183 -1.662 -10.550 1.00 96.94 321 VAL A N 1
ATOM 2489 C CA . VAL A 1 321 ? 25.937 -0.300 -11.028 1.00 96.94 321 VAL A CA 1
ATOM 2490 C C . VAL A 1 321 ? 24.446 -0.014 -10.909 1.00 96.94 321 VAL A C 1
ATOM 2492 O O . VAL A 1 321 ? 23.638 -0.614 -11.615 1.00 96.94 321 VAL A O 1
ATOM 2495 N N . ASN A 1 322 ? 24.078 0.921 -10.032 1.00 95.00 322 ASN A N 1
ATOM 2496 C CA . ASN A 1 322 ? 22.723 1.465 -9.998 1.00 95.00 322 ASN A CA 1
ATOM 2497 C C . ASN A 1 322 ? 22.581 2.488 -11.131 1.00 95.00 322 ASN A C 1
ATOM 2499 O O . ASN A 1 322 ? 22.989 3.639 -10.989 1.00 95.00 322 ASN A O 1
ATOM 2503 N N . LEU A 1 323 ? 22.082 2.031 -12.276 1.00 94.31 323 LEU A N 1
ATOM 2504 C CA . LEU A 1 323 ? 22.045 2.797 -13.516 1.00 94.31 323 LEU A CA 1
ATOM 2505 C C . LEU A 1 323 ? 20.987 3.903 -13.471 1.00 94.31 3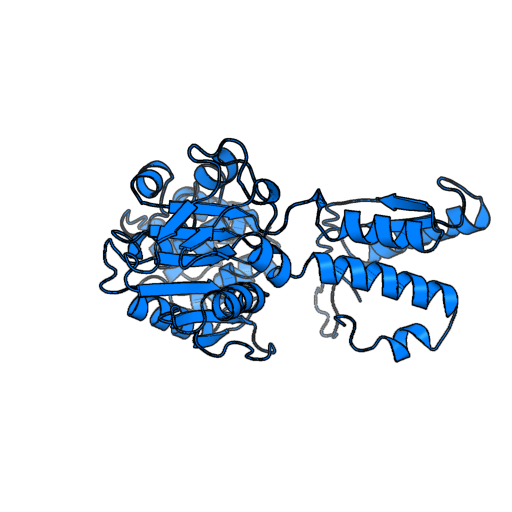23 LEU A C 1
ATOM 2507 O O . LEU A 1 323 ? 21.249 5.025 -13.891 1.00 94.31 323 LEU A O 1
ATOM 2511 N N . ALA A 1 324 ? 19.792 3.579 -12.977 1.00 91.56 324 ALA A N 1
ATOM 2512 C CA . ALA A 1 324 ? 18.693 4.524 -12.847 1.00 91.56 324 ALA A CA 1
ATOM 2513 C C . ALA A 1 324 ? 17.655 4.012 -11.848 1.00 91.56 324 ALA A C 1
ATOM 2515 O O . ALA A 1 324 ? 17.318 2.830 -11.830 1.00 91.56 324 ALA A O 1
ATOM 2516 N N . THR A 1 325 ? 17.088 4.924 -11.068 1.00 88.38 325 THR A N 1
ATOM 2517 C CA . THR A 1 325 ? 15.906 4.651 -10.243 1.00 88.38 325 THR A CA 1
ATOM 2518 C C . THR A 1 325 ? 14.804 5.625 -10.642 1.00 88.38 325 THR A C 1
ATOM 2520 O O . THR A 1 325 ? 15.118 6.735 -11.067 1.00 88.38 325 THR A O 1
ATOM 2523 N N . ARG A 1 326 ? 13.535 5.222 -10.501 1.00 84.94 326 ARG A N 1
ATOM 2524 C CA . ARG A 1 326 ? 12.349 6.017 -10.881 1.00 84.94 326 ARG A CA 1
ATOM 2525 C C . ARG A 1 326 ? 12.219 6.250 -12.392 1.00 84.94 326 ARG A C 1
ATOM 2527 O O . ARG A 1 326 ? 11.948 7.353 -12.851 1.00 84.94 326 ARG A O 1
ATOM 2534 N N . LEU A 1 327 ? 12.456 5.200 -13.175 1.00 89.00 327 LEU A N 1
ATOM 2535 C CA . LEU A 1 327 ? 12.136 5.206 -14.601 1.00 89.00 327 LEU A CA 1
ATOM 2536 C C . LEU A 1 327 ? 10.615 5.152 -14.807 1.00 89.00 327 LEU A C 1
ATOM 2538 O O . LEU A 1 327 ? 10.021 4.091 -14.632 1.00 89.00 327 LEU A O 1
ATOM 2542 N N . ASP A 1 328 ? 10.027 6.268 -15.233 1.00 85.50 328 ASP A N 1
ATOM 2543 C CA . ASP A 1 328 ? 8.593 6.409 -15.529 1.00 85.50 328 ASP A CA 1
ATOM 2544 C C . ASP A 1 328 ? 8.398 6.786 -17.010 1.00 85.50 328 ASP A C 1
ATOM 2546 O O . ASP A 1 328 ? 7.920 7.863 -17.366 1.00 85.50 328 ASP A O 1
ATOM 2550 N N . VAL A 1 329 ? 8.879 5.911 -17.894 1.00 87.56 329 VAL A N 1
ATOM 2551 C CA . VAL A 1 329 ? 8.968 6.115 -19.351 1.00 87.56 329 VAL A CA 1
ATOM 2552 C C . VAL A 1 329 ? 8.528 4.857 -20.107 1.00 87.56 329 VAL A C 1
ATOM 2554 O O . VAL A 1 329 ? 8.342 3.795 -19.515 1.00 87.56 329 VAL A O 1
ATOM 2557 N N . GLU A 1 330 ? 8.350 4.958 -21.425 1.00 90.88 330 GLU A N 1
ATOM 2558 C CA . GLU A 1 330 ? 7.913 3.837 -22.266 1.00 90.88 330 GLU A CA 1
ATOM 2559 C C . GLU A 1 330 ? 8.936 2.678 -22.258 1.00 90.88 330 GLU A C 1
ATOM 2561 O O . GLU A 1 330 ? 10.153 2.876 -22.404 1.00 90.88 330 GLU A O 1
ATOM 2566 N N . ALA A 1 331 ? 8.435 1.454 -22.065 1.00 91.94 331 ALA A N 1
ATOM 2567 C CA . ALA A 1 331 ? 9.256 0.274 -21.805 1.00 91.94 331 ALA A CA 1
ATOM 2568 C C . ALA A 1 331 ? 10.173 -0.103 -22.978 1.00 91.94 331 ALA A C 1
ATOM 2570 O O . ALA A 1 331 ? 11.364 -0.348 -22.780 1.00 91.94 331 ALA A O 1
ATOM 2571 N N . ASN A 1 332 ? 9.643 -0.094 -24.204 1.00 92.56 332 ASN A N 1
ATOM 2572 C CA . ASN A 1 332 ? 10.387 -0.472 -25.409 1.00 92.56 332 ASN A CA 1
ATOM 2573 C C . ASN A 1 332 ? 11.603 0.447 -25.637 1.00 92.56 332 ASN A C 1
ATOM 2575 O O . ASN A 1 332 ? 12.731 -0.016 -25.804 1.00 92.56 332 ASN A O 1
ATOM 2579 N N . GLN A 1 333 ? 11.398 1.761 -25.562 1.00 94.44 333 GLN A N 1
ATOM 2580 C CA . GLN A 1 333 ? 12.438 2.774 -25.733 1.00 94.44 333 GLN A CA 1
ATOM 2581 C C . GLN A 1 333 ? 13.518 2.610 -24.661 1.00 94.44 333 GLN A C 1
ATOM 2583 O O . GLN A 1 333 ? 14.712 2.644 -24.961 1.00 94.44 333 GLN A O 1
ATOM 2588 N N . THR A 1 334 ? 13.103 2.364 -23.418 1.00 94.00 334 THR A N 1
ATOM 2589 C CA . THR A 1 334 ? 14.023 2.135 -22.299 1.00 94.00 334 THR A CA 1
ATOM 2590 C C . THR A 1 334 ? 14.876 0.889 -22.515 1.00 94.00 334 THR A C 1
ATOM 2592 O O . THR A 1 334 ? 16.095 0.938 -22.336 1.00 94.00 334 THR A O 1
ATOM 2595 N N . ALA A 1 335 ? 14.272 -0.211 -22.971 1.00 94.25 335 ALA A N 1
ATOM 2596 C CA . ALA A 1 335 ? 14.987 -1.445 -23.275 1.00 94.25 335 ALA A CA 1
ATOM 2597 C C . ALA A 1 335 ? 16.047 -1.240 -24.370 1.00 94.25 335 ALA A C 1
ATOM 2599 O O . ALA A 1 335 ? 17.171 -1.726 -24.233 1.00 94.25 335 ALA A O 1
ATOM 2600 N N . GLN A 1 336 ? 15.734 -0.475 -25.423 1.00 96.31 336 GLN A N 1
ATOM 2601 C CA . GLN A 1 336 ? 16.689 -0.171 -26.496 1.00 96.31 336 GLN A CA 1
ATOM 2602 C C . GLN A 1 336 ? 17.909 0.604 -25.985 1.00 96.31 336 GLN A C 1
ATOM 2604 O O . GLN A 1 336 ? 19.043 0.261 -26.333 1.00 96.31 336 GLN A O 1
ATOM 2609 N N . VAL A 1 337 ? 17.688 1.607 -25.131 1.00 96.06 337 VAL A N 1
ATOM 2610 C CA . VAL A 1 337 ? 18.760 2.413 -24.527 1.00 96.06 337 VAL A CA 1
ATOM 2611 C C . VAL A 1 337 ? 19.623 1.566 -23.591 1.00 96.06 337 VAL A C 1
ATOM 2613 O O . VAL A 1 337 ? 20.845 1.553 -23.736 1.00 96.06 337 VAL A O 1
ATOM 2616 N N . ILE A 1 338 ? 19.012 0.803 -22.678 1.00 95.25 338 ILE A N 1
ATOM 2617 C CA . ILE A 1 338 ? 19.750 -0.063 -21.743 1.00 95.25 338 ILE A CA 1
ATOM 2618 C C . ILE A 1 338 ? 20.550 -1.129 -22.505 1.00 95.25 338 ILE A C 1
ATOM 2620 O O . ILE A 1 338 ? 21.710 -1.381 -22.178 1.00 95.25 338 ILE A O 1
ATOM 2624 N N . ALA A 1 339 ? 19.982 -1.715 -23.562 1.00 95.44 339 ALA A N 1
ATOM 2625 C CA . ALA A 1 339 ? 20.687 -2.683 -24.397 1.00 95.44 339 ALA A CA 1
ATOM 2626 C C . ALA A 1 339 ? 21.866 -2.053 -25.155 1.00 95.44 339 ALA A C 1
ATOM 2628 O O . ALA A 1 339 ? 22.903 -2.696 -25.311 1.00 95.44 339 ALA A O 1
ATOM 2629 N N . ALA A 1 340 ? 21.734 -0.808 -25.625 1.00 97.00 340 ALA A N 1
ATOM 2630 C CA . ALA A 1 340 ? 22.844 -0.083 -26.238 1.00 97.00 340 ALA A CA 1
ATOM 2631 C C . ALA A 1 340 ? 23.978 0.160 -25.233 1.00 97.00 340 ALA A C 1
ATOM 2633 O O . ALA A 1 340 ? 25.123 -0.145 -25.550 1.00 97.00 340 ALA A O 1
ATOM 2634 N N . ILE A 1 341 ? 23.656 0.597 -24.010 1.00 96.94 341 ILE A N 1
ATOM 2635 C CA . ILE A 1 341 ? 24.632 0.779 -22.923 1.00 96.94 341 ILE A CA 1
ATOM 2636 C C . ILE A 1 341 ? 25.361 -0.536 -22.619 1.00 96.94 341 ILE A C 1
ATOM 2638 O O . ILE A 1 341 ? 26.587 -0.554 -22.560 1.00 96.94 341 ILE A O 1
ATOM 2642 N N . ALA A 1 342 ? 24.628 -1.646 -22.481 1.00 95.44 342 ALA A N 1
ATOM 2643 C CA . ALA A 1 342 ? 25.221 -2.955 -22.210 1.00 95.44 342 ALA A CA 1
ATOM 2644 C C . ALA A 1 342 ? 26.192 -3.407 -23.318 1.00 95.44 342 ALA A C 1
ATOM 2646 O O . ALA A 1 342 ? 27.274 -3.906 -23.013 1.00 95.44 342 ALA A O 1
ATOM 2647 N N . ARG A 1 343 ? 25.848 -3.184 -24.596 1.00 96.06 343 ARG A N 1
ATOM 2648 C CA . ARG A 1 343 ? 26.740 -3.487 -25.731 1.00 96.06 343 ARG A CA 1
ATOM 2649 C C . ARG A 1 343 ? 27.977 -2.593 -25.756 1.00 96.06 343 ARG A C 1
ATOM 2651 O O . ARG A 1 343 ? 29.065 -3.080 -26.055 1.00 96.06 343 ARG A O 1
ATOM 2658 N N . THR A 1 344 ? 27.833 -1.302 -25.456 1.00 97.81 344 THR A N 1
ATOM 2659 C CA . THR A 1 344 ? 28.977 -0.381 -25.364 1.00 97.81 344 THR A CA 1
ATOM 2660 C C . THR A 1 344 ? 29.939 -0.828 -24.266 1.00 97.81 344 THR A C 1
ATOM 2662 O O . THR A 1 344 ? 31.131 -0.940 -24.522 1.00 97.81 344 THR A O 1
ATOM 2665 N N . ILE A 1 345 ? 29.428 -1.206 -23.092 1.00 97.56 345 ILE A N 1
ATOM 2666 C CA . ILE A 1 345 ? 30.236 -1.746 -21.988 1.00 97.56 345 ILE A CA 1
ATOM 2667 C C . ILE A 1 345 ? 30.989 -3.009 -22.409 1.00 97.56 345 ILE A C 1
ATOM 2669 O O . ILE A 1 345 ? 32.187 -3.122 -22.171 1.00 97.56 345 ILE A O 1
ATOM 2673 N N . GLU A 1 346 ? 30.304 -3.956 -23.052 1.00 94.50 346 GLU A N 1
ATOM 2674 C CA . GLU A 1 346 ? 30.915 -5.217 -23.482 1.00 94.50 346 GLU A CA 1
ATOM 2675 C C . GLU A 1 346 ? 32.020 -5.008 -24.528 1.00 94.50 346 GLU A C 1
ATOM 2677 O O . GLU A 1 346 ? 33.046 -5.683 -24.488 1.00 94.50 346 GLU A O 1
ATOM 2682 N N . THR A 1 347 ? 31.822 -4.072 -25.460 1.00 96.81 347 THR A N 1
ATOM 2683 C CA . THR A 1 347 ? 32.728 -3.872 -26.603 1.00 96.81 347 THR A CA 1
ATOM 2684 C C . THR A 1 347 ? 33.831 -2.848 -26.352 1.00 96.81 347 THR A C 1
ATOM 2686 O O . THR A 1 347 ? 34.902 -2.964 -26.942 1.00 96.81 347 THR A O 1
ATOM 2689 N N . GLN A 1 348 ? 33.580 -1.849 -25.504 1.00 97.62 348 GLN A N 1
ATOM 2690 C CA . GLN A 1 348 ? 34.468 -0.702 -25.286 1.00 97.62 348 GLN A CA 1
ATOM 2691 C C . GLN A 1 348 ? 34.966 -0.594 -23.841 1.00 97.62 348 GLN A C 1
ATOM 2693 O O . GLN A 1 348 ? 35.920 0.133 -23.594 1.00 97.62 348 GLN A O 1
ATOM 2698 N N . GLY A 1 349 ? 34.355 -1.299 -22.881 1.00 96.38 349 GLY A N 1
ATOM 2699 C CA . GLY A 1 349 ? 34.694 -1.160 -21.460 1.00 96.38 349 GLY A CA 1
ATOM 2700 C C . GLY A 1 349 ? 34.237 0.163 -20.835 1.00 96.38 349 GLY A C 1
ATOM 2701 O O . GLY A 1 349 ? 34.677 0.508 -19.742 1.00 96.38 349 GLY A O 1
ATOM 2702 N N . GLU A 1 350 ? 33.353 0.902 -21.511 1.00 95.62 350 GLU A N 1
ATOM 2703 C CA . GLU A 1 350 ? 32.866 2.218 -21.094 1.00 95.62 350 GLU A CA 1
ATOM 2704 C C . GLU A 1 350 ? 31.324 2.269 -21.076 1.00 95.62 350 GLU A C 1
ATOM 2706 O O . GLU A 1 350 ? 30.671 1.587 -21.868 1.00 95.62 350 GLU A O 1
ATOM 2711 N N . PRO A 1 351 ? 30.698 3.072 -20.192 1.00 95.19 351 PRO A N 1
ATOM 2712 C CA . PRO A 1 351 ? 31.314 3.875 -19.127 1.00 95.19 351 PRO A CA 1
ATOM 2713 C C . PRO A 1 351 ? 31.698 3.052 -17.881 1.00 95.19 351 PRO A C 1
ATOM 2715 O O . PRO A 1 351 ? 32.180 3.608 -16.895 1.00 95.19 351 PRO A O 1
ATOM 2718 N N . PHE A 1 352 ? 31.468 1.736 -17.897 1.00 96.38 352 PHE A N 1
ATOM 2719 C CA . PHE A 1 352 ? 31.813 0.828 -16.806 1.00 96.38 352 PHE A CA 1
ATOM 2720 C C . PHE A 1 352 ? 32.601 -0.365 -17.343 1.00 96.38 352 PHE A C 1
ATOM 2722 O O . PHE A 1 352 ? 32.246 -0.919 -18.377 1.00 96.38 352 PHE A O 1
ATOM 2729 N N . GLU A 1 353 ? 33.620 -0.796 -16.605 1.00 95.81 353 GLU A N 1
ATOM 2730 C CA . GLU A 1 353 ? 34.406 -1.975 -16.968 1.00 95.81 353 GLU A CA 1
ATOM 2731 C C . GLU A 1 353 ? 33.644 -3.280 -16.655 1.00 95.81 353 GLU A C 1
ATOM 2733 O O . GLU A 1 353 ? 33.107 -3.428 -15.546 1.00 95.81 353 GLU A O 1
ATOM 2738 N N . PRO A 1 354 ? 33.604 -4.251 -17.588 1.00 94.38 354 PRO A N 1
ATOM 2739 C CA . PRO A 1 354 ? 33.089 -5.586 -17.311 1.00 94.38 354 PRO A CA 1
ATOM 2740 C C . PRO A 1 354 ? 34.060 -6.404 -16.428 1.00 94.38 354 PRO A C 1
ATOM 2742 O O . PRO A 1 354 ? 35.274 -6.224 -16.518 1.00 94.38 354 PRO A O 1
ATOM 2745 N N . PRO A 1 355 ? 33.563 -7.364 -15.621 1.00 94.44 355 PRO A N 1
ATOM 2746 C CA . PRO A 1 355 ? 32.159 -7.742 -15.469 1.00 94.44 355 PRO A CA 1
ATOM 2747 C C . PRO A 1 355 ? 31.397 -6.816 -14.503 1.00 94.44 355 PRO A C 1
ATOM 2749 O O . PRO A 1 355 ? 31.771 -6.640 -13.343 1.00 94.44 355 PRO A O 1
ATOM 2752 N N . CYS A 1 356 ? 30.257 -6.285 -14.951 1.00 96.75 356 CYS A N 1
ATOM 2753 C CA . CYS A 1 356 ? 29.371 -5.457 -14.133 1.00 96.75 356 CYS A CA 1
ATOM 2754 C C . CYS A 1 356 ? 27.911 -5.920 -14.218 1.00 96.75 356 CYS A C 1
ATOM 2756 O O . CYS A 1 356 ? 27.498 -6.535 -15.201 1.00 96.75 356 CYS A O 1
ATOM 2758 N N . ALA A 1 357 ? 27.122 -5.590 -13.197 1.00 97.12 357 ALA A N 1
ATOM 2759 C CA . ALA A 1 357 ? 25.680 -5.808 -13.168 1.00 97.12 357 ALA A CA 1
ATOM 2760 C C . ALA A 1 357 ? 24.966 -4.454 -13.203 1.00 97.12 357 ALA A C 1
ATOM 2762 O O . ALA A 1 357 ? 25.066 -3.673 -12.255 1.00 97.12 357 ALA A O 1
ATOM 2763 N N . LEU A 1 358 ? 24.253 -4.180 -14.296 1.00 96.25 358 LEU A N 1
ATOM 2764 C CA . LEU A 1 358 ? 23.427 -2.983 -14.430 1.00 96.25 358 LEU A CA 1
ATOM 2765 C C . LEU A 1 358 ? 22.080 -3.227 -13.754 1.00 96.25 358 LEU A C 1
ATOM 2767 O O . LEU A 1 358 ? 21.340 -4.132 -14.138 1.00 96.25 358 LEU A O 1
ATOM 2771 N N . ILE A 1 359 ? 21.762 -2.417 -12.753 1.00 95.44 359 ILE A N 1
ATOM 2772 C CA . ILE A 1 359 ? 20.514 -2.495 -11.997 1.00 95.44 359 ILE A CA 1
ATOM 2773 C C . ILE A 1 359 ? 19.748 -1.201 -12.235 1.00 95.44 359 ILE A C 1
ATOM 2775 O O . ILE A 1 359 ? 20.309 -0.111 -12.142 1.00 95.44 359 ILE A O 1
ATOM 2779 N N . SER A 1 360 ? 18.465 -1.321 -12.556 1.00 93.19 360 SER A N 1
ATOM 2780 C CA . SER A 1 360 ? 17.568 -0.177 -12.694 1.00 93.19 360 SER A CA 1
ATOM 2781 C C . SER A 1 360 ? 16.223 -0.463 -12.034 1.00 93.19 360 SER A C 1
ATOM 2783 O O . SER A 1 360 ? 15.867 -1.623 -11.820 1.00 93.19 360 SER A O 1
ATOM 2785 N N . GLY A 1 361 ? 15.487 0.589 -11.681 1.00 89.62 361 GLY A N 1
ATOM 2786 C CA . GLY A 1 361 ? 14.160 0.480 -11.081 1.00 89.62 361 GLY A CA 1
ATOM 2787 C C . GLY A 1 361 ? 13.240 1.625 -11.492 1.00 89.62 361 GLY A C 1
ATOM 2788 O O . GLY A 1 361 ? 13.696 2.722 -11.811 1.00 89.62 361 GLY A O 1
ATOM 2789 N N . GLY A 1 362 ? 11.934 1.381 -11.463 1.00 86.62 362 GLY A N 1
ATOM 2790 C CA . GLY A 1 362 ? 10.907 2.348 -11.850 1.00 86.62 362 GLY A CA 1
ATOM 2791 C C . GLY A 1 362 ? 9.577 1.675 -12.171 1.00 86.62 362 GLY A C 1
ATOM 2792 O O . GLY A 1 362 ? 9.434 0.459 -12.002 1.00 86.62 362 GLY A O 1
ATOM 2793 N N . GLU A 1 363 ? 8.617 2.460 -12.650 1.00 84.25 363 GLU A N 1
ATOM 2794 C CA . GLU A 1 363 ? 7.346 1.978 -13.174 1.00 84.25 363 GLU A CA 1
ATOM 2795 C C . GLU A 1 363 ? 7.204 2.370 -14.650 1.00 84.25 363 GLU A C 1
ATOM 2797 O O . GLU A 1 363 ? 6.553 3.345 -15.014 1.00 84.25 363 GLU A O 1
ATOM 2802 N N . LEU A 1 364 ? 7.815 1.556 -15.518 1.00 87.75 364 LEU A N 1
ATOM 2803 C CA . LEU A 1 364 ? 7.729 1.741 -16.966 1.00 87.75 364 LEU A CA 1
ATOM 2804 C C . LEU A 1 364 ? 6.276 1.684 -17.463 1.00 87.75 364 LEU A C 1
ATOM 2806 O O . LEU A 1 364 ? 5.400 1.052 -16.864 1.00 87.75 364 LEU A O 1
ATOM 2810 N N . LEU A 1 365 ? 6.029 2.312 -18.604 1.00 82.56 365 LEU A N 1
ATOM 2811 C CA . LEU A 1 365 ? 4.711 2.391 -19.226 1.00 82.56 365 LEU A CA 1
ATOM 2812 C C . LEU A 1 365 ? 4.661 1.556 -20.508 1.00 82.56 365 LEU A C 1
ATOM 2814 O O . LEU A 1 365 ? 5.693 1.281 -21.122 1.00 82.56 365 LEU A O 1
ATOM 2818 N N . VAL A 1 366 ? 3.446 1.145 -20.879 1.00 83.69 366 VAL A N 1
ATOM 2819 C CA . VAL A 1 366 ? 3.147 0.567 -22.193 1.00 83.69 366 VAL A CA 1
ATOM 2820 C C . VAL A 1 366 ? 1.983 1.330 -22.796 1.00 83.69 366 VAL A C 1
ATOM 2822 O O . VAL A 1 366 ? 0.869 1.287 -22.266 1.00 83.69 366 VAL A O 1
ATOM 2825 N N . THR A 1 367 ? 2.228 1.992 -23.918 1.00 84.50 367 THR A N 1
ATOM 2826 C CA . THR A 1 367 ? 1.178 2.629 -24.710 1.00 84.50 367 THR A CA 1
ATOM 2827 C C . THR A 1 367 ? 0.521 1.579 -25.606 1.00 84.50 367 THR A C 1
ATOM 2829 O O . THR A 1 367 ? 1.054 1.215 -26.649 1.00 84.50 367 THR A O 1
ATOM 2832 N N . VAL A 1 368 ? -0.641 1.065 -25.185 1.00 81.94 368 VAL A N 1
ATOM 2833 C CA . VAL A 1 368 ? -1.320 -0.068 -25.852 1.00 81.94 368 VAL A CA 1
ATOM 2834 C C . VAL A 1 368 ? -2.026 0.339 -27.154 1.00 81.94 368 VAL A C 1
ATOM 2836 O O . VAL A 1 368 ? -2.122 -0.458 -28.082 1.00 81.94 368 VAL A O 1
ATOM 2839 N N . GLY A 1 369 ? -2.521 1.575 -27.259 1.00 81.12 369 GLY A N 1
ATOM 2840 C CA . GLY A 1 369 ? -3.270 2.017 -28.438 1.00 81.12 369 GLY A CA 1
ATOM 2841 C C . GLY A 1 369 ? -4.506 1.144 -28.701 1.00 81.12 369 GLY A C 1
ATOM 2842 O O . GLY A 1 369 ? -5.347 0.982 -27.821 1.00 81.12 369 GLY A O 1
ATOM 2843 N N . GLN A 1 370 ? -4.620 0.598 -29.915 1.00 83.44 370 GLN A N 1
ATOM 2844 C CA . GLN A 1 370 ? -5.714 -0.299 -30.325 1.00 83.44 370 GLN A CA 1
ATOM 2845 C C . GLN A 1 370 ? -5.335 -1.789 -30.263 1.00 83.44 370 GLN A C 1
ATOM 2847 O O . GLN A 1 370 ? -6.107 -2.641 -30.700 1.00 83.44 370 GLN A O 1
ATOM 2852 N N . GLU A 1 371 ? -4.150 -2.110 -29.745 1.00 84.31 371 GLU A N 1
ATOM 2853 C CA . GLU A 1 371 ? -3.634 -3.474 -29.740 1.00 84.31 371 GLU A CA 1
ATOM 2854 C C . GLU A 1 371 ? -4.375 -4.366 -28.735 1.00 84.31 371 GLU A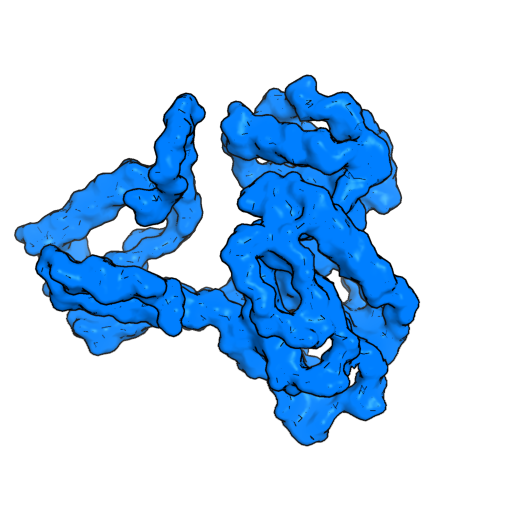 C 1
ATOM 2856 O O . GLU A 1 371 ? -4.721 -3.952 -27.628 1.00 84.31 371 GLU A O 1
ATOM 2861 N N . THR A 1 372 ? -4.579 -5.633 -29.107 1.00 86.62 372 THR A N 1
ATOM 2862 C CA . THR A 1 372 ? -5.262 -6.644 -28.272 1.00 86.62 372 THR A CA 1
ATOM 2863 C C . THR A 1 372 ? -4.337 -7.783 -27.839 1.00 86.62 372 THR A C 1
ATOM 2865 O O . THR A 1 372 ? -4.802 -8.853 -27.442 1.00 86.62 372 THR A O 1
ATOM 2868 N N . GLY A 1 373 ? -3.022 -7.593 -27.976 1.00 88.50 373 GLY A N 1
ATOM 2869 C CA . GLY A 1 373 ? -2.016 -8.568 -27.562 1.00 88.50 373 GLY A CA 1
ATOM 2870 C C . GLY A 1 373 ? -1.977 -8.778 -26.045 1.00 88.50 373 GLY A C 1
ATOM 2871 O O . GLY A 1 373 ? -2.512 -7.990 -25.267 1.00 88.50 373 GLY A O 1
ATOM 2872 N N . ILE A 1 374 ? -1.310 -9.850 -25.616 1.00 86.88 374 ILE A N 1
ATOM 2873 C CA . ILE A 1 374 ? -1.069 -10.143 -24.198 1.00 86.88 374 ILE A CA 1
ATOM 2874 C C . ILE A 1 374 ? 0.393 -9.821 -23.890 1.00 86.88 374 ILE A C 1
ATOM 2876 O O . ILE A 1 374 ? 1.289 -10.364 -24.531 1.00 86.88 374 ILE A O 1
ATOM 2880 N N . GLY A 1 375 ? 0.624 -8.953 -22.906 1.00 87.31 375 GLY A N 1
ATOM 2881 C CA . GLY A 1 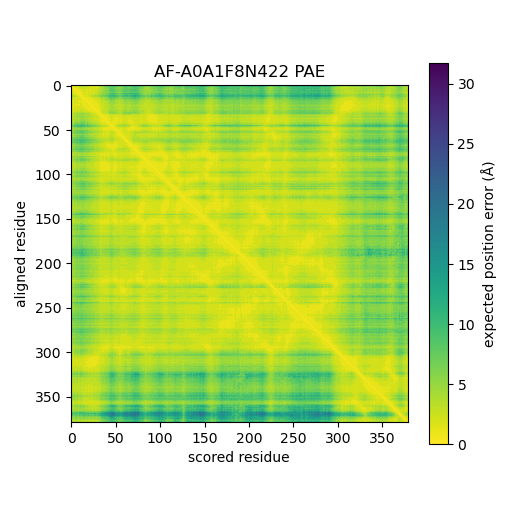375 ? 1.962 -8.537 -22.497 1.00 87.31 375 GLY A CA 1
ATOM 2882 C C . GLY A 1 375 ? 1.941 -7.584 -21.304 1.00 87.31 375 GLY A C 1
ATOM 2883 O O . GLY A 1 375 ? 0.915 -7.413 -20.640 1.00 87.31 375 GLY A O 1
ATOM 2884 N N . GLY A 1 376 ? 3.073 -6.941 -21.027 1.00 85.12 376 GLY A N 1
ATOM 2885 C CA . GLY A 1 376 ? 3.170 -5.879 -20.026 1.00 85.12 376 GLY A CA 1
ATOM 2886 C C . GLY A 1 376 ? 4.575 -5.294 -19.955 1.00 85.12 376 GLY A C 1
ATOM 2887 O O . GLY A 1 376 ? 5.509 -5.902 -20.440 1.00 85.12 376 GLY A O 1
ATOM 2888 N N . ARG A 1 377 ? 4.736 -4.147 -19.292 1.00 86.81 377 ARG A N 1
ATOM 2889 C CA . ARG A 1 377 ? 5.960 -3.311 -19.285 1.00 86.81 377 ARG A CA 1
ATOM 2890 C C . ARG A 1 377 ? 7.319 -3.984 -19.030 1.00 86.81 377 ARG A C 1
ATOM 2892 O O . ARG A 1 377 ? 8.336 -3.391 -19.355 1.00 86.81 377 ARG A O 1
ATOM 2899 N N . ASN A 1 378 ? 7.351 -5.147 -18.378 1.00 89.75 378 ASN A N 1
ATOM 2900 C CA . ASN A 1 378 ? 8.592 -5.877 -18.082 1.00 89.75 378 ASN A CA 1
ATOM 2901 C C . ASN A 1 378 ? 8.870 -7.024 -19.071 1.00 89.75 378 ASN A C 1
ATOM 2903 O O . ASN A 1 378 ? 9.957 -7.595 -19.021 1.00 89.75 378 ASN A O 1
ATOM 2907 N N . GLN A 1 379 ? 7.872 -7.413 -19.872 1.00 86.00 379 GLN A N 1
ATOM 2908 C CA . GLN A 1 379 ? 7.985 -8.382 -20.967 1.00 86.00 379 GLN A CA 1
ATOM 2909 C C . GLN A 1 379 ? 8.370 -7.623 -22.230 1.00 86.00 379 GLN A C 1
ATOM 2911 O O . GLN A 1 379 ? 9.226 -8.152 -22.970 1.00 86.00 379 GLN A O 1
#

Mean predicted aligned error: 4.2 Å